Protein AF-A0A431NKS1-F1 (afdb_monomer)

Foldseek 3Di:
DDDDDDDDDPPPDDPDQAQELCLVVVLDVQLPPDPDPLSSQQSCLQPSQQLSPPVVQWDWDPAADPVGGPPADRVNPVVPDRYTYGHDDPVRVVLSVLLSVLSVLCVVVVPPQSCCADPVRHRPVRPPRRHSVSSSVVSVVSVVVVVVLVVLVVVVVVCCVQWAWQAADPQQKTKIWGHDLVSQVQLCVLQVEDCSPPVNVVCNVVLQKTKMFIADNSGGTAKMWIDGPLETDAMAGHPRWFRDQVCVVVVVVSSVSSVGYHDPVVVLVDGDDTPPPDDPEDEASEEAAPPDDDDDDDHGLHYEYAYEYAAEQACPAQEDRLHYAYAYEYHHELNQNHAHDHQHAHAAYEYAHYNNCNHEDNHQAHDYLAEYHCALVARYAADHLHYEHNAEYEQANYNYQAYHQNYHHNYWYDHPPDIDRGRVVVNVVSVVVVVVVVVVVVD

Solvent-accessible surface area (backbone atoms only — not comparable to full-atom values): 23672 Å² total; per-residue (Å²): 138,84,84,80,80,77,80,78,79,87,82,83,67,79,88,62,82,74,51,46,71,47,52,64,58,55,50,51,61,48,34,45,98,55,92,47,67,67,42,25,48,49,38,44,61,42,41,54,66,12,56,73,66,42,65,90,25,50,45,73,54,91,66,83,58,94,89,58,50,89,97,50,54,72,67,52,48,74,74,65,53,80,36,29,38,77,47,79,42,74,68,52,51,53,44,52,50,50,43,49,51,31,36,51,51,42,56,77,66,62,46,68,61,75,74,42,50,47,101,83,68,45,42,54,90,41,73,80,42,64,44,57,66,58,44,44,54,52,26,52,54,49,43,52,51,46,50,54,51,46,53,50,50,53,59,49,65,63,34,64,84,26,33,47,82,75,44,84,44,100,78,57,26,33,36,26,34,56,73,37,72,68,38,30,44,48,49,16,62,68,23,56,27,74,58,51,41,67,70,51,53,50,31,38,77,72,66,64,33,48,43,36,34,35,23,39,66,88,52,53,63,56,33,39,34,37,32,39,96,56,21,41,72,50,63,27,16,57,61,55,29,56,42,57,75,89,50,47,68,61,52,53,51,48,30,64,73,71,73,35,43,64,28,79,77,35,71,77,45,67,84,64,78,87,68,86,81,68,90,78,51,49,77,39,91,36,67,44,65,64,63,64,78,76,88,73,77,83,76,50,60,24,33,34,26,60,19,29,38,36,32,57,62,36,67,83,43,42,59,53,27,46,32,35,36,24,58,23,35,35,41,45,25,40,19,50,47,22,33,42,42,28,30,34,38,38,25,57,24,38,36,32,36,36,44,13,37,38,29,32,67,51,43,60,30,40,41,26,52,23,35,38,36,37,25,37,15,46,48,23,54,56,68,36,60,47,30,39,28,44,22,39,40,34,46,25,68,28,38,54,66,58,59,38,85,60,45,44,55,61,59,35,38,36,46,76,93,45,74,26,70,45,34,67,56,39,33,52,53,44,47,55,51,51,54,54,56,56,57,64,72,76,111

Secondary structure (DSSP, 8-state):
------------S-----EETTHHHHHHHHH-S---HHHHHHHIIIIIHHHHT-GGGEEEESS--TT-BTTB-HHHHHHH--EEEE---HHHHHHHHHHHHHHHHHHHTT-GGGG-B-TTS-BGGGTT--SHHHHHHHHHHHHHHHHHHHHHHHHHHHHTTTEEEEEE-TTS-EEEEE-SHHHHHHHHHHHTSGGGSHHHHHHHHTTS-EEEEEE-TT--EEEEEEEETTEEEEEE-GGGPPPPGGGHHHHHHHHHHHT-EE-HHHHSS-S-----S-TT-EEESS-EE-SSSSPPSPPPSEEEESS-EEEES-TT--B--SEEEESS-EEEES-TT--B--SEEEESS-EE-TT-TT-B---SEEEESS-EE-TT-TT-----SEEEESS-EE-TT-S-S---TT-EESS-EEETTEEESSHHHHHHHHHHHHHHHHHHT--

Nearest PDB structures (foldseek):
  4ius-assembly1_A  TM=4.841E-01  e=2.931E-01  Kribbella flavida DSM 17836
  7ypv-assembly1_B  TM=5.302E-01  e=6.759E-01  Streptomyces lavendulae subsp. lavendulae
  7dai-assembly1_A-2  TM=4.604E-01  e=4.916E+00  Oryza sativa Japonica Group
  7dai-assembly2_C  TM=3.741E-01  e=3.594E+00  Oryza sativa Japonica Group
  2jjh-assembly1_A-2  TM=1.910E-01  e=1.823E+00  Mycobacterium tuberculosis

Sequence (443 aa):
MAQLGGQSCPLRAEVGMRRLVNAAELRDALRGQNQNKDYAKIMLQSLFRALQNETHCMEELKEYPMDGIPRVSREEFHAKGPFFRYVPSEEALATISVVGAWAREAVARRERWIREVDDNGRITRLLGLKRVHDVLAVALDELKRYEHLDRNRATWAQERAQVAQVLALPDGRSWVQLLTLAAFHKEAADMRHCIADEPYYRNHVLGYAQYYSLRDGRGRARVTVEVRQGLLMQAKSAANGDPWPKWKPEIEALLAHMGWRLAPQADTVGFVRPRSMLHGFRIVPGDLDLSAGPQPAPLATRLQVCGSLIAQSKDWLTSLPDTLWVEGDCLVEKCRNLIGAPRLLLVHGRASFAGTVGLRGAFERILVWGDLDLSHCTALSELPDKIHVGGTLDITGSGLRHLPPTLSVGDRIVCGRLAARSAAEMNMLLAEETFKSDGQRRH

pLDDT: mean 78.19, std 18.15, range [27.02, 98.38]

Radius of gyration: 37.27 Å; Cα contacts (8 Å, |Δi|>4): 820; chains: 1; bounding box: 101×38×109 Å

Structure (mmCIF, N/CA/C/O backbone):
data_AF-A0A431NKS1-F1
#
_entry.id   AF-A0A431NKS1-F1
#
loop_
_atom_site.group_PDB
_atom_site.id
_atom_site.type_symbol
_atom_site.label_atom_id
_atom_site.label_alt_id
_atom_site.label_comp_id
_atom_site.label_asym_id
_atom_site.label_entity_id
_atom_site.label_seq_id
_atom_site.pdbx_PDB_ins_code
_atom_site.Cartn_x
_atom_site.Cartn_y
_atom_site.Cartn_z
_atom_site.occupancy
_atom_site.B_iso_or_equiv
_atom_site.auth_seq_id
_atom_site.auth_comp_id
_atom_site.auth_asym_id
_atom_site.auth_atom_id
_atom_site.pdbx_PDB_model_num
ATOM 1 N N . MET A 1 1 ? 12.798 18.340 71.421 1.00 38.94 1 MET A N 1
ATOM 2 C CA . MET A 1 1 ? 12.474 17.808 70.081 1.00 38.94 1 MET A CA 1
ATOM 3 C C . MET A 1 1 ? 11.539 16.621 70.246 1.00 38.94 1 MET A C 1
ATOM 5 O O . MET A 1 1 ? 12.000 15.514 70.479 1.00 38.94 1 MET A O 1
ATOM 9 N N . ALA A 1 2 ? 10.232 16.885 70.242 1.00 31.02 2 ALA A N 1
ATOM 10 C CA . ALA A 1 2 ? 9.194 15.875 70.417 1.00 31.02 2 ALA A CA 1
ATOM 11 C C . ALA A 1 2 ? 8.898 15.201 69.069 1.00 31.02 2 ALA A C 1
ATOM 13 O O . ALA A 1 2 ? 8.496 15.872 68.120 1.00 31.02 2 ALA A O 1
ATOM 14 N N . GLN A 1 3 ? 9.121 13.889 68.980 1.00 28.48 3 GLN A N 1
ATOM 15 C CA . GLN A 1 3 ? 8.668 13.068 67.861 1.00 28.48 3 GLN A CA 1
ATOM 16 C C . GLN A 1 3 ? 7.199 12.702 68.093 1.00 28.48 3 GLN A C 1
ATOM 18 O O . GLN A 1 3 ? 6.873 11.910 68.974 1.00 28.48 3 GLN A O 1
ATOM 23 N N . LEU A 1 4 ? 6.310 13.308 67.308 1.00 32.09 4 LEU A N 1
ATOM 24 C CA . LEU A 1 4 ? 4.916 12.895 67.197 1.00 32.09 4 LEU A CA 1
ATOM 25 C C . LEU A 1 4 ? 4.857 11.637 66.324 1.00 32.09 4 LEU A C 1
ATOM 27 O O . LEU A 1 4 ? 5.085 11.692 65.116 1.00 32.09 4 LEU A O 1
ATOM 31 N N . GLY A 1 5 ? 4.563 10.502 66.955 1.00 28.56 5 GLY A N 1
ATOM 32 C CA . GLY A 1 5 ? 4.199 9.266 66.276 1.00 28.56 5 GLY A CA 1
ATOM 33 C C . GLY A 1 5 ? 2.861 9.437 65.563 1.00 28.56 5 GLY A C 1
ATOM 34 O O . GLY A 1 5 ? 1.806 9.415 66.191 1.00 28.56 5 GLY A O 1
ATOM 35 N N . GLY A 1 6 ? 2.910 9.616 64.244 1.00 30.94 6 GLY A N 1
ATOM 36 C CA . GLY A 1 6 ? 1.741 9.526 63.381 1.00 30.94 6 GLY A CA 1
ATOM 37 C C . GLY A 1 6 ? 1.248 8.083 63.337 1.00 30.94 6 GLY A C 1
ATOM 38 O O . GLY A 1 6 ? 1.883 7.222 62.728 1.00 30.94 6 GLY A O 1
ATOM 39 N N . GLN A 1 7 ? 0.120 7.827 63.997 1.00 30.53 7 GLN A N 1
ATOM 40 C CA . GLN A 1 7 ? -0.670 6.615 63.824 1.00 30.53 7 GLN A CA 1
ATOM 41 C C . GLN A 1 7 ? -1.016 6.467 62.339 1.00 30.53 7 GLN A C 1
ATOM 43 O O . GLN A 1 7 ? -1.774 7.254 61.773 1.00 30.53 7 GLN A O 1
ATOM 48 N N . SER A 1 8 ? -0.433 5.458 61.696 1.00 29.78 8 SER A N 1
ATOM 49 C CA . SER A 1 8 ? -0.854 5.034 60.370 1.00 29.78 8 SER A CA 1
ATOM 50 C C . SER A 1 8 ? -2.237 4.392 60.491 1.00 29.78 8 SER A C 1
ATOM 52 O O . SER A 1 8 ? -2.442 3.415 61.207 1.00 29.78 8 SER A O 1
ATOM 54 N N . CYS A 1 9 ? -3.206 5.007 59.820 1.00 27.84 9 CYS A N 1
ATOM 55 C CA . CYS A 1 9 ? -4.583 4.544 59.717 1.00 27.84 9 CYS A CA 1
ATOM 56 C C . CYS A 1 9 ? -4.622 3.124 59.109 1.00 27.84 9 CYS A C 1
ATOM 58 O O . CYS A 1 9 ? -4.149 2.939 57.981 1.00 27.84 9 CYS A O 1
ATOM 60 N N . PRO A 1 10 ? -5.179 2.109 59.795 1.00 31.97 10 PRO A N 1
ATOM 61 C CA . PRO A 1 10 ? -5.263 0.759 59.261 1.00 31.97 10 PRO A CA 1
ATOM 62 C C . PRO A 1 10 ? -6.531 0.627 58.404 1.00 31.97 10 PRO A C 1
ATOM 64 O O . PRO A 1 10 ? -7.524 0.045 58.818 1.00 31.97 10 PRO A O 1
ATOM 67 N N . LEU A 1 11 ? -6.504 1.162 57.180 1.00 36.19 11 LEU A N 1
ATOM 68 C CA . LEU A 1 11 ? -7.515 0.890 56.141 1.00 36.19 11 LEU A CA 1
ATOM 69 C C . LEU A 1 11 ? -6.925 0.056 54.994 1.00 36.19 11 LEU A C 1
ATOM 71 O O . LEU A 1 11 ? -7.177 0.287 53.814 1.00 36.19 11 LEU A O 1
ATOM 75 N N . ARG A 1 12 ? -6.126 -0.952 55.348 1.00 33.69 12 ARG A N 1
ATOM 76 C CA . ARG A 1 12 ? -5.778 -2.071 54.461 1.00 33.69 12 ARG A CA 1
ATOM 77 C C . ARG A 1 12 ? -6.265 -3.378 55.082 1.00 33.69 12 ARG A C 1
ATOM 79 O O . ARG A 1 12 ? -5.480 -4.270 55.373 1.00 33.69 12 ARG A O 1
ATOM 86 N N . ALA A 1 13 ? -7.572 -3.458 55.303 1.00 29.39 13 ALA A N 1
ATOM 87 C CA . ALA A 1 13 ? -8.267 -4.722 55.496 1.00 29.39 13 ALA A CA 1
ATOM 88 C C . ALA A 1 13 ? -8.944 -5.102 54.171 1.00 29.39 13 ALA A C 1
ATOM 90 O O . ALA A 1 13 ? -9.440 -4.241 53.444 1.00 29.39 13 ALA A O 1
ATOM 91 N N . GLU A 1 14 ? -8.878 -6.387 53.844 1.00 32.19 14 GLU A N 1
ATOM 92 C CA . GLU A 1 14 ? -9.365 -7.025 52.624 1.00 32.19 14 GLU A CA 1
ATOM 93 C C . GLU A 1 14 ? -10.729 -6.486 52.169 1.00 32.19 14 GLU A C 1
ATOM 95 O O . GLU A 1 14 ? -11.679 -6.404 52.946 1.00 32.19 14 GLU A O 1
ATOM 100 N N . VAL A 1 15 ? -10.838 -6.128 50.883 1.00 37.91 15 VAL A N 1
ATOM 101 C CA . VAL A 1 15 ? -12.069 -5.614 50.262 1.00 37.91 15 VAL A CA 1
ATOM 102 C C . VAL A 1 15 ? -13.072 -6.762 50.077 1.00 37.91 15 VAL A C 1
ATOM 104 O O . VAL A 1 15 ? -13.356 -7.205 48.962 1.00 37.91 15 VAL A O 1
ATOM 107 N N . GLY A 1 16 ? -13.613 -7.263 51.187 1.00 42.88 16 GLY A N 1
ATOM 108 C CA . GLY A 1 16 ? -14.954 -7.831 51.211 1.00 42.88 16 GLY A CA 1
ATOM 109 C C . GLY A 1 16 ? -15.938 -6.741 50.788 1.00 42.88 16 GLY A C 1
ATOM 110 O O . GLY A 1 16 ? -15.710 -5.564 51.069 1.00 42.88 16 GLY A O 1
ATOM 111 N N . MET A 1 17 ? -16.990 -7.101 50.044 1.00 54.50 17 MET A N 1
ATOM 112 C CA . MET A 1 17 ? -18.022 -6.158 49.588 1.00 54.50 17 MET A CA 1
ATOM 113 C C . MET A 1 17 ? -18.383 -5.172 50.709 1.00 54.50 17 MET A C 1
ATOM 115 O O . MET A 1 17 ? -18.908 -5.588 51.743 1.00 54.50 17 MET A O 1
ATOM 119 N N . ARG A 1 18 ? -18.102 -3.874 50.512 1.00 63.94 18 ARG A N 1
ATOM 120 C CA . ARG A 1 18 ? -18.572 -2.821 51.424 1.00 63.94 18 ARG A CA 1
ATOM 121 C C . ARG A 1 18 ? -20.077 -2.999 51.612 1.00 63.94 18 ARG A C 1
ATOM 123 O O . ARG A 1 18 ? -20.792 -3.241 50.636 1.00 63.94 18 ARG A O 1
ATOM 130 N N . ARG A 1 19 ? -20.551 -2.915 52.858 1.00 79.75 19 ARG A N 1
ATOM 131 C CA . ARG A 1 19 ? -21.958 -3.149 53.221 1.00 79.75 19 ARG A CA 1
ATOM 132 C C . ARG A 1 19 ? -22.814 -1.964 52.786 1.00 79.75 19 ARG A C 1
ATOM 134 O O . ARG A 1 19 ? -23.150 -1.091 53.582 1.00 79.75 19 ARG A O 1
ATOM 141 N N . LEU A 1 20 ? -23.089 -1.918 51.487 1.00 82.12 20 LEU A N 1
ATOM 142 C CA . LEU A 1 20 ? -23.807 -0.830 50.851 1.00 82.12 20 LEU A CA 1
ATOM 143 C C . LEU A 1 20 ? -25.317 -1.017 51.027 1.00 82.12 20 LEU A C 1
ATOM 145 O O . LEU A 1 20 ? -25.882 -1.989 50.519 1.00 82.12 20 LEU A O 1
ATOM 149 N N . VAL A 1 21 ? -25.970 -0.083 51.718 1.00 86.00 21 VAL A N 1
ATOM 150 C CA . VAL A 1 21 ? -27.400 -0.201 52.052 1.00 86.00 21 VAL A CA 1
ATOM 151 C C . VAL A 1 21 ? -28.308 -0.011 50.837 1.00 86.00 21 VAL A C 1
ATOM 153 O O . VAL A 1 21 ? -29.339 -0.666 50.736 1.00 86.00 21 VAL A O 1
ATOM 156 N N . ASN A 1 22 ? -27.888 0.812 49.873 1.00 86.62 22 ASN A N 1
ATOM 157 C CA . ASN A 1 22 ? -28.618 1.105 48.638 1.00 86.62 22 ASN A CA 1
ATOM 158 C C . ASN A 1 22 ? -28.012 0.401 47.407 1.00 86.62 22 ASN A C 1
ATOM 160 O O . ASN A 1 22 ? -28.084 0.885 46.279 1.00 86.62 22 ASN A O 1
ATOM 164 N N . ALA A 1 23 ? -27.419 -0.784 47.597 1.00 85.94 23 ALA A N 1
ATOM 165 C CA . ALA A 1 23 ? -26.886 -1.583 46.489 1.00 85.94 23 ALA A CA 1
ATOM 166 C C . ALA A 1 23 ? -27.940 -1.966 45.446 1.00 85.94 23 ALA A C 1
ATOM 168 O O . ALA A 1 23 ? -27.601 -2.105 44.271 1.00 85.94 23 ALA A O 1
ATOM 169 N N . ALA A 1 24 ? -29.192 -2.164 45.866 1.00 85.81 24 ALA A N 1
ATOM 170 C CA . ALA A 1 24 ? -30.298 -2.438 44.956 1.00 85.81 24 ALA A CA 1
ATOM 171 C C . ALA A 1 24 ? -30.569 -1.234 44.043 1.00 85.81 24 ALA A C 1
ATOM 173 O O . ALA A 1 24 ? -30.534 -1.390 42.827 1.00 85.81 24 ALA A O 1
ATOM 174 N N . GLU A 1 25 ? -30.693 -0.035 44.620 1.00 87.94 25 GLU A N 1
ATOM 175 C CA . GLU A 1 25 ? -30.894 1.214 43.876 1.00 87.94 25 GLU A CA 1
ATOM 176 C C . GLU A 1 25 ? -29.771 1.458 42.865 1.00 87.94 25 GLU A C 1
ATOM 178 O O . GLU A 1 25 ? -30.042 1.760 41.706 1.00 87.94 25 GLU A O 1
ATOM 183 N N . LEU A 1 26 ? -28.509 1.243 43.257 1.00 88.75 26 LEU A N 1
ATOM 184 C CA . LEU A 1 26 ? -27.378 1.375 42.336 1.00 88.75 26 LEU A CA 1
ATOM 185 C C . LEU A 1 26 ? -27.454 0.366 41.176 1.00 88.75 26 LEU A C 1
ATOM 187 O O . LEU A 1 26 ? -27.170 0.717 40.031 1.00 88.75 26 LEU A O 1
ATOM 191 N N . ARG A 1 27 ? -27.840 -0.892 41.436 1.00 90.75 27 ARG A N 1
ATOM 192 C CA . ARG A 1 27 ? -28.025 -1.885 40.361 1.00 90.75 27 ARG A CA 1
ATOM 193 C C . ARG A 1 27 ? -29.153 -1.487 39.424 1.00 90.75 27 ARG A C 1
ATOM 195 O O . ARG A 1 27 ? -28.991 -1.627 38.215 1.00 90.75 27 ARG A O 1
ATOM 202 N N . ASP A 1 28 ? -30.269 -1.021 39.965 1.00 89.06 28 ASP A N 1
ATOM 203 C CA . ASP A 1 28 ? -31.432 -0.633 39.173 1.00 89.06 28 ASP A CA 1
ATOM 204 C C . ASP A 1 28 ? -31.137 0.623 38.342 1.00 89.06 28 ASP A C 1
ATOM 206 O O . ASP A 1 28 ? -31.446 0.654 37.150 1.00 89.06 28 ASP A O 1
ATOM 210 N N . ALA A 1 29 ? -30.400 1.586 38.901 1.00 86.94 29 ALA A N 1
ATOM 211 C CA . ALA A 1 29 ? -29.886 2.736 38.164 1.00 86.94 29 ALA A CA 1
ATOM 212 C C . ALA A 1 29 ? -28.978 2.319 36.991 1.00 86.94 29 ALA A C 1
ATOM 214 O O . ALA A 1 29 ? -29.141 2.817 35.877 1.00 86.94 29 ALA A O 1
ATOM 215 N N . LEU A 1 30 ? -28.058 1.365 37.201 1.00 90.62 30 LEU A N 1
ATOM 216 C CA . LEU A 1 30 ? -27.160 0.867 36.147 1.00 90.62 30 LEU A CA 1
ATOM 217 C C . LEU A 1 30 ? -27.877 0.037 35.076 1.00 90.62 30 LEU A C 1
ATOM 219 O O . LEU A 1 30 ? -27.516 0.111 33.901 1.00 90.62 30 LEU A O 1
ATOM 223 N N . ARG A 1 31 ? -28.895 -0.746 35.452 1.00 89.56 31 ARG A N 1
ATOM 224 C CA . ARG A 1 31 ? -29.768 -1.442 34.489 1.00 89.56 31 ARG A CA 1
ATOM 225 C C . ARG A 1 31 ? -30.493 -0.446 33.588 1.00 89.56 31 ARG A C 1
ATOM 227 O O . ARG A 1 31 ? -30.715 -0.740 32.414 1.00 89.56 31 ARG A O 1
ATOM 234 N N . GLY A 1 32 ? -30.796 0.735 34.127 1.00 75.88 32 GLY A N 1
ATOM 235 C CA . GLY A 1 32 ? -31.583 1.763 33.469 1.00 75.88 32 GLY A CA 1
ATOM 236 C C . GLY A 1 32 ? -33.027 1.310 33.250 1.00 75.88 32 GLY A C 1
ATOM 237 O O . GLY A 1 32 ? -33.397 0.165 33.495 1.00 75.88 32 GLY A O 1
ATOM 238 N N . GLN A 1 33 ? -33.861 2.202 32.718 1.00 69.25 33 GLN A N 1
ATOM 239 C CA . GLN A 1 33 ? -35.256 1.875 32.383 1.00 69.25 33 GLN A CA 1
ATOM 240 C C . GLN A 1 33 ? -35.391 0.950 31.157 1.00 69.25 33 GLN A C 1
ATOM 242 O O . GLN A 1 33 ? -36.495 0.621 30.729 1.00 69.25 33 GLN A O 1
ATOM 247 N N . ASN A 1 34 ? -34.271 0.550 30.552 1.00 60.66 34 ASN A N 1
ATOM 248 C CA . ASN A 1 34 ? -34.246 -0.120 29.264 1.00 60.66 34 ASN A CA 1
ATOM 249 C C . ASN A 1 34 ? -34.308 -1.644 29.457 1.00 60.66 34 ASN A C 1
ATOM 251 O O . ASN A 1 34 ? -33.442 -2.226 30.103 1.00 60.66 34 ASN A O 1
ATOM 255 N N . GLN A 1 35 ? -35.295 -2.319 28.858 1.00 65.81 35 GLN A N 1
ATOM 256 C CA . GLN A 1 35 ? -35.523 -3.770 29.019 1.00 65.81 35 GLN A CA 1
ATOM 257 C C . GLN A 1 35 ? -34.482 -4.658 28.300 1.00 65.81 35 GLN A C 1
ATOM 259 O O . GLN A 1 35 ? -34.685 -5.860 28.115 1.00 65.81 35 GLN A O 1
ATOM 264 N N . ASN A 1 36 ? -33.352 -4.092 27.870 1.00 87.75 36 ASN A N 1
ATOM 265 C CA . ASN A 1 36 ? -32.336 -4.819 27.123 1.00 87.75 36 ASN A CA 1
ATOM 266 C C . ASN A 1 36 ? -31.344 -5.524 28.067 1.00 87.75 36 ASN A C 1
ATOM 268 O O . ASN A 1 36 ? -30.541 -4.885 28.750 1.00 87.75 36 ASN A O 1
ATOM 272 N N . LYS A 1 37 ? -31.382 -6.864 28.067 1.00 91.31 37 LYS A N 1
ATOM 273 C CA . LYS A 1 37 ? -30.537 -7.712 28.925 1.00 91.31 37 LYS A CA 1
ATOM 274 C C . LYS A 1 37 ? -29.039 -7.522 28.671 1.00 91.31 37 LYS A C 1
ATOM 276 O O . LYS A 1 37 ? -28.271 -7.561 29.630 1.00 91.31 37 LYS A O 1
ATOM 281 N N . ASP A 1 38 ? -28.627 -7.280 27.428 1.00 93.12 38 ASP A N 1
ATOM 282 C CA . ASP A 1 38 ? -27.214 -7.101 27.075 1.00 93.12 38 ASP A CA 1
ATOM 283 C C . ASP A 1 38 ? -26.685 -5.753 27.574 1.00 93.12 38 ASP A C 1
ATOM 285 O O . ASP A 1 38 ? -25.606 -5.694 28.162 1.00 93.12 38 ASP A O 1
ATOM 289 N N . TYR A 1 39 ? -27.480 -4.685 27.437 1.00 94.00 39 TYR A N 1
ATOM 290 C CA . TYR A 1 39 ? -27.152 -3.372 28.003 1.00 94.00 39 TYR A CA 1
ATOM 291 C C . TYR A 1 39 ? -26.943 -3.462 29.519 1.00 94.00 39 TYR A C 1
ATOM 293 O O . TYR A 1 39 ? -25.893 -3.075 30.034 1.00 94.00 39 TYR A O 1
ATOM 301 N N . ALA A 1 40 ? -27.920 -4.041 30.223 1.00 93.06 40 ALA A N 1
ATOM 302 C CA . ALA A 1 40 ? -27.858 -4.219 31.668 1.00 93.06 40 ALA A CA 1
ATOM 303 C C . ALA A 1 40 ? -26.637 -5.049 32.088 1.00 93.06 40 ALA A C 1
ATOM 305 O O . ALA A 1 40 ? -25.984 -4.736 33.084 1.00 93.06 40 ALA A O 1
ATOM 306 N N . LYS A 1 41 ? -26.300 -6.089 31.318 1.00 93.69 41 LYS A N 1
ATOM 307 C CA . LYS A 1 41 ? -25.137 -6.940 31.571 1.00 93.69 41 LYS A CA 1
ATOM 308 C C . LYS A 1 41 ? -23.823 -6.171 31.443 1.00 93.69 41 LYS A C 1
ATOM 310 O O . LYS A 1 41 ? -22.984 -6.297 32.332 1.00 93.69 41 LYS A O 1
ATOM 315 N N . ILE A 1 42 ? -23.662 -5.363 30.392 1.00 94.81 42 ILE A N 1
ATOM 316 C CA . ILE A 1 42 ? -22.474 -4.517 30.202 1.00 94.81 42 ILE A CA 1
ATOM 317 C C . ILE A 1 42 ? -22.343 -3.551 31.381 1.00 94.81 42 ILE A C 1
ATOM 319 O O . ILE A 1 42 ? -21.318 -3.572 32.057 1.00 94.81 42 ILE A O 1
ATOM 323 N N . MET A 1 43 ? -23.399 -2.785 31.678 1.00 94.94 43 MET A N 1
ATOM 324 C CA . MET A 1 43 ? -23.393 -1.772 32.740 1.00 94.94 43 MET A CA 1
ATOM 325 C C . MET A 1 43 ? -23.085 -2.363 34.118 1.00 94.94 43 MET A C 1
ATOM 327 O O . MET A 1 43 ? -22.247 -1.844 34.853 1.00 94.94 43 MET A O 1
ATOM 331 N N . LEU A 1 44 ? -23.737 -3.472 34.479 1.00 93.75 44 LEU A N 1
ATOM 332 C CA . LEU A 1 44 ? -23.519 -4.111 35.775 1.00 93.75 44 LEU A CA 1
ATOM 333 C C . LEU A 1 44 ? -22.120 -4.716 35.883 1.00 93.75 44 LEU A C 1
ATOM 335 O O . LEU A 1 44 ? -21.481 -4.574 36.923 1.00 93.75 44 LEU A O 1
ATOM 339 N N . GLN A 1 45 ? -21.630 -5.382 34.836 1.00 94.06 45 GLN A N 1
ATOM 340 C CA . GLN A 1 45 ? -20.322 -6.026 34.891 1.00 94.06 45 GLN A CA 1
ATOM 341 C C . GLN A 1 45 ? -19.176 -5.008 34.874 1.00 94.06 45 GLN A C 1
ATOM 343 O O . GLN A 1 45 ? -18.181 -5.226 35.563 1.00 94.06 45 GLN A O 1
ATOM 348 N N . SER A 1 46 ? -19.302 -3.911 34.122 1.00 93.06 46 SER A N 1
ATOM 349 C CA . SER A 1 46 ? -18.243 -2.908 34.013 1.00 93.06 46 SER A CA 1
ATOM 350 C C . SER A 1 46 ? -18.221 -1.937 35.193 1.00 93.06 46 SER A C 1
ATOM 352 O O . SER A 1 46 ? -17.146 -1.622 35.695 1.00 93.06 46 SER A O 1
ATOM 354 N N . LEU A 1 47 ? -19.382 -1.465 35.663 1.00 91.88 47 LEU A N 1
ATOM 355 C CA . LEU A 1 47 ? -19.438 -0.355 36.617 1.00 91.88 47 LEU A CA 1
ATOM 356 C C . LEU A 1 47 ? -19.779 -0.757 38.043 1.00 91.88 47 LEU A C 1
ATOM 358 O O . LEU A 1 47 ? -19.268 -0.122 38.957 1.00 91.88 47 LEU A O 1
ATOM 362 N N . PHE A 1 48 ? -20.595 -1.788 38.283 1.00 91.75 48 PHE A N 1
ATOM 363 C CA . PHE A 1 48 ? -21.133 -2.019 39.632 1.00 91.75 48 PHE A CA 1
ATOM 364 C C . PHE A 1 48 ? -20.030 -2.189 40.685 1.00 91.75 48 PHE A C 1
ATOM 366 O O . PHE A 1 48 ? -20.050 -1.528 41.719 1.00 91.75 48 PHE A O 1
ATOM 373 N N . ARG A 1 49 ? -19.023 -3.022 40.398 1.00 87.62 49 ARG A N 1
ATOM 374 C CA . ARG A 1 49 ? -17.885 -3.213 41.309 1.00 87.62 49 ARG A CA 1
ATOM 375 C C . ARG A 1 49 ? -16.902 -2.042 41.275 1.00 87.62 49 ARG A C 1
ATOM 377 O O . ARG A 1 49 ? -16.315 -1.730 42.303 1.00 87.62 49 ARG A O 1
ATOM 384 N N . ALA A 1 50 ? -16.718 -1.412 40.116 1.00 88.81 50 ALA A N 1
ATOM 385 C CA . ALA A 1 50 ? -15.809 -0.280 39.967 1.00 88.81 50 ALA A CA 1
ATOM 386 C C . ALA A 1 50 ? -16.282 0.925 40.798 1.00 88.81 50 ALA A C 1
ATOM 388 O O . ALA A 1 50 ? -15.502 1.464 41.574 1.00 88.81 50 ALA A O 1
ATOM 389 N N . LEU A 1 51 ? -17.571 1.271 40.729 1.00 89.38 51 LEU A N 1
ATOM 390 C CA . LEU A 1 51 ? -18.178 2.360 41.503 1.00 89.38 51 LEU A CA 1
ATOM 391 C C . LEU A 1 51 ? -18.151 2.088 43.012 1.00 89.38 51 LEU A C 1
ATOM 393 O O . LEU A 1 51 ? -17.975 3.007 43.802 1.00 89.38 51 LEU A O 1
ATOM 397 N N . GLN A 1 52 ? -18.260 0.822 43.429 1.00 87.00 52 GLN A N 1
ATOM 398 C CA . GLN A 1 52 ? -18.127 0.438 44.840 1.00 87.00 52 GLN A CA 1
ATOM 399 C C . GLN A 1 52 ? -16.723 0.678 45.418 1.00 87.00 52 GLN A C 1
ATOM 401 O O . GLN A 1 52 ? -16.570 0.732 46.640 1.00 87.00 52 GLN A O 1
ATOM 406 N N . ASN A 1 53 ? -15.710 0.830 44.562 1.00 85.56 53 ASN A N 1
ATOM 407 C CA . ASN A 1 53 ? -14.348 1.148 44.980 1.00 85.56 53 ASN A CA 1
ATOM 408 C C . ASN A 1 53 ? -14.095 2.661 45.087 1.00 85.56 53 ASN A C 1
ATOM 410 O O . ASN A 1 53 ? -13.084 3.052 45.668 1.00 85.56 53 ASN A O 1
ATOM 414 N N . GLU A 1 54 ? -14.999 3.505 44.580 1.00 84.69 54 GLU A N 1
ATOM 415 C CA . GLU A 1 54 ? -14.864 4.962 44.632 1.00 84.69 54 GLU A CA 1
ATOM 416 C C . GLU A 1 54 ? -15.211 5.480 46.027 1.00 84.69 54 GLU A C 1
ATOM 418 O O . GLU A 1 54 ? -16.369 5.718 46.367 1.00 84.69 54 GLU A O 1
ATOM 423 N N . THR A 1 55 ? -14.190 5.643 46.868 1.00 85.81 55 THR A N 1
ATOM 424 C CA . THR A 1 55 ? -14.365 5.999 48.283 1.00 85.81 55 THR A CA 1
ATOM 425 C C . THR A 1 55 ? -15.043 7.347 48.486 1.00 85.81 55 THR A C 1
ATOM 427 O O . THR A 1 55 ? -15.770 7.508 49.457 1.00 85.81 55 THR A O 1
ATOM 430 N N . HIS A 1 56 ? -14.841 8.285 47.564 1.00 85.50 56 HIS A N 1
ATOM 431 C CA . HIS A 1 56 ? -15.449 9.614 47.590 1.00 85.50 56 HIS A CA 1
ATOM 432 C C . HIS A 1 56 ? -16.961 9.601 47.291 1.00 85.50 56 HIS A C 1
ATOM 434 O O . HIS A 1 56 ? -17.631 10.597 47.529 1.00 85.50 56 HIS A O 1
ATOM 440 N N . CYS A 1 57 ? -17.502 8.482 46.793 1.00 87.12 57 CYS A N 1
ATOM 441 C CA . CYS A 1 57 ? -18.938 8.272 46.595 1.00 87.12 57 CYS A CA 1
ATOM 442 C C . CYS A 1 57 ? -19.593 7.502 47.762 1.00 87.12 57 CYS A C 1
ATOM 444 O O . CYS A 1 57 ? -20.707 6.996 47.620 1.00 87.12 57 CYS A O 1
ATOM 446 N N . MET A 1 58 ? -18.887 7.320 48.884 1.00 89.81 58 MET A N 1
ATOM 447 C CA . MET A 1 58 ? -19.350 6.510 50.014 1.00 89.81 58 MET A CA 1
ATOM 448 C C . MET A 1 58 ? -19.589 7.392 51.230 1.00 89.81 58 MET A C 1
ATOM 450 O O . MET A 1 58 ? -18.647 7.904 51.830 1.00 89.81 58 MET A O 1
ATOM 454 N N . GLU A 1 59 ? -20.849 7.504 51.625 1.00 90.12 59 GLU A N 1
ATOM 455 C CA . GLU A 1 59 ? -21.249 8.152 52.866 1.00 90.12 59 GLU A CA 1
ATOM 456 C C . GLU A 1 59 ? -21.428 7.087 53.953 1.00 90.12 59 GLU A C 1
ATOM 458 O O . GLU A 1 59 ? -22.225 6.158 53.801 1.00 90.12 59 GLU A O 1
ATOM 463 N N . GLU A 1 60 ? -20.662 7.174 55.041 1.00 90.38 60 GLU A N 1
ATOM 464 C CA . GLU A 1 60 ? -20.813 6.267 56.182 1.00 90.38 60 GLU A CA 1
ATOM 465 C C . GLU A 1 60 ? -22.069 6.614 56.987 1.00 90.38 60 GLU A C 1
ATOM 467 O O . GLU A 1 60 ? -22.267 7.758 57.399 1.00 90.38 60 GLU A O 1
ATOM 472 N N . LEU A 1 61 ? -22.900 5.609 57.262 1.00 88.88 61 LEU A N 1
ATOM 473 C CA . LEU A 1 61 ? -24.059 5.765 58.131 1.00 88.88 61 LEU A CA 1
ATOM 474 C C . LEU A 1 61 ? -23.625 5.630 59.588 1.00 88.88 61 LEU A C 1
ATOM 476 O O . LEU A 1 61 ? -23.315 4.535 60.055 1.00 88.88 61 LEU A O 1
ATOM 480 N N . LYS A 1 62 ? -23.641 6.749 60.314 1.00 88.25 62 LYS A N 1
ATOM 481 C CA . LYS A 1 62 ? -23.345 6.776 61.756 1.00 88.25 62 LYS A CA 1
ATOM 482 C C . LYS A 1 62 ? -24.504 6.260 62.609 1.00 88.25 62 LYS A C 1
ATOM 484 O O . LYS A 1 62 ? -24.290 5.760 63.708 1.00 88.25 62 LYS A O 1
ATOM 489 N N . GLU A 1 63 ? -25.725 6.366 62.093 1.00 89.50 63 GLU A N 1
ATOM 490 C CA . GLU A 1 63 ? -26.955 5.999 62.789 1.00 89.50 63 GLU A CA 1
ATOM 491 C C . GLU A 1 63 ? -27.838 5.115 61.906 1.00 89.50 63 GLU A C 1
ATOM 493 O O . GLU A 1 63 ? -27.771 5.168 60.675 1.00 89.50 63 GLU A O 1
ATOM 498 N N . TYR A 1 64 ? -28.670 4.290 62.547 1.00 87.19 64 TYR A N 1
ATOM 499 C CA . TYR A 1 64 ? -29.620 3.433 61.846 1.00 87.19 64 TYR A CA 1
ATOM 500 C C . TYR A 1 64 ? -30.761 4.290 61.257 1.00 87.19 64 TYR A C 1
ATOM 502 O O . TYR A 1 64 ? -31.442 4.968 62.028 1.00 87.19 64 TYR A O 1
ATOM 510 N N . PRO A 1 65 ? -30.998 4.274 59.930 1.00 85.31 65 PRO A N 1
ATOM 511 C CA . PRO A 1 65 ? -32.018 5.107 59.290 1.00 85.31 65 PRO A CA 1
ATOM 512 C C . PRO A 1 65 ? -33.437 4.819 59.799 1.00 85.31 65 PRO A C 1
ATOM 514 O O . PRO A 1 65 ? -33.790 3.662 60.024 1.00 85.31 65 PRO A O 1
ATOM 517 N N . MET A 1 66 ? -34.273 5.859 59.897 1.00 83.31 66 MET A N 1
ATOM 518 C CA . MET A 1 66 ? -35.683 5.736 60.311 1.00 83.31 66 MET A CA 1
ATOM 519 C C . MET A 1 66 ? -36.496 4.817 59.391 1.00 83.31 66 MET A C 1
ATOM 521 O O . MET A 1 66 ? -37.290 4.017 59.877 1.00 83.31 66 MET A O 1
ATOM 525 N N . ASP A 1 67 ? -36.236 4.869 58.084 1.00 82.38 67 ASP A N 1
ATOM 526 C CA . ASP A 1 67 ? -36.914 4.033 57.081 1.00 82.38 67 ASP A CA 1
ATOM 527 C C . ASP A 1 67 ? -36.417 2.571 57.080 1.00 82.38 67 ASP A C 1
ATOM 529 O O . ASP A 1 67 ? -36.925 1.723 56.346 1.00 82.38 67 ASP A O 1
ATOM 533 N N . GLY A 1 68 ? -35.426 2.259 57.923 1.00 83.62 68 GLY A N 1
ATOM 534 C CA . GLY A 1 68 ? -34.806 0.946 58.036 1.00 83.62 68 GLY A CA 1
ATOM 535 C C . GLY A 1 68 ? -33.839 0.608 56.901 1.00 83.62 68 GLY A C 1
ATOM 536 O O . GLY A 1 68 ? -33.718 1.312 55.901 1.00 83.62 68 GLY A O 1
ATOM 537 N N . ILE A 1 69 ? -33.107 -0.497 57.070 1.00 83.50 69 ILE A N 1
ATOM 538 C CA . ILE A 1 69 ? -32.230 -1.055 56.037 1.00 83.50 69 ILE A CA 1
ATOM 539 C C . ILE A 1 69 ? -32.795 -2.420 55.625 1.00 83.50 69 ILE A C 1
ATOM 541 O O . ILE A 1 69 ? -33.011 -3.277 56.488 1.00 83.50 69 ILE A O 1
ATOM 545 N N . PRO A 1 70 ? -33.025 -2.676 54.323 1.00 80.06 70 PRO A N 1
ATOM 546 C CA . PRO A 1 70 ? -33.553 -3.956 53.872 1.00 80.06 70 PRO A CA 1
ATOM 547 C C . PRO A 1 70 ? -32.711 -5.137 54.371 1.00 80.06 70 PRO A C 1
ATOM 549 O O . PRO A 1 70 ? -31.528 -5.247 54.049 1.00 80.06 70 PRO A O 1
ATOM 552 N N . ARG A 1 71 ? -33.351 -6.056 55.109 1.00 80.69 71 ARG A N 1
ATOM 553 C CA . ARG A 1 71 ? -32.747 -7.296 55.640 1.00 80.69 71 ARG A CA 1
ATOM 554 C C . ARG A 1 71 ? -31.582 -7.088 56.622 1.00 80.69 71 ARG A C 1
ATOM 556 O O . ARG A 1 71 ? -30.765 -7.991 56.765 1.00 80.69 71 ARG A O 1
ATOM 563 N N . VAL A 1 72 ? -31.501 -5.935 57.284 1.00 84.44 72 VAL A N 1
ATOM 564 C CA . VAL A 1 72 ? -30.515 -5.670 58.345 1.00 84.44 72 VAL A CA 1
ATOM 565 C C . VAL A 1 72 ? -31.257 -5.128 59.559 1.00 84.44 72 VAL A C 1
ATOM 567 O O . VAL A 1 72 ? -31.925 -4.104 59.450 1.00 84.44 72 VAL A O 1
ATOM 570 N N . SER A 1 73 ? -31.163 -5.800 60.710 1.00 87.44 73 SER A N 1
ATOM 571 C CA . SER A 1 73 ? -31.767 -5.288 61.950 1.00 87.44 73 SER A CA 1
ATOM 572 C C . SER A 1 73 ? -30.927 -4.160 62.567 1.00 87.44 73 SER A C 1
ATOM 574 O O . SER A 1 73 ? -29.741 -4.005 62.267 1.00 87.44 73 SER A O 1
ATOM 576 N N . ARG A 1 74 ? -31.519 -3.382 63.482 1.00 87.06 74 ARG A N 1
ATOM 577 C CA . ARG A 1 74 ? -30.796 -2.332 64.221 1.00 87.06 74 ARG A CA 1
ATOM 578 C C . ARG A 1 74 ? -29.634 -2.899 65.045 1.00 87.06 74 ARG A C 1
ATOM 580 O O . ARG A 1 74 ? -28.563 -2.305 65.092 1.00 87.06 74 ARG A O 1
ATOM 587 N N . GLU A 1 75 ? -29.821 -4.067 65.651 1.00 86.81 75 GLU A N 1
ATOM 588 C CA . GLU A 1 75 ? -28.776 -4.769 66.408 1.00 86.81 75 GLU A CA 1
ATOM 589 C C . GLU A 1 75 ? -27.630 -5.209 65.490 1.00 86.81 75 GLU A C 1
ATOM 591 O O . GLU A 1 75 ? -26.459 -4.980 65.795 1.00 86.81 75 GLU A O 1
ATOM 596 N N . GLU A 1 76 ? -27.952 -5.779 64.324 1.00 85.38 76 GLU A N 1
ATOM 597 C CA . GLU A 1 76 ? -26.949 -6.181 63.337 1.00 85.38 76 GLU A CA 1
ATOM 598 C C . GLU A 1 76 ? -26.176 -4.997 62.759 1.00 85.38 76 GLU A C 1
ATOM 600 O O . GLU A 1 76 ? -24.985 -5.131 62.467 1.00 85.38 76 GLU A O 1
ATOM 605 N N . PHE A 1 77 ? -26.835 -3.848 62.597 1.00 86.19 77 PHE A N 1
ATOM 606 C CA . PHE A 1 77 ? -26.205 -2.620 62.130 1.00 86.19 77 PHE A CA 1
ATOM 607 C C . PHE A 1 77 ? -25.084 -2.169 63.071 1.00 86.19 77 PHE A C 1
ATOM 609 O O . PHE A 1 77 ? -23.959 -1.934 62.632 1.00 86.19 77 PHE A O 1
ATOM 616 N N . HIS A 1 78 ? -25.368 -2.122 64.374 1.00 85.50 78 HIS A N 1
ATOM 617 C CA . HIS A 1 78 ? -24.378 -1.735 65.377 1.00 85.50 78 HIS A CA 1
ATOM 618 C C . HIS A 1 78 ? -23.298 -2.806 65.579 1.00 85.50 78 HIS A C 1
ATOM 620 O O . HIS A 1 78 ? -22.133 -2.467 65.770 1.00 85.50 78 HIS A O 1
ATOM 626 N N . ALA A 1 79 ? -23.653 -4.091 65.493 1.00 85.81 79 ALA A N 1
ATOM 627 C CA . ALA A 1 79 ? -22.706 -5.186 65.700 1.00 85.81 79 ALA A CA 1
ATOM 628 C C . ALA A 1 79 ? -21.760 -5.424 64.511 1.00 85.81 79 ALA A C 1
ATOM 630 O O . ALA A 1 79 ? -20.660 -5.942 64.695 1.00 85.81 79 ALA A O 1
ATOM 631 N N . LYS A 1 80 ? -22.193 -5.112 63.281 1.00 83.88 80 LYS A N 1
ATOM 632 C CA . LYS A 1 80 ? -21.489 -5.512 62.053 1.00 83.88 80 LYS A CA 1
ATOM 633 C C . LYS A 1 80 ? -21.143 -4.348 61.109 1.00 83.88 80 LYS A C 1
ATOM 635 O O . LYS A 1 80 ? -20.853 -4.602 59.936 1.00 83.88 80 LYS A O 1
ATOM 640 N N . GLY A 1 81 ? -21.224 -3.103 61.582 1.00 78.38 81 GLY A N 1
ATOM 641 C CA . GLY A 1 81 ? -20.800 -1.917 60.834 1.00 78.38 81 GLY A CA 1
ATOM 642 C C . GLY A 1 81 ? -19.291 -1.898 60.527 1.00 78.38 81 GLY A C 1
ATOM 643 O O . GLY A 1 81 ? -18.558 -2.779 60.982 1.00 78.38 81 GLY A O 1
ATOM 644 N N . PRO A 1 82 ? -18.805 -0.914 59.751 1.00 85.75 82 PRO A N 1
ATOM 645 C CA . PRO A 1 82 ? -19.547 0.229 59.212 1.00 85.75 82 PRO A CA 1
ATOM 646 C C . PRO A 1 82 ? -20.413 -0.114 57.984 1.00 85.75 82 PRO A C 1
ATOM 648 O O . PRO A 1 82 ? -20.083 -0.992 57.180 1.00 85.75 82 PRO A O 1
ATOM 651 N N . PHE A 1 83 ? -21.531 0.602 57.843 1.00 87.94 83 PHE A N 1
ATOM 652 C CA . PHE A 1 83 ? -22.439 0.543 56.692 1.00 87.94 83 PHE A CA 1
ATOM 653 C C . PHE A 1 83 ? -22.348 1.840 55.890 1.00 87.94 83 PHE A C 1
ATOM 655 O O . PHE A 1 83 ? -22.162 2.914 56.458 1.00 87.94 83 PHE A O 1
ATOM 662 N N . PHE A 1 84 ? -22.511 1.744 54.571 1.00 89.31 84 PHE A N 1
ATOM 663 C CA . PHE A 1 84 ? -22.338 2.884 53.670 1.00 89.31 84 PHE A CA 1
ATOM 664 C C . PHE A 1 84 ? -23.549 3.073 52.763 1.00 89.31 84 PHE A C 1
ATOM 666 O O . PHE A 1 84 ? -24.178 2.103 52.331 1.00 89.31 84 PHE A O 1
ATOM 673 N N . ARG A 1 85 ? -23.832 4.326 52.421 1.00 89.00 85 ARG A N 1
ATOM 674 C CA . ARG A 1 85 ? -24.731 4.727 51.343 1.00 89.00 85 ARG A CA 1
ATOM 675 C C . ARG A 1 85 ? -23.896 5.211 50.162 1.00 89.00 85 ARG A C 1
ATOM 677 O O . ARG A 1 85 ? -22.955 5.980 50.332 1.00 89.00 85 ARG A O 1
ATOM 684 N N . TYR A 1 86 ? -24.237 4.748 48.965 1.00 90.12 86 TYR A N 1
ATOM 685 C CA . TYR A 1 86 ? -23.633 5.248 47.739 1.00 90.12 86 TYR A CA 1
ATOM 686 C C . TYR A 1 86 ? -24.291 6.569 47.363 1.00 90.12 86 TYR A C 1
ATOM 688 O O . TYR A 1 86 ? -25.503 6.599 47.135 1.00 90.12 86 TYR A O 1
ATOM 696 N N . VAL A 1 87 ? -23.487 7.622 47.278 1.00 89.00 87 VAL A N 1
ATOM 697 C CA . VAL A 1 87 ? -23.884 8.949 46.815 1.00 89.00 87 VAL A CA 1
ATOM 698 C C . VAL A 1 87 ? -22.974 9.289 45.635 1.00 89.00 87 VAL A C 1
ATOM 700 O O . VAL A 1 87 ? -21.780 9.508 45.841 1.00 89.00 87 VAL A O 1
ATOM 703 N N . PRO A 1 88 ? -23.474 9.251 44.389 1.00 85.12 88 PRO A N 1
ATOM 704 C CA . PRO A 1 88 ? -22.623 9.455 43.227 1.00 85.12 88 PRO A CA 1
ATOM 705 C C . PRO A 1 88 ? -22.113 10.898 43.171 1.00 85.12 88 PRO A C 1
ATOM 707 O O . PRO A 1 88 ? -22.890 11.843 43.292 1.00 85.12 88 PRO A O 1
ATOM 710 N N . SER A 1 89 ? -20.813 11.062 42.933 1.00 84.94 89 SER A N 1
ATOM 711 C CA . SER A 1 89 ? -20.224 12.352 42.565 1.00 84.94 89 SER A CA 1
ATOM 712 C C . SER A 1 89 ? -20.624 12.762 41.143 1.00 84.94 89 SER A C 1
ATOM 714 O O . SER A 1 89 ? -21.071 11.933 40.344 1.00 84.94 89 SER A O 1
ATOM 716 N N . GLU A 1 90 ? -20.411 14.031 40.787 1.00 78.06 90 GLU A N 1
ATOM 717 C CA . GLU A 1 90 ? -20.605 14.504 39.407 1.00 78.06 90 GLU A CA 1
ATOM 718 C C . GLU A 1 90 ? -19.760 13.704 38.403 1.00 78.06 90 GLU A C 1
ATOM 720 O O . GLU A 1 90 ? -20.249 13.319 37.340 1.00 78.06 90 GLU A O 1
ATOM 725 N N . GLU A 1 91 ? -18.520 13.367 38.766 1.00 76.19 91 GLU A N 1
ATOM 726 C CA . GLU A 1 91 ? -17.618 12.547 37.949 1.00 76.19 91 GLU A CA 1
ATOM 727 C C . GLU A 1 91 ? -18.150 11.119 37.753 1.00 76.19 91 GLU A C 1
ATOM 729 O O . GLU A 1 91 ? -18.094 10.565 36.646 1.00 76.19 91 GLU A O 1
ATOM 734 N N . ALA A 1 92 ? -18.714 10.520 38.807 1.00 80.81 92 ALA A N 1
ATOM 735 C CA . ALA A 1 92 ? -19.335 9.204 38.727 1.00 80.81 92 ALA A CA 1
ATOM 736 C C . ALA A 1 92 ? -20.584 9.228 37.833 1.00 80.81 92 ALA A C 1
ATOM 738 O O . ALA A 1 92 ? -20.740 8.349 36.982 1.00 80.81 92 ALA A O 1
ATOM 739 N N . LEU A 1 93 ? -21.438 10.252 37.959 1.00 81.31 93 LEU A N 1
ATOM 740 C CA . LEU A 1 93 ? -22.612 10.439 37.098 1.00 81.31 93 LEU A CA 1
ATOM 741 C C . LEU A 1 93 ? -22.216 10.625 35.628 1.00 81.31 93 LEU A C 1
ATOM 743 O O . LEU A 1 93 ? -22.784 9.972 34.748 1.00 81.31 93 LEU A O 1
ATOM 747 N N . ALA A 1 94 ? -21.209 11.460 35.357 1.00 72.62 94 ALA A N 1
ATOM 748 C CA . ALA A 1 94 ? -20.676 11.660 34.013 1.00 72.62 94 ALA A CA 1
ATOM 749 C C . ALA A 1 94 ? -20.137 10.347 33.427 1.00 72.62 94 ALA A C 1
ATOM 751 O O . ALA A 1 94 ? -20.453 9.993 32.288 1.00 72.62 94 ALA A O 1
ATOM 752 N N . THR A 1 95 ? -19.401 9.572 34.226 1.00 80.38 95 THR A N 1
ATOM 753 C CA . THR A 1 95 ? -18.875 8.273 33.796 1.00 80.38 95 THR A CA 1
ATOM 754 C C . THR A 1 95 ? -19.991 7.276 33.490 1.00 80.38 95 THR A C 1
ATOM 756 O O . THR A 1 95 ? -19.969 6.640 32.436 1.00 80.38 9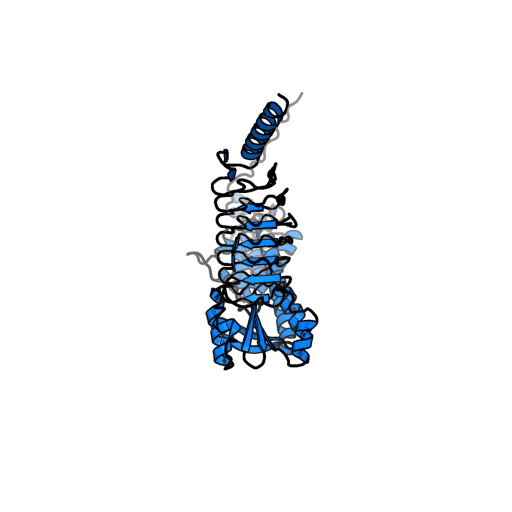5 THR A O 1
ATOM 759 N N . ILE A 1 96 ? -21.001 7.163 34.359 1.00 85.75 96 ILE A N 1
ATOM 760 C CA . ILE A 1 96 ? -22.174 6.307 34.127 1.00 85.75 96 ILE A CA 1
ATOM 761 C C . ILE A 1 96 ? -22.866 6.696 32.814 1.00 85.75 96 ILE A C 1
ATOM 763 O O . ILE A 1 96 ? -23.232 5.818 32.031 1.00 85.75 96 ILE A O 1
ATOM 767 N N . SER A 1 97 ? -23.001 7.996 32.540 1.00 81.06 97 SER A N 1
ATOM 768 C CA . SER A 1 97 ? -23.609 8.499 31.305 1.00 81.06 97 SER A CA 1
ATOM 769 C C . SER A 1 97 ? -22.825 8.080 30.054 1.00 81.06 97 SER A C 1
ATOM 771 O O . SER A 1 97 ? -23.407 7.503 29.129 1.00 81.06 97 SER A O 1
ATOM 773 N N . VAL A 1 98 ? -21.501 8.287 30.043 1.00 75.38 98 VAL A N 1
ATOM 774 C CA . VAL A 1 98 ? -20.621 7.934 28.911 1.00 75.38 98 VAL A CA 1
ATOM 775 C C . VAL A 1 98 ? -20.602 6.426 28.667 1.00 75.38 98 VAL A C 1
ATOM 777 O O . VAL A 1 98 ? -20.785 5.971 27.537 1.00 75.38 98 VAL A O 1
ATOM 780 N N . VAL A 1 99 ? -20.438 5.629 29.722 1.00 89.06 99 VAL A N 1
ATOM 781 C CA . VAL A 1 99 ? -20.441 4.162 29.622 1.00 89.06 99 VAL A CA 1
ATOM 782 C C . VAL A 1 99 ? -21.816 3.653 29.187 1.00 89.06 99 VAL A C 1
ATOM 784 O O . VAL A 1 99 ? -21.897 2.731 28.379 1.00 89.06 99 VAL A O 1
ATOM 787 N N . GLY A 1 100 ? -22.899 4.294 29.634 1.00 87.62 100 GLY A N 1
ATOM 788 C CA . GLY A 1 100 ? -24.251 4.015 29.159 1.00 87.62 100 GLY A CA 1
ATOM 789 C C . GLY A 1 100 ? -24.431 4.317 27.669 1.00 87.62 100 GLY A C 1
ATOM 790 O O . GLY A 1 100 ? -25.063 3.536 26.957 1.00 87.62 100 GLY A O 1
ATOM 791 N N . ALA A 1 101 ? -23.863 5.415 27.164 1.00 80.25 101 ALA A N 1
ATOM 792 C CA . ALA A 1 101 ? -23.875 5.717 25.733 1.00 80.25 101 ALA A CA 1
ATOM 793 C C . ALA A 1 101 ? -23.122 4.642 24.936 1.00 80.25 101 ALA A C 1
ATOM 795 O O . ALA A 1 101 ? -23.666 4.097 23.976 1.00 80.25 101 ALA A O 1
ATOM 796 N N . TRP A 1 102 ? -21.927 4.263 25.395 1.00 92.12 102 TRP A N 1
ATOM 797 C CA . TRP A 1 102 ? -21.146 3.179 24.800 1.00 92.12 102 TRP A CA 1
ATOM 798 C C . TRP A 1 102 ? -21.904 1.844 24.789 1.00 92.12 102 TRP A C 1
ATOM 800 O O . TRP A 1 102 ? -21.983 1.195 23.747 1.00 92.12 102 TRP A O 1
ATOM 810 N N . ALA A 1 103 ? -22.509 1.447 25.910 1.00 92.56 103 ALA A N 1
ATOM 811 C CA . ALA A 1 103 ? -23.245 0.191 26.018 1.00 92.56 103 ALA A CA 1
ATOM 812 C C . ALA A 1 103 ? -24.473 0.152 25.092 1.00 92.56 103 ALA A C 1
ATOM 814 O O . ALA A 1 103 ? -24.713 -0.867 24.443 1.00 92.56 103 ALA A O 1
ATOM 815 N N . ARG A 1 104 ? -25.236 1.253 24.985 1.00 90.19 104 ARG A N 1
ATOM 816 C CA . ARG A 1 104 ? -26.360 1.351 24.034 1.00 90.19 104 ARG A CA 1
ATOM 817 C C . ARG A 1 104 ? -25.883 1.171 22.597 1.00 90.19 104 ARG A C 1
ATOM 819 O O . ARG A 1 104 ? -26.483 0.400 21.851 1.00 90.19 104 ARG A O 1
ATOM 826 N N . GLU A 1 105 ? -24.790 1.835 22.244 1.00 83.00 105 GLU A N 1
ATOM 827 C CA . GLU A 1 105 ? -24.243 1.807 20.891 1.00 83.00 105 GLU A CA 1
ATOM 828 C C . GLU A 1 105 ? -23.678 0.426 20.525 1.00 83.00 105 GLU A C 1
ATOM 830 O O . GLU A 1 105 ? -23.972 -0.115 19.458 1.00 83.00 105 GLU A O 1
ATOM 835 N N . ALA A 1 106 ? -22.946 -0.209 21.443 1.00 90.12 106 ALA A N 1
ATOM 836 C CA . ALA A 1 106 ? -22.423 -1.562 21.261 1.00 90.12 106 ALA A CA 1
ATOM 837 C C . ALA A 1 106 ? -23.548 -2.590 21.031 1.00 90.12 106 ALA A C 1
ATOM 839 O O . ALA A 1 106 ? -23.444 -3.453 20.152 1.00 90.12 106 ALA A O 1
ATOM 840 N N . VAL A 1 107 ? -24.645 -2.474 21.788 1.00 92.62 107 VAL A N 1
ATOM 841 C CA . VAL A 1 107 ? -25.835 -3.325 21.646 1.00 92.62 107 VAL A CA 1
ATOM 842 C C . VAL A 1 107 ? -26.550 -3.066 20.321 1.00 92.62 107 VAL A C 1
ATOM 844 O O . VAL A 1 107 ? -26.859 -4.020 19.605 1.00 92.62 107 VAL A O 1
ATOM 847 N N . ALA A 1 108 ? -26.769 -1.800 19.949 1.00 85.81 108 ALA A N 1
ATOM 848 C CA . ALA A 1 108 ? -27.387 -1.434 18.673 1.00 85.81 108 ALA A CA 1
ATOM 849 C C . ALA A 1 108 ? -26.598 -1.992 17.475 1.00 85.81 108 ALA A C 1
ATOM 851 O O . ALA A 1 108 ? -27.182 -2.493 16.511 1.00 85.81 108 ALA A O 1
ATOM 852 N N . ARG A 1 109 ? -25.263 -1.990 17.574 1.00 86.75 109 ARG A N 1
ATOM 853 C CA . ARG A 1 109 ? -24.344 -2.542 16.566 1.00 86.75 109 ARG A CA 1
ATOM 854 C C . ARG A 1 109 ? -24.187 -4.056 16.598 1.00 86.75 109 ARG A C 1
ATOM 856 O O . ARG A 1 109 ? -23.553 -4.600 15.696 1.00 86.75 109 ARG A O 1
ATOM 863 N N . ARG A 1 110 ? -24.757 -4.743 17.593 1.00 91.94 110 ARG A N 1
ATOM 864 C CA . ARG A 1 110 ? -24.627 -6.198 17.789 1.00 91.94 110 ARG A CA 1
ATOM 865 C C . ARG A 1 110 ? -23.163 -6.646 17.859 1.00 91.94 110 ARG A C 1
ATOM 867 O O . ARG A 1 110 ? -22.778 -7.638 17.240 1.00 91.94 110 ARG A O 1
ATOM 874 N N . GLU A 1 111 ? -22.349 -5.890 18.589 1.00 90.12 111 GLU A N 1
ATOM 875 C CA . GLU A 1 111 ? -20.922 -6.162 18.745 1.00 90.12 111 GLU A CA 1
ATOM 876 C C . GLU A 1 111 ? -20.654 -7.591 19.245 1.00 90.12 111 GLU A C 1
ATOM 878 O O . GLU A 1 111 ? -21.251 -8.062 20.215 1.00 90.12 111 GLU A O 1
ATOM 883 N N . ARG A 1 112 ? -19.735 -8.294 18.571 1.00 92.31 112 ARG A N 1
ATOM 884 C CA . ARG A 1 112 ? -19.504 -9.735 18.780 1.00 92.31 112 ARG A CA 1
ATOM 885 C C . ARG A 1 112 ? -19.064 -10.054 20.209 1.00 92.31 112 ARG A C 1
ATOM 887 O O . ARG A 1 112 ? -19.539 -11.030 20.787 1.00 92.31 112 ARG A O 1
ATOM 894 N N . TRP A 1 113 ? -18.217 -9.199 20.780 1.00 93.12 113 TRP A N 1
ATOM 895 C CA . TRP A 1 113 ? -17.626 -9.391 22.105 1.00 93.12 113 TRP A CA 1
ATOM 896 C C . TRP A 1 113 ? -18.666 -9.451 23.233 1.00 93.12 113 TRP A C 1
ATOM 898 O O . TRP A 1 113 ? -18.382 -10.012 24.282 1.00 93.12 113 TRP A O 1
ATOM 908 N N . ILE A 1 114 ? -19.890 -8.949 23.026 1.00 94.00 114 ILE A N 1
ATOM 909 C CA . ILE A 1 114 ? -20.984 -9.042 24.011 1.00 94.00 114 ILE A CA 1
ATOM 910 C C . ILE A 1 114 ? -21.362 -10.511 24.287 1.00 94.00 114 ILE A C 1
ATOM 912 O O . ILE A 1 114 ? -21.787 -10.858 25.391 1.00 94.00 114 ILE A O 1
ATOM 916 N N . ARG A 1 115 ? -21.180 -11.390 23.291 1.00 92.19 115 ARG A N 1
ATOM 917 C CA . ARG A 1 115 ? -21.481 -12.829 23.376 1.00 92.19 115 ARG A CA 1
ATOM 918 C C . ARG A 1 115 ? -20.275 -13.678 23.768 1.00 92.19 115 ARG A C 1
ATOM 920 O O . ARG A 1 115 ? -20.434 -14.866 24.021 1.00 92.19 115 ARG A O 1
ATOM 927 N N . GLU A 1 116 ? -19.087 -13.087 23.813 1.00 95.38 116 GLU A N 1
ATOM 928 C CA . GLU A 1 116 ? -17.858 -13.765 24.218 1.00 95.38 116 GLU A CA 1
ATOM 929 C C . GLU A 1 116 ? -17.802 -13.774 25.746 1.00 95.38 116 GLU A C 1
ATOM 931 O O . GLU A 1 116 ? -17.435 -12.786 26.387 1.00 95.38 116 GLU A O 1
ATOM 936 N N . VAL A 1 117 ? -18.253 -14.882 26.333 1.00 95.44 117 VAL A N 1
ATOM 937 C CA . VAL A 1 117 ? -18.401 -15.044 27.780 1.00 95.44 117 VAL A CA 1
ATOM 938 C C . VAL A 1 117 ? -17.530 -16.174 28.319 1.00 95.44 117 VAL A C 1
ATOM 940 O O . VAL A 1 117 ? -17.224 -17.115 27.593 1.00 95.44 117 VAL A O 1
ATOM 943 N N . ASP A 1 118 ? -17.127 -16.060 29.583 1.00 94.12 118 ASP A N 1
ATOM 944 C CA . ASP A 1 118 ? -16.504 -17.151 30.334 1.00 94.12 118 ASP A CA 1
ATOM 945 C C . ASP A 1 118 ? -17.539 -18.211 30.762 1.00 94.12 118 ASP A C 1
ATOM 947 O O . ASP A 1 118 ? -18.746 -18.050 30.552 1.00 94.12 118 ASP A O 1
ATOM 951 N N . ASP A 1 119 ? -17.074 -19.271 31.425 1.00 93.88 119 ASP A N 1
ATOM 952 C CA . ASP A 1 119 ? -17.922 -20.364 31.929 1.00 93.88 119 ASP A CA 1
ATOM 953 C C . ASP A 1 119 ? -18.999 -19.895 32.926 1.00 93.88 119 ASP A C 1
ATOM 955 O O . ASP A 1 119 ? -20.000 -20.572 33.143 1.00 93.88 119 ASP A O 1
ATOM 959 N N . ASN A 1 120 ? -18.829 -18.708 33.519 1.00 91.00 120 ASN A N 1
ATOM 960 C CA . ASN A 1 120 ? -19.786 -18.097 34.441 1.00 91.00 120 ASN A CA 1
ATOM 961 C C . ASN A 1 120 ? -20.731 -17.107 33.739 1.00 91.00 120 ASN A C 1
ATOM 963 O O . ASN A 1 120 ? -21.452 -16.356 34.403 1.00 91.00 120 ASN A O 1
ATOM 967 N N . GLY A 1 121 ? -20.700 -17.046 32.407 1.00 90.94 121 GLY A N 1
ATOM 968 C CA . GLY A 1 121 ? -21.514 -16.143 31.608 1.00 90.94 121 GLY A CA 1
ATOM 969 C C . GLY A 1 121 ? -21.072 -14.679 31.667 1.00 90.94 121 GLY A C 1
ATOM 970 O O . GLY A 1 121 ? -21.846 -13.812 31.257 1.00 90.94 121 GLY A O 1
ATOM 971 N N . ARG A 1 122 ? -19.869 -14.362 32.156 1.00 92.06 122 ARG A N 1
ATOM 972 C CA . ARG A 1 122 ? -19.336 -12.992 32.235 1.00 92.06 122 ARG A CA 1
ATOM 973 C C . ARG A 1 122 ? -18.630 -12.634 30.939 1.00 92.06 122 ARG A C 1
ATOM 975 O O . ARG A 1 122 ? -17.862 -13.426 30.415 1.00 92.06 122 ARG A O 1
ATOM 982 N N . ILE A 1 123 ? -18.842 -11.420 30.444 1.00 95.56 123 ILE A N 1
ATOM 983 C CA . ILE A 1 123 ? -18.213 -10.931 29.212 1.00 95.56 123 ILE A CA 1
ATOM 984 C C . ILE A 1 123 ? -16.696 -10.868 29.408 1.00 95.56 123 ILE A C 1
ATOM 986 O O . ILE A 1 123 ? -16.218 -10.132 30.275 1.00 95.56 123 ILE A O 1
ATOM 990 N N . THR A 1 124 ? -15.940 -11.607 28.599 1.00 94.00 124 THR A N 1
ATOM 991 C CA . THR A 1 124 ? -14.486 -11.776 28.764 1.00 94.00 124 THR A CA 1
ATOM 992 C C . THR A 1 124 ? -13.742 -10.447 28.662 1.00 94.00 124 THR A C 1
ATOM 994 O O . THR A 1 124 ? -12.893 -10.145 29.501 1.00 94.00 124 THR A O 1
ATOM 997 N N . ARG A 1 125 ? -14.143 -9.592 27.709 1.00 92.06 125 ARG A N 1
ATOM 998 C CA . ARG A 1 125 ? -13.575 -8.250 27.484 1.00 92.06 125 ARG A CA 1
ATOM 999 C C . ARG A 1 125 ? -13.642 -7.339 28.716 1.00 92.06 125 ARG A C 1
ATOM 1001 O O . ARG A 1 125 ? -12.842 -6.416 28.831 1.00 92.06 125 ARG A O 1
ATOM 1008 N N . LEU A 1 126 ? -14.576 -7.585 29.636 1.00 92.94 126 LEU A N 1
ATOM 1009 C CA . LEU A 1 126 ? -14.797 -6.742 30.815 1.00 92.94 126 LEU A CA 1
ATOM 1010 C C . LEU A 1 126 ? -14.139 -7.292 32.093 1.00 92.94 126 LEU A C 1
ATOM 1012 O O . LEU A 1 126 ? -14.104 -6.587 33.096 1.00 92.94 126 LEU A O 1
ATOM 1016 N N . LEU A 1 127 ? -13.611 -8.524 32.095 1.00 88.31 127 LEU A N 1
ATOM 1017 C CA . LEU A 1 127 ? -13.107 -9.191 33.311 1.00 88.31 127 LEU A CA 1
ATOM 1018 C C . LEU A 1 127 ? -11.953 -8.442 34.007 1.00 88.31 127 LEU A C 1
ATOM 1020 O O . LEU A 1 127 ? -11.799 -8.541 35.225 1.00 88.31 127 LEU A O 1
ATOM 1024 N N . GLY A 1 128 ? -11.148 -7.697 33.246 1.00 83.81 128 GLY A N 1
ATOM 1025 C CA . GLY A 1 128 ? -9.997 -6.945 33.759 1.00 83.81 128 GLY A CA 1
ATOM 1026 C C . GLY A 1 128 ? -10.319 -5.546 34.291 1.00 83.81 128 GLY A C 1
ATOM 1027 O O . GLY A 1 128 ? -9.461 -4.927 34.918 1.00 83.81 128 GLY A O 1
ATOM 1028 N N . LEU A 1 129 ? -11.532 -5.037 34.066 1.00 87.94 129 LEU A N 1
ATOM 1029 C CA . LEU A 1 129 ? -11.881 -3.648 34.361 1.00 87.94 129 LEU A CA 1
ATOM 1030 C C . LEU A 1 129 ? -12.340 -3.511 35.817 1.00 87.94 129 LEU A C 1
ATOM 1032 O O . LEU A 1 129 ? -13.469 -3.847 36.166 1.00 87.94 129 LEU A O 1
ATOM 1036 N N . LYS A 1 130 ? -11.434 -3.052 36.688 1.00 84.56 130 LYS A N 1
ATOM 1037 C CA . LYS A 1 130 ? -11.676 -2.960 38.142 1.00 84.56 130 LYS A CA 1
ATOM 1038 C C . LYS A 1 130 ? -11.879 -1.534 38.660 1.00 84.56 130 LYS A C 1
ATOM 1040 O O . LYS A 1 130 ? -12.391 -1.378 39.769 1.00 84.56 130 LYS A O 1
ATOM 1045 N N . ARG A 1 131 ? -11.456 -0.518 37.901 1.00 86.81 131 ARG A N 1
ATOM 1046 C CA . ARG A 1 131 ? -11.514 0.904 38.280 1.00 86.81 131 ARG A CA 1
ATOM 1047 C C . ARG A 1 131 ? -12.379 1.680 37.300 1.00 86.81 131 ARG A C 1
ATOM 1049 O O . ARG A 1 131 ? -12.379 1.372 36.109 1.00 86.81 131 ARG A O 1
ATOM 1056 N N . VAL A 1 132 ? -13.060 2.713 37.792 1.00 85.12 132 VAL A N 1
ATOM 1057 C CA . VAL A 1 132 ? -13.967 3.548 36.988 1.00 85.12 132 VAL A CA 1
ATOM 1058 C C . VAL A 1 132 ? -13.227 4.203 35.821 1.00 85.12 132 VAL A C 1
ATOM 1060 O O . VAL A 1 132 ? -13.707 4.161 34.692 1.00 85.12 132 VAL A O 1
ATOM 1063 N N . HIS A 1 133 ? -12.008 4.690 36.064 1.00 82.94 133 HIS A N 1
ATOM 1064 C CA . HIS A 1 133 ? -11.141 5.262 35.032 1.00 82.94 133 HIS A CA 1
ATOM 1065 C C . HIS A 1 133 ? -10.844 4.290 33.874 1.00 82.94 133 HIS A C 1
ATOM 1067 O O . HIS A 1 133 ? -10.907 4.678 32.710 1.00 82.94 133 HIS A O 1
ATOM 1073 N N . ASP A 1 134 ? -10.560 3.015 34.169 1.00 85.19 134 ASP A N 1
ATOM 1074 C CA . ASP A 1 134 ? -10.243 2.022 33.130 1.00 85.19 134 ASP A CA 1
ATOM 1075 C C . ASP A 1 134 ? -11.473 1.725 32.259 1.00 85.19 134 ASP A C 1
ATOM 1077 O O . ASP A 1 134 ? -11.370 1.583 31.041 1.00 85.19 134 ASP A O 1
ATOM 1081 N N . VAL A 1 135 ? -12.657 1.672 32.879 1.00 87.75 135 VAL A N 1
ATOM 1082 C CA . VAL A 1 135 ? -13.932 1.484 32.174 1.00 87.75 135 VAL A CA 1
ATOM 1083 C C . VAL A 1 135 ? -14.240 2.687 31.283 1.00 87.75 135 VAL A C 1
ATOM 1085 O O . VAL A 1 135 ? -14.618 2.511 30.125 1.00 87.75 135 VAL A O 1
ATOM 1088 N N . LEU A 1 136 ? -14.057 3.902 31.808 1.00 82.00 136 LEU A N 1
ATOM 1089 C CA . LEU A 1 136 ? -14.287 5.144 31.075 1.00 82.00 136 LEU A CA 1
ATOM 1090 C C . LEU A 1 136 ? -13.366 5.258 29.854 1.00 82.00 136 LEU A C 1
ATOM 1092 O O . LEU A 1 136 ? -13.839 5.593 28.769 1.00 82.00 136 LEU A O 1
ATOM 1096 N N . ALA A 1 137 ? -12.079 4.933 30.005 1.00 74.81 137 ALA A N 1
ATOM 1097 C CA . ALA A 1 137 ? -11.115 4.957 28.907 1.00 74.81 137 ALA A CA 1
ATOM 1098 C C . ALA A 1 137 ? -11.532 4.021 27.760 1.00 74.81 137 ALA A C 1
ATOM 1100 O O . ALA A 1 137 ? -11.567 4.437 26.603 1.00 74.81 137 ALA A O 1
ATOM 1101 N N . VAL A 1 138 ? -11.936 2.786 28.082 1.00 85.69 138 VAL A N 1
ATOM 1102 C CA . VAL A 1 138 ? -12.437 1.824 27.085 1.00 85.69 138 VAL A CA 1
ATOM 1103 C C . VAL A 1 138 ? -13.706 2.335 26.400 1.00 85.69 138 VAL A C 1
ATOM 1105 O O . VAL A 1 138 ? -13.821 2.238 25.179 1.00 85.69 138 VAL A O 1
ATOM 1108 N N . ALA A 1 139 ? -14.648 2.891 27.165 1.00 82.56 139 ALA A N 1
ATOM 1109 C CA . ALA A 1 139 ? -15.895 3.416 26.619 1.00 82.56 139 ALA A CA 1
ATOM 1110 C C . ALA A 1 139 ? -15.654 4.578 25.642 1.00 82.56 139 ALA A C 1
ATOM 1112 O O . ALA A 1 139 ? -16.233 4.598 24.556 1.00 82.56 139 ALA A O 1
ATOM 1113 N N . LEU A 1 140 ? -14.774 5.519 25.996 1.00 71.38 140 LEU A N 1
ATOM 1114 C CA . LEU A 1 140 ? -14.418 6.655 25.144 1.00 71.38 140 LEU A CA 1
ATOM 1115 C C . LEU A 1 140 ? -13.716 6.214 23.855 1.00 71.38 140 LEU A C 1
ATOM 1117 O O . LEU A 1 140 ? -14.059 6.707 22.779 1.00 71.38 140 LEU A O 1
ATOM 1121 N N . ASP A 1 141 ? -12.768 5.280 23.936 1.00 73.00 141 ASP A N 1
ATOM 1122 C CA . ASP A 1 141 ? -12.071 4.763 22.752 1.00 73.00 141 ASP A CA 1
ATOM 1123 C C . ASP A 1 141 ? -13.017 4.012 21.808 1.00 73.00 141 ASP A C 1
ATOM 1125 O O . ASP A 1 141 ? -12.959 4.185 20.587 1.00 73.00 141 ASP A O 1
ATOM 1129 N N . GLU A 1 142 ? -13.946 3.225 22.349 1.00 88.38 142 GLU A N 1
ATOM 1130 C CA . GLU A 1 142 ? -14.947 2.532 21.539 1.00 88.38 142 GLU A CA 1
ATOM 1131 C C . GLU A 1 142 ? -15.963 3.496 20.921 1.00 88.38 142 GLU A C 1
ATOM 1133 O O . GLU A 1 142 ? -16.309 3.331 19.753 1.00 88.38 142 GLU A O 1
ATOM 1138 N N . LEU A 1 143 ? -16.402 4.530 21.644 1.00 74.31 143 LEU A N 1
ATOM 1139 C CA . LEU A 1 143 ? -17.277 5.566 21.089 1.00 74.31 143 LEU A CA 1
ATOM 1140 C C . LEU A 1 143 ? -16.594 6.329 19.948 1.00 74.31 143 LEU A C 1
ATOM 1142 O O . LEU A 1 143 ? -17.208 6.514 18.900 1.00 74.31 143 LEU A O 1
ATOM 1146 N N . LYS A 1 144 ? -15.309 6.680 20.083 1.00 68.38 144 LYS A N 1
ATOM 1147 C CA . LYS A 1 144 ? -14.520 7.256 18.977 1.00 68.38 144 LYS A CA 1
ATOM 1148 C C . LYS A 1 144 ? -14.429 6.297 17.791 1.00 68.38 144 LYS A C 1
ATOM 1150 O O . LYS A 1 144 ? -14.564 6.710 16.638 1.00 68.38 144 LYS A O 1
ATOM 1155 N N . ARG A 1 145 ? -14.226 4.999 18.050 1.00 82.06 145 ARG A N 1
ATOM 1156 C CA . ARG A 1 145 ? -14.230 3.964 17.006 1.00 82.06 145 ARG A CA 1
ATOM 1157 C C . ARG A 1 145 ? -15.584 3.899 16.295 1.00 82.06 145 ARG A C 1
ATOM 1159 O O . ARG A 1 145 ? -15.605 3.770 15.073 1.00 82.06 145 ARG A O 1
ATOM 1166 N N . TYR A 1 146 ? -16.694 3.983 17.025 1.00 77.00 146 TYR A N 1
ATOM 1167 C CA . TYR A 1 146 ? -18.048 3.999 16.465 1.00 77.00 146 TYR A CA 1
ATOM 1168 C C . TYR A 1 146 ? -18.319 5.247 15.644 1.00 77.00 146 TYR A C 1
ATOM 1170 O O . TYR A 1 146 ? -18.776 5.122 14.514 1.00 77.00 146 TYR A O 1
ATOM 1178 N N . GLU A 1 147 ? -17.948 6.420 16.148 1.00 67.69 147 GLU A N 1
ATOM 1179 C CA . GLU A 1 147 ? -18.069 7.674 15.413 1.00 67.69 147 GLU A CA 1
ATOM 1180 C C . GLU A 1 147 ? -17.276 7.623 14.102 1.00 67.69 147 GLU A C 1
ATOM 1182 O O . GLU A 1 147 ? -17.782 8.002 13.049 1.00 67.69 147 GLU A O 1
ATOM 1187 N N . HIS A 1 148 ? -16.055 7.080 14.123 1.00 60.28 148 HIS A N 1
ATOM 1188 C CA . HIS A 1 148 ? -15.273 6.875 12.907 1.00 60.28 148 HIS A CA 1
ATOM 1189 C C . HIS A 1 148 ? -15.965 5.904 11.935 1.00 60.28 148 HIS A C 1
ATOM 1191 O O . HIS A 1 148 ? -16.018 6.160 10.732 1.00 60.28 148 HIS A O 1
ATOM 1197 N N . LEU A 1 149 ? -16.528 4.801 12.439 1.00 63.88 149 LEU A N 1
ATOM 1198 C CA . LEU A 1 149 ? -17.279 3.843 11.623 1.00 63.88 149 LEU A CA 1
ATOM 1199 C C . LEU A 1 149 ? -18.554 4.453 11.027 1.00 63.88 149 LEU A C 1
ATOM 1201 O O . LEU A 1 149 ? -18.869 4.154 9.878 1.00 63.88 149 LEU A O 1
ATOM 1205 N N . ASP A 1 150 ? -19.258 5.305 11.764 1.00 60.84 150 ASP A N 1
ATOM 1206 C CA . ASP A 1 150 ? -20.474 5.975 11.302 1.00 60.84 150 ASP A CA 1
ATOM 1207 C C . ASP A 1 150 ? -20.193 7.100 10.345 1.00 60.84 150 ASP A C 1
ATOM 1209 O O . ASP A 1 150 ? -20.887 7.216 9.344 1.00 60.84 150 ASP A O 1
ATOM 1213 N N . ARG A 1 151 ? -19.159 7.896 10.606 1.00 51.66 151 ARG A N 1
ATOM 1214 C CA . ARG A 1 151 ? -18.691 8.906 9.665 1.00 51.66 151 ARG A CA 1
ATOM 1215 C C . ARG A 1 151 ? -18.357 8.235 8.347 1.00 51.66 151 ARG A C 1
ATOM 1217 O O . ARG A 1 151 ? -18.877 8.653 7.318 1.00 51.66 151 ARG A O 1
ATOM 1224 N N . ASN A 1 152 ? -17.620 7.122 8.389 1.00 51.59 152 ASN A N 1
ATOM 1225 C CA . ASN A 1 152 ? -17.404 6.295 7.211 1.00 51.59 152 ASN A CA 1
ATOM 1226 C C . ASN A 1 152 ? -18.759 5.864 6.627 1.00 51.59 152 ASN A C 1
ATOM 1228 O O . ASN A 1 152 ? -19.066 6.269 5.520 1.00 51.59 152 ASN A O 1
ATOM 1232 N N . ARG A 1 153 ? -19.652 5.198 7.365 1.00 48.91 153 ARG A N 1
ATOM 1233 C CA . ARG A 1 153 ? -20.961 4.731 6.857 1.00 48.91 153 ARG A CA 1
ATOM 1234 C C . ARG A 1 153 ? -21.894 5.830 6.303 1.00 48.91 153 ARG A C 1
ATOM 1236 O O . ARG A 1 153 ? -22.633 5.586 5.356 1.00 48.91 153 ARG A O 1
ATOM 1243 N N . ALA A 1 154 ? -21.875 7.042 6.839 1.00 41.03 154 ALA A N 1
ATOM 1244 C CA . ALA A 1 154 ? -22.632 8.185 6.329 1.00 41.03 154 ALA A CA 1
ATOM 1245 C C . ALA A 1 154 ? -22.047 8.670 4.994 1.00 41.03 154 ALA A C 1
ATOM 1247 O O . ALA A 1 154 ? -22.784 8.905 4.036 1.00 41.03 154 ALA A O 1
ATOM 1248 N N . THR A 1 155 ? -20.714 8.663 4.887 1.00 44.88 155 THR A N 1
ATOM 1249 C CA . THR A 1 155 ? -19.998 8.854 3.615 1.00 44.88 155 THR A CA 1
ATOM 1250 C C . THR A 1 155 ? -20.348 7.756 2.592 1.00 44.88 155 THR A C 1
ATOM 1252 O O . THR A 1 155 ? -20.172 7.960 1.397 1.00 44.88 155 THR A O 1
ATOM 1255 N N . TRP A 1 156 ? -20.827 6.589 3.044 1.00 38.75 156 TRP A N 1
ATOM 1256 C CA . TRP A 1 156 ? -21.238 5.447 2.210 1.00 38.75 156 TRP A CA 1
ATOM 1257 C C . TRP A 1 156 ? -22.689 5.552 1.722 1.00 38.75 156 TRP A C 1
ATOM 1259 O O . TRP A 1 156 ? -23.009 5.173 0.598 1.00 38.75 156 TRP A O 1
ATOM 1269 N N . ALA A 1 157 ? -23.585 6.095 2.549 1.00 44.72 157 ALA A N 1
ATOM 1270 C CA . ALA A 1 157 ? -24.973 6.341 2.162 1.00 44.72 157 ALA A CA 1
ATOM 1271 C C . ALA A 1 157 ? -25.081 7.441 1.087 1.00 44.72 157 ALA A C 1
ATOM 1273 O O . ALA A 1 157 ? -25.888 7.314 0.169 1.00 44.72 157 ALA A O 1
ATOM 1274 N N . GLN A 1 158 ? -24.225 8.468 1.144 1.00 46.53 158 GLN A N 1
ATOM 1275 C CA . GLN A 1 158 ? -24.094 9.479 0.082 1.00 46.53 158 GLN A CA 1
ATOM 1276 C C . GLN A 1 158 ? -23.396 8.941 -1.185 1.00 46.53 158 GLN A C 1
ATOM 1278 O O . GLN A 1 158 ? -23.667 9.417 -2.287 1.00 46.53 158 GLN A O 1
ATOM 1283 N N . GLU A 1 159 ? -22.546 7.916 -1.058 1.00 49.59 159 GLU A N 1
ATOM 1284 C CA . GLU A 1 159 ? -21.827 7.277 -2.173 1.00 49.59 159 GLU A CA 1
ATOM 1285 C C . GLU A 1 159 ? -22.730 6.488 -3.122 1.00 49.59 159 GLU A C 1
ATOM 1287 O O . GLU A 1 159 ? -22.386 6.345 -4.289 1.00 49.59 159 GLU A O 1
ATOM 1292 N N . ARG A 1 160 ? -23.901 6.007 -2.682 1.00 49.03 160 ARG A N 1
ATOM 1293 C CA . ARG A 1 160 ? -24.828 5.251 -3.550 1.00 49.03 160 ARG A CA 1
ATOM 1294 C C . ARG A 1 160 ? -25.332 6.040 -4.767 1.00 49.03 160 ARG A C 1
ATOM 1296 O O . ARG A 1 160 ? -25.803 5.430 -5.718 1.00 49.03 160 ARG A O 1
ATOM 1303 N N . ALA A 1 161 ? -25.226 7.370 -4.741 1.00 55.94 161 ALA A N 1
ATOM 1304 C CA . ALA A 1 161 ? -25.503 8.242 -5.885 1.00 55.94 161 ALA A CA 1
ATOM 1305 C C . ALA A 1 161 ? -24.261 8.520 -6.763 1.00 55.94 161 ALA A C 1
ATOM 1307 O O . ALA A 1 161 ? -24.376 9.117 -7.828 1.00 55.94 161 ALA A O 1
ATOM 1308 N N . GLN A 1 162 ? -23.071 8.127 -6.305 1.00 65.81 162 GLN A N 1
ATOM 1309 C CA . GLN A 1 162 ? -21.766 8.479 -6.876 1.00 65.81 162 GLN A CA 1
ATOM 1310 C C . GLN A 1 162 ? -20.984 7.265 -7.398 1.00 65.81 162 GLN A C 1
ATOM 1312 O O . GLN A 1 162 ? -20.060 7.424 -8.200 1.00 65.81 162 GLN A O 1
ATOM 1317 N N . VAL A 1 163 ? -21.358 6.063 -6.954 1.00 81.12 163 VAL A N 1
ATOM 1318 C CA . VAL A 1 163 ? -20.859 4.781 -7.449 1.00 81.12 163 VAL A CA 1
ATOM 1319 C C . VAL A 1 163 ? -22.027 3.835 -7.739 1.00 81.12 163 VAL A C 1
ATOM 1321 O O . VAL A 1 163 ? -23.015 3.830 -7.005 1.00 81.12 163 VAL A O 1
ATOM 1324 N N . ALA A 1 164 ? -21.921 3.013 -8.784 1.00 85.81 164 ALA A N 1
ATOM 1325 C CA . ALA A 1 164 ? -22.899 1.958 -9.071 1.00 85.81 164 ALA A CA 1
ATOM 1326 C C . ALA A 1 164 ? -22.347 0.602 -8.637 1.00 85.81 164 ALA A C 1
ATOM 1328 O O . ALA A 1 164 ? -21.242 0.244 -9.023 1.00 85.81 164 ALA A O 1
ATOM 1329 N N . GLN A 1 165 ? -23.096 -0.173 -7.854 1.00 90.69 165 GLN A N 1
ATOM 1330 C CA . GLN A 1 165 ? -22.688 -1.542 -7.538 1.00 90.69 165 GLN A CA 1
ATOM 1331 C C . GLN A 1 165 ? -22.825 -2.427 -8.781 1.00 90.69 165 GLN A C 1
ATOM 1333 O O . GLN A 1 165 ? -23.874 -2.433 -9.418 1.00 90.69 165 GLN A O 1
ATOM 1338 N N . VAL A 1 166 ? -21.772 -3.182 -9.089 1.00 91.81 166 VAL A N 1
ATOM 1339 C CA . VAL A 1 166 ? -21.667 -4.005 -10.303 1.00 91.81 166 VAL A CA 1
ATOM 1340 C C . VAL A 1 166 ? -21.696 -5.491 -9.963 1.00 91.81 166 VAL A C 1
ATOM 1342 O O . VAL A 1 166 ? -22.414 -6.246 -10.599 1.00 91.81 166 VAL A O 1
ATOM 1345 N N . LEU A 1 167 ? -20.981 -5.915 -8.914 1.00 92.75 167 LEU A N 1
ATOM 1346 C CA . LEU A 1 167 ? -20.937 -7.318 -8.488 1.00 92.75 167 LEU A CA 1
ATOM 1347 C C . LEU A 1 167 ? -20.932 -7.420 -6.959 1.00 92.75 167 LEU A C 1
ATOM 1349 O O . LEU A 1 167 ? -20.087 -6.820 -6.297 1.00 92.75 167 LEU A O 1
ATOM 1353 N N . ALA A 1 168 ? -21.867 -8.183 -6.389 1.00 92.44 168 ALA A N 1
ATOM 1354 C CA . ALA A 1 168 ? -21.867 -8.543 -4.968 1.00 92.44 168 ALA A CA 1
ATOM 1355 C C . ALA A 1 168 ? -21.047 -9.820 -4.737 1.00 92.44 168 ALA A C 1
ATOM 1357 O O . ALA A 1 168 ? -21.149 -10.760 -5.523 1.00 92.44 168 ALA A O 1
ATOM 1358 N N . LEU A 1 169 ? -20.280 -9.876 -3.646 1.00 88.25 169 LEU A N 1
ATOM 1359 C CA . LEU A 1 169 ? -19.513 -11.056 -3.240 1.00 88.25 169 LEU A CA 1
ATOM 1360 C C . LEU A 1 169 ? -20.058 -11.643 -1.917 1.00 88.25 169 LEU A C 1
ATOM 1362 O O . LEU A 1 169 ? -20.644 -10.907 -1.116 1.00 88.25 169 LEU A O 1
ATOM 1366 N N . PRO A 1 170 ? -19.873 -12.954 -1.651 1.00 76.06 170 PRO A N 1
ATOM 1367 C CA . PRO A 1 170 ? -20.576 -13.670 -0.574 1.00 76.06 170 PRO A CA 1
ATOM 1368 C C . PRO A 1 170 ? -20.314 -13.184 0.861 1.00 76.06 170 PRO A C 1
ATOM 1370 O O . PRO A 1 170 ? -21.099 -13.470 1.758 1.00 76.06 170 PRO A O 1
ATOM 1373 N N . ASP A 1 171 ? -19.227 -12.455 1.106 1.00 80.31 171 ASP A N 1
ATOM 1374 C CA . ASP A 1 171 ? -18.798 -12.002 2.436 1.00 80.31 171 ASP A CA 1
ATOM 1375 C C . ASP A 1 171 ? -19.031 -10.501 2.679 1.00 80.31 171 ASP A C 1
ATOM 1377 O O . ASP A 1 171 ? -18.398 -9.878 3.536 1.00 80.31 171 ASP A O 1
ATOM 1381 N N . GLY A 1 172 ? -19.947 -9.909 1.911 1.00 83.31 172 GLY A N 1
ATOM 1382 C CA . GLY A 1 172 ? -20.298 -8.493 2.000 1.00 83.31 172 GLY A CA 1
ATOM 1383 C C . GLY A 1 172 ? -19.342 -7.567 1.249 1.00 83.31 172 GLY A C 1
ATOM 1384 O O . GLY A 1 172 ? -19.551 -6.355 1.255 1.00 83.31 172 GLY A O 1
ATOM 1385 N N . ARG A 1 173 ? -18.314 -8.108 0.583 1.00 92.06 173 ARG A N 1
ATOM 1386 C CA . ARG A 1 173 ? -17.525 -7.357 -0.398 1.00 92.06 173 ARG A CA 1
ATOM 1387 C C . ARG A 1 173 ? -18.343 -7.078 -1.653 1.00 92.06 173 ARG A C 1
ATOM 1389 O O . ARG A 1 173 ? -19.307 -7.777 -1.965 1.00 92.06 173 ARG A O 1
ATOM 1396 N N . SER A 1 174 ? -17.947 -6.055 -2.396 1.00 93.75 174 SER A N 1
ATOM 1397 C CA . SER A 1 174 ? -18.578 -5.743 -3.678 1.00 93.75 174 SER A CA 1
ATOM 1398 C C . SER A 1 174 ? -17.641 -4.989 -4.607 1.00 93.75 174 SER A C 1
ATOM 1400 O O . SER A 1 174 ? -16.731 -4.296 -4.159 1.00 93.75 174 SER A O 1
ATOM 1402 N N . TRP A 1 175 ? -17.884 -5.115 -5.905 1.00 94.94 175 TRP A N 1
ATOM 1403 C CA . TRP A 1 175 ? -17.337 -4.220 -6.913 1.00 94.94 175 TRP A CA 1
ATOM 1404 C C . TRP A 1 175 ? -18.317 -3.093 -7.190 1.00 94.94 175 TRP A C 1
ATOM 1406 O O . TRP A 1 175 ? -19.513 -3.333 -7.387 1.00 94.94 175 TRP A O 1
ATOM 1416 N N . VAL A 1 176 ? -17.795 -1.873 -7.249 1.00 93.50 176 VAL A N 1
ATOM 1417 C CA . VAL A 1 176 ? -18.547 -0.674 -7.622 1.00 93.50 176 VAL A CA 1
ATOM 1418 C C . VAL A 1 176 ? -17.853 0.051 -8.771 1.00 93.50 176 VAL A C 1
ATOM 1420 O O . VAL A 1 176 ? -16.630 0.056 -8.842 1.00 93.50 176 VAL A O 1
ATOM 1423 N N . GLN A 1 177 ? -18.610 0.678 -9.662 1.00 93.31 177 GLN A N 1
ATOM 1424 C CA . GLN A 1 177 ? -18.103 1.594 -10.678 1.00 93.31 177 GLN A CA 1
ATOM 1425 C C . GLN A 1 177 ? -18.044 3.007 -10.108 1.00 93.31 177 GLN A C 1
ATOM 1427 O O . GLN A 1 177 ? -19.027 3.467 -9.530 1.00 93.31 177 GLN A O 1
ATOM 1432 N N . LEU A 1 178 ? -16.932 3.710 -10.302 1.00 87.81 178 LEU A N 1
ATOM 1433 C CA . LEU A 1 178 ? -16.815 5.122 -9.944 1.00 87.81 178 LEU A CA 1
ATOM 1434 C C . LEU A 1 178 ? -17.504 5.969 -11.022 1.00 87.81 178 LEU A C 1
ATOM 1436 O O . LEU A 1 178 ? -17.171 5.835 -12.197 1.00 87.81 178 LEU A O 1
ATOM 1440 N N . LEU A 1 179 ? -18.469 6.817 -10.649 1.00 80.00 179 LEU A N 1
ATOM 1441 C CA . LEU A 1 179 ? -19.261 7.583 -11.626 1.00 80.00 179 LEU A CA 1
ATOM 1442 C C . LEU A 1 179 ? -18.998 9.088 -11.589 1.00 80.00 179 LEU A C 1
ATOM 1444 O O . LEU A 1 179 ? -19.036 9.728 -12.637 1.00 80.00 179 LEU A O 1
ATOM 1448 N N . THR A 1 180 ? -18.740 9.658 -10.411 1.00 71.12 180 THR A N 1
ATOM 1449 C CA . THR A 1 180 ? -18.609 11.112 -10.223 1.00 71.12 180 THR A CA 1
ATOM 1450 C C . THR A 1 180 ? -17.220 11.500 -9.734 1.00 71.12 180 THR A C 1
ATOM 1452 O O . THR A 1 180 ? -16.522 10.700 -9.115 1.00 71.12 180 THR A O 1
ATOM 1455 N N . LEU A 1 181 ? -16.832 12.763 -9.933 1.00 60.62 181 LEU A N 1
ATOM 1456 C CA . LEU A 1 181 ? -15.552 13.292 -9.447 1.00 60.62 181 LEU A CA 1
ATOM 1457 C C . LEU A 1 181 ? -15.361 13.080 -7.931 1.00 60.62 181 LEU A C 1
ATOM 1459 O O . LEU A 1 181 ? -14.267 12.760 -7.473 1.00 60.62 181 LEU A O 1
ATOM 1463 N N . ALA A 1 182 ? -16.438 13.181 -7.149 1.00 66.88 182 ALA A N 1
ATOM 1464 C C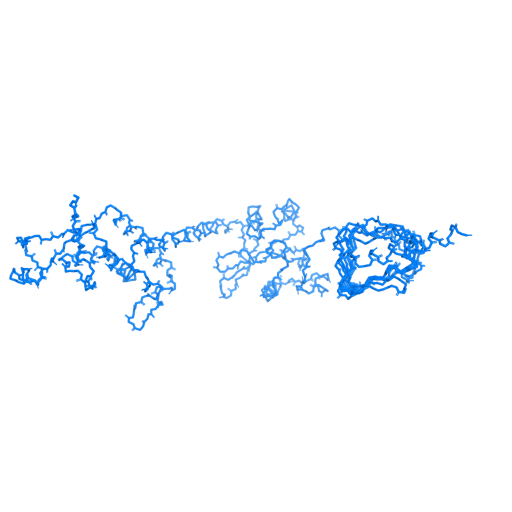A . ALA A 1 182 ? -16.408 12.938 -5.708 1.00 66.88 182 ALA A CA 1
ATOM 1465 C C . ALA A 1 182 ? -16.072 11.472 -5.355 1.00 66.88 182 ALA A C 1
ATOM 1467 O O . ALA A 1 182 ? -15.302 11.237 -4.422 1.00 66.88 182 ALA A O 1
ATOM 1468 N N . ALA A 1 183 ? -16.549 10.496 -6.139 1.00 78.06 183 ALA A N 1
ATOM 1469 C CA . ALA A 1 183 ? -16.164 9.093 -5.979 1.00 78.06 183 ALA A CA 1
ATOM 1470 C C . ALA A 1 183 ? -14.674 8.861 -6.281 1.00 78.06 183 ALA A C 1
ATOM 1472 O O . ALA A 1 183 ? -14.018 8.105 -5.567 1.00 78.06 183 ALA A O 1
ATOM 1473 N N . PHE A 1 184 ? -14.124 9.546 -7.289 1.00 75.50 184 PHE A N 1
ATOM 1474 C CA . PHE A 1 184 ? -12.696 9.485 -7.624 1.00 75.50 184 PHE A CA 1
ATOM 1475 C C . PHE A 1 184 ? -11.824 10.102 -6.518 1.00 75.50 184 PHE A C 1
ATOM 1477 O O . PHE A 1 184 ? -10.849 9.482 -6.101 1.00 75.50 184 PHE A O 1
ATOM 1484 N N . HIS A 1 185 ? -12.188 11.272 -5.977 1.00 67.44 185 HIS A N 1
ATOM 1485 C CA . HIS A 1 185 ? -11.473 11.882 -4.844 1.00 67.44 185 HIS A CA 1
ATOM 1486 C C . HIS A 1 185 ? -11.505 11.020 -3.584 1.00 67.44 185 HIS A C 1
ATOM 1488 O O . HIS A 1 185 ? -10.500 10.918 -2.880 1.00 67.44 185 HIS A O 1
ATOM 1494 N N . LYS A 1 186 ? -12.639 10.378 -3.299 1.00 76.38 186 LYS A N 1
ATOM 1495 C CA . LYS A 1 186 ? -12.743 9.479 -2.153 1.00 76.38 186 LYS A CA 1
ATOM 1496 C C . LYS A 1 186 ? -11.932 8.202 -2.347 1.00 76.38 186 LYS A C 1
ATOM 1498 O O . LYS A 1 186 ? -11.223 7.807 -1.427 1.00 76.38 186 LYS A O 1
ATOM 1503 N N . GLU A 1 187 ? -11.981 7.595 -3.532 1.00 83.19 187 GLU A N 1
ATOM 1504 C CA . GLU A 1 187 ? -11.110 6.468 -3.880 1.00 83.19 187 GLU A CA 1
ATOM 1505 C C . GLU A 1 187 ? -9.636 6.846 -3.693 1.00 83.19 187 GLU A C 1
ATOM 1507 O O . GLU A 1 187 ? -8.894 6.139 -3.014 1.00 83.19 187 GLU A O 1
ATOM 1512 N N . ALA A 1 188 ? -9.234 8.009 -4.212 1.00 67.56 188 ALA A N 1
ATOM 1513 C CA . ALA A 1 188 ? -7.891 8.548 -4.053 1.00 67.56 188 ALA A CA 1
ATOM 1514 C C . ALA A 1 188 ? -7.491 8.732 -2.586 1.00 67.56 188 ALA A C 1
ATOM 1516 O O . ALA A 1 188 ? -6.358 8.416 -2.229 1.00 67.56 188 ALA A O 1
ATOM 1517 N N . ALA A 1 189 ? -8.406 9.192 -1.730 1.00 73.19 189 ALA A N 1
ATOM 1518 C CA . ALA A 1 189 ? -8.165 9.357 -0.300 1.00 73.19 189 ALA A CA 1
ATOM 1519 C C . ALA A 1 189 ? -8.053 8.010 0.439 1.00 73.19 189 ALA A C 1
ATOM 1521 O O . ALA A 1 189 ? -7.082 7.793 1.166 1.00 73.19 189 ALA A O 1
ATOM 1522 N N . ASP A 1 190 ? -8.996 7.088 0.215 1.00 75.19 190 ASP A N 1
ATOM 1523 C CA . ASP A 1 190 ? -9.022 5.754 0.836 1.00 75.19 190 ASP A CA 1
ATOM 1524 C C . ASP A 1 190 ? -7.784 4.935 0.451 1.00 75.19 190 ASP A C 1
ATOM 1526 O O . ASP A 1 190 ? -7.165 4.257 1.279 1.00 75.19 190 ASP A O 1
ATOM 1530 N N . MET A 1 191 ? -7.410 5.017 -0.823 1.00 76.06 191 MET A N 1
ATOM 1531 C CA . MET A 1 191 ? -6.304 4.267 -1.393 1.00 76.06 191 MET A CA 1
ATOM 1532 C C . MET A 1 191 ? -4.998 5.050 -1.346 1.00 76.06 191 MET A C 1
ATOM 1534 O O . MET A 1 191 ? -3.963 4.456 -1.589 1.00 76.06 191 MET A O 1
ATOM 1538 N N . ARG A 1 192 ? -4.975 6.343 -1.008 1.00 66.62 192 ARG A N 1
ATOM 1539 C CA . ARG A 1 192 ? -3.779 7.213 -1.090 1.00 66.62 192 ARG A CA 1
ATOM 1540 C C . ARG A 1 192 ? -3.113 7.182 -2.473 1.00 66.62 192 ARG A C 1
ATOM 1542 O O . ARG A 1 192 ? -1.896 7.050 -2.567 1.00 66.62 192 ARG A O 1
ATOM 1549 N N . HIS A 1 193 ? -3.903 7.220 -3.543 1.00 58.84 193 HIS A N 1
ATOM 1550 C CA . HIS A 1 193 ? -3.422 6.996 -4.910 1.00 58.84 193 HIS A CA 1
ATOM 1551 C C . HIS A 1 193 ? -4.021 8.000 -5.908 1.00 58.84 193 HIS A C 1
ATOM 1553 O O . HIS A 1 193 ? -5.034 8.628 -5.624 1.00 58.84 193 HIS A O 1
ATOM 1559 N N . CYS A 1 194 ? -3.386 8.180 -7.065 1.00 67.38 194 CYS A N 1
ATOM 1560 C CA . CYS A 1 194 ? -3.550 9.364 -7.926 1.00 67.38 194 CYS A CA 1
ATOM 1561 C C . CYS A 1 194 ? -4.791 9.339 -8.834 1.00 67.38 194 CYS A C 1
ATOM 1563 O O . CYS A 1 194 ? -4.878 10.107 -9.786 1.00 67.38 194 CYS A O 1
ATOM 1565 N N . ILE A 1 195 ? -5.762 8.458 -8.579 1.00 64.88 195 ILE A N 1
ATOM 1566 C CA . ILE A 1 195 ? -6.916 8.308 -9.476 1.00 64.88 195 ILE A CA 1
ATOM 1567 C C . ILE A 1 195 ? -7.784 9.569 -9.554 1.00 64.88 195 ILE A C 1
ATOM 1569 O O . ILE A 1 195 ? -8.509 9.748 -10.519 1.00 64.88 195 ILE A O 1
ATOM 1573 N N . ALA A 1 196 ? -7.699 10.464 -8.570 1.00 55.25 196 ALA A N 1
ATOM 1574 C CA . ALA A 1 196 ? -8.411 11.737 -8.598 1.00 55.25 196 ALA A CA 1
ATOM 1575 C C . ALA A 1 196 ? -7.759 12.812 -9.481 1.00 55.25 196 ALA A C 1
ATOM 1577 O O . ALA A 1 196 ? -8.329 13.894 -9.616 1.00 55.25 196 ALA A O 1
ATOM 1578 N N . ASP A 1 197 ? -6.590 12.544 -10.068 1.00 52.00 197 ASP A N 1
ATOM 1579 C CA . ASP A 1 197 ? -5.933 13.494 -10.961 1.00 52.00 197 ASP A CA 1
ATOM 1580 C C . ASP A 1 197 ? -6.776 13.713 -12.232 1.00 52.00 197 ASP A C 1
ATOM 1582 O O . ASP A 1 197 ? -7.416 12.790 -12.750 1.00 52.00 197 ASP A O 1
ATOM 1586 N N . GLU A 1 198 ? -6.742 14.942 -12.766 1.00 49.75 198 GLU A N 1
ATOM 1587 C CA . GLU A 1 198 ? -7.554 15.388 -13.914 1.00 49.75 198 GLU A CA 1
ATOM 1588 C C . GLU A 1 198 ? -7.598 14.390 -15.093 1.00 49.75 198 GLU A C 1
ATOM 1590 O O . GLU A 1 198 ? -8.694 14.142 -15.607 1.00 49.75 198 GLU A O 1
ATOM 1595 N N . PRO A 1 199 ? -6.486 13.746 -15.515 1.00 48.78 199 PRO A N 1
ATOM 1596 C CA . PRO A 1 199 ? -6.503 12.850 -16.670 1.00 48.78 199 PRO A CA 1
ATOM 1597 C C . PRO A 1 199 ? -7.427 11.635 -16.507 1.00 48.78 199 PRO A C 1
ATOM 1599 O O . PRO A 1 199 ? -8.034 11.193 -17.483 1.00 48.78 199 PRO A O 1
ATOM 1602 N N . TYR A 1 200 ? -7.565 11.094 -15.293 1.00 53.75 200 TYR A N 1
ATOM 1603 C CA . TYR A 1 200 ? -8.360 9.887 -15.048 1.00 53.75 200 TYR A CA 1
ATOM 1604 C C . TYR A 1 200 ? -9.854 10.178 -15.135 1.00 53.75 200 TYR A C 1
ATOM 1606 O O . TYR A 1 200 ? -10.577 9.508 -15.879 1.00 53.75 200 TYR A O 1
ATOM 1614 N N . TYR A 1 201 ? -10.302 11.225 -14.438 1.00 56.25 201 TYR A N 1
ATOM 1615 C CA . TYR A 1 201 ? -11.697 11.648 -14.483 1.00 56.25 201 TYR A CA 1
ATOM 1616 C C . TYR A 1 201 ? -12.082 12.179 -15.868 1.00 56.25 201 TYR A C 1
ATOM 1618 O O . TYR A 1 201 ? -13.159 11.867 -16.374 1.00 56.25 201 TYR A O 1
ATOM 1626 N N . ARG A 1 202 ? -11.182 12.904 -16.543 1.00 48.94 202 ARG A N 1
ATOM 1627 C CA . ARG A 1 202 ? -11.395 13.342 -17.926 1.00 48.94 202 ARG A CA 1
ATOM 1628 C C . ARG A 1 202 ? -11.600 12.159 -18.873 1.00 48.94 202 ARG A C 1
ATOM 1630 O O . ARG A 1 202 ? -12.538 12.183 -19.664 1.00 48.94 202 ARG A O 1
ATOM 1637 N N . ASN A 1 203 ? -10.779 11.111 -18.776 1.00 49.88 203 ASN A N 1
ATOM 1638 C CA . ASN A 1 203 ? -10.946 9.904 -19.593 1.00 49.88 203 ASN A CA 1
ATOM 1639 C C . ASN A 1 203 ? -12.256 9.164 -19.295 1.00 49.88 203 ASN A C 1
ATOM 1641 O O . ASN A 1 203 ? -12.844 8.595 -20.213 1.00 49.88 203 ASN A O 1
ATOM 1645 N N . HIS A 1 204 ? -12.721 9.197 -18.043 1.00 66.12 204 HIS A N 1
ATOM 1646 C CA . HIS A 1 204 ? -14.027 8.661 -17.652 1.00 66.12 204 HIS A CA 1
ATOM 1647 C C . HIS A 1 204 ? -15.183 9.431 -18.292 1.00 66.12 204 HIS A C 1
ATOM 1649 O O . HIS A 1 204 ? -16.021 8.834 -18.962 1.00 66.12 204 HIS A O 1
ATOM 1655 N N . VAL A 1 205 ? -15.194 10.761 -18.164 1.00 50.34 205 VAL A N 1
ATOM 1656 C CA . VAL A 1 205 ? -16.245 11.620 -18.742 1.00 50.34 205 VAL A CA 1
ATOM 1657 C C . VAL A 1 205 ? -16.278 11.530 -20.271 1.00 50.34 205 VAL A C 1
ATOM 1659 O O . VAL A 1 205 ? -17.354 11.527 -20.862 1.00 50.34 205 VAL A O 1
ATOM 1662 N N . LEU A 1 206 ? -15.113 11.420 -20.916 1.00 51.03 206 LEU A N 1
ATOM 1663 C CA . LEU A 1 206 ? -14.999 11.267 -22.371 1.00 51.03 206 LEU A CA 1
ATOM 1664 C C . LEU A 1 206 ? -15.280 9.834 -22.864 1.00 51.03 206 LEU A C 1
ATOM 1666 O O . LEU A 1 206 ? -15.254 9.594 -24.069 1.00 51.03 206 LEU A O 1
ATOM 1670 N N . GLY A 1 207 ? -15.530 8.877 -21.964 1.00 60.06 207 GLY A N 1
ATOM 1671 C CA . GLY A 1 207 ? -15.820 7.483 -22.312 1.00 60.06 207 GLY A CA 1
ATOM 1672 C C . GLY A 1 207 ? -14.612 6.677 -22.805 1.00 60.06 207 GLY A C 1
ATOM 1673 O O . GLY A 1 207 ? -14.777 5.561 -23.293 1.00 60.06 207 GLY A O 1
ATOM 1674 N N . TYR A 1 208 ? -13.395 7.210 -22.672 1.00 58.34 208 TYR A N 1
ATOM 1675 C CA . TYR A 1 208 ? -12.161 6.526 -23.067 1.00 58.34 208 TYR A CA 1
ATOM 1676 C C . TYR A 1 208 ? -11.736 5.436 -22.083 1.00 58.34 208 TYR A C 1
ATOM 1678 O O . TYR A 1 208 ? -11.060 4.489 -22.487 1.00 58.34 208 TYR A O 1
ATOM 1686 N N . ALA A 1 209 ? -12.113 5.563 -20.810 1.00 72.19 209 ALA A N 1
ATOM 1687 C CA . ALA A 1 209 ? -11.813 4.590 -19.766 1.00 72.19 209 ALA A CA 1
ATOM 1688 C C . ALA A 1 209 ? -12.946 4.513 -18.739 1.00 72.19 209 ALA A C 1
ATOM 1690 O O . ALA A 1 209 ? -13.673 5.478 -18.535 1.00 72.19 209 ALA A O 1
ATOM 1691 N N . GLN A 1 210 ? -13.083 3.370 -18.077 1.00 85.50 210 GLN A N 1
ATOM 1692 C CA . GLN A 1 210 ? -14.026 3.150 -16.983 1.00 85.50 210 GLN A CA 1
ATOM 1693 C C . GLN A 1 210 ? -13.271 2.611 -15.771 1.00 85.50 210 GLN A C 1
ATOM 1695 O O . GLN A 1 210 ? -12.322 1.839 -15.926 1.00 85.50 210 GLN A O 1
ATOM 1700 N N . TYR A 1 211 ? -13.691 3.013 -14.571 1.00 88.19 211 TYR A N 1
ATOM 1701 C CA . TYR A 1 211 ? -12.972 2.704 -13.338 1.00 88.19 211 TYR A CA 1
ATOM 1702 C C . TYR A 1 211 ? -13.869 2.010 -12.324 1.00 88.19 211 TYR A C 1
ATOM 1704 O O . TYR A 1 211 ? -14.989 2.454 -12.057 1.00 88.19 211 TYR A O 1
ATOM 1712 N N . TYR A 1 212 ? -13.356 0.933 -11.735 1.00 94.06 212 TYR A N 1
ATOM 1713 C CA . TYR A 1 212 ? -14.087 0.117 -10.768 1.00 94.06 212 TYR A CA 1
ATOM 1714 C C . TYR A 1 212 ? -13.257 -0.101 -9.514 1.00 94.06 212 TYR A C 1
ATOM 1716 O O . TYR A 1 212 ? -12.039 -0.204 -9.591 1.00 94.06 212 TYR A O 1
ATOM 1724 N N . SER A 1 213 ? -13.910 -0.198 -8.361 1.00 93.62 213 SER A N 1
ATOM 1725 C CA . SER A 1 213 ? -13.271 -0.381 -7.063 1.00 93.62 213 SER A CA 1
ATOM 1726 C C . SER A 1 213 ? -13.855 -1.578 -6.314 1.00 93.62 213 SER A C 1
ATOM 1728 O O . SER A 1 213 ? -15.074 -1.713 -6.190 1.00 93.62 213 SER A O 1
ATOM 1730 N N . LEU A 1 214 ? -12.981 -2.442 -5.801 1.00 94.31 214 LEU A N 1
ATOM 1731 C CA . LEU A 1 214 ? -13.306 -3.523 -4.880 1.00 94.31 214 LEU A CA 1
ATOM 1732 C C . LEU A 1 214 ? -13.405 -2.955 -3.467 1.00 94.31 214 LEU A C 1
ATOM 1734 O O . LEU A 1 214 ? -12.430 -2.434 -2.920 1.00 94.31 214 LEU A O 1
ATOM 1738 N N . ARG A 1 215 ? -14.571 -3.113 -2.850 1.00 91.75 215 ARG A N 1
ATOM 1739 C CA . ARG A 1 215 ? -14.899 -2.623 -1.511 1.00 91.75 215 ARG A CA 1
ATOM 1740 C C . ARG A 1 215 ? -14.921 -3.770 -0.503 1.00 91.75 215 ARG A C 1
ATOM 1742 O O . ARG A 1 215 ? -15.429 -4.853 -0.801 1.00 91.75 215 ARG A O 1
ATOM 1749 N N . ASP A 1 216 ? -14.361 -3.550 0.690 1.00 87.38 216 ASP A N 1
ATOM 1750 C CA . ASP A 1 216 ? -14.462 -4.518 1.792 1.00 87.38 216 ASP A CA 1
ATOM 1751 C C . ASP A 1 216 ? -15.877 -4.563 2.412 1.00 87.38 216 ASP A C 1
ATOM 1753 O O . ASP A 1 216 ? -16.733 -3.764 2.053 1.00 87.38 216 ASP A O 1
ATOM 1757 N N . GLY A 1 217 ? -16.152 -5.463 3.366 1.00 78.88 217 GLY A N 1
ATOM 1758 C CA . GLY A 1 217 ? -17.467 -5.530 4.039 1.00 78.88 217 GLY A CA 1
ATOM 1759 C C . GLY A 1 217 ? -17.812 -4.318 4.926 1.00 78.88 217 GLY A C 1
ATOM 1760 O O . GLY A 1 217 ? -18.934 -4.196 5.410 1.00 78.88 217 GLY A O 1
ATOM 1761 N N . ARG A 1 218 ? -16.853 -3.411 5.155 1.00 80.25 218 ARG A N 1
ATOM 1762 C CA . ARG A 1 218 ? -17.069 -2.075 5.747 1.00 80.25 218 ARG A CA 1
ATOM 1763 C C . ARG A 1 218 ? -17.055 -0.983 4.683 1.00 80.25 218 ARG A C 1
ATOM 1765 O O . ARG A 1 218 ? -17.142 0.196 5.015 1.00 80.25 218 ARG A O 1
ATOM 1772 N N . GLY A 1 219 ? -16.868 -1.400 3.441 1.00 78.31 219 GLY A N 1
ATOM 1773 C CA . GLY A 1 219 ? -16.814 -0.585 2.272 1.00 78.31 219 GLY A CA 1
ATOM 1774 C C . GLY A 1 219 ? -15.445 -0.078 1.813 1.00 78.31 219 GLY A C 1
ATOM 1775 O O . GLY A 1 219 ? -15.279 0.371 0.686 1.00 78.31 219 GLY A O 1
ATOM 1776 N N . ARG A 1 220 ? -14.398 -0.142 2.621 1.00 84.56 220 ARG A N 1
ATOM 1777 C CA . ARG A 1 220 ? -13.135 0.523 2.250 1.00 84.56 220 ARG A CA 1
ATOM 1778 C C . ARG A 1 220 ? -12.582 -0.016 0.933 1.00 84.56 220 ARG A C 1
ATOM 1780 O O . ARG A 1 220 ? -12.597 -1.233 0.726 1.00 84.56 220 ARG A O 1
ATOM 1787 N N . ALA A 1 221 ? -12.082 0.881 0.086 1.00 89.94 221 ALA A N 1
ATOM 1788 C CA . ALA A 1 221 ? -11.433 0.510 -1.165 1.00 89.94 221 ALA A CA 1
ATOM 1789 C C . ALA A 1 221 ? -10.238 -0.421 -0.905 1.00 89.94 221 ALA A C 1
ATOM 1791 O O . ALA A 1 221 ? -9.484 -0.255 0.062 1.00 89.94 221 ALA A O 1
ATOM 1792 N N . ARG A 1 222 ? -10.104 -1.448 -1.745 1.00 89.88 222 ARG A N 1
ATOM 1793 C CA . ARG A 1 222 ? -9.046 -2.468 -1.675 1.00 89.88 222 ARG A CA 1
ATOM 1794 C C . ARG A 1 222 ? -8.268 -2.596 -2.965 1.00 89.88 222 ARG A C 1
ATOM 1796 O O . ARG A 1 222 ? -7.063 -2.831 -2.905 1.00 89.88 222 ARG A O 1
ATOM 1803 N N . VAL A 1 223 ? -8.958 -2.469 -4.092 1.00 90.12 223 VAL A N 1
ATOM 1804 C CA . VAL A 1 223 ? -8.384 -2.516 -5.434 1.00 90.12 223 VAL A CA 1
ATOM 1805 C C . VAL A 1 223 ? -9.175 -1.581 -6.326 1.00 90.12 223 VAL A C 1
ATOM 1807 O O . VAL A 1 223 ? -10.395 -1.620 -6.277 1.00 90.12 223 VAL A O 1
ATOM 1810 N N . THR A 1 224 ? -8.502 -0.830 -7.183 1.00 89.44 224 THR A N 1
ATOM 1811 C CA . THR A 1 224 ? -9.107 -0.037 -8.248 1.00 89.44 224 THR A CA 1
ATOM 1812 C C . THR A 1 224 ? -8.621 -0.553 -9.593 1.00 89.44 224 THR A C 1
ATOM 1814 O O . THR A 1 224 ? -7.433 -0.826 -9.745 1.00 89.44 224 THR A O 1
A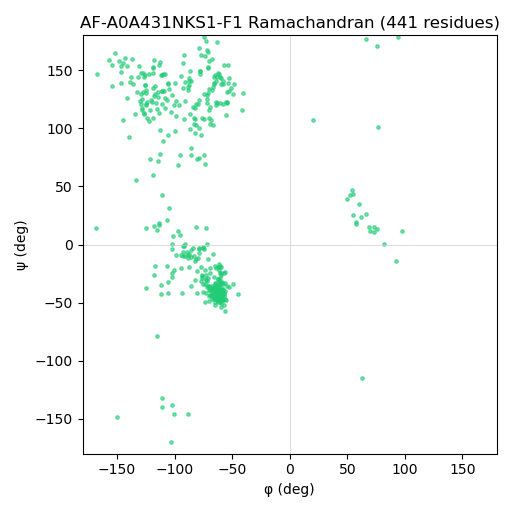TOM 1817 N N . VAL A 1 225 ? -9.506 -0.699 -10.570 1.00 88.44 225 VAL A N 1
ATOM 1818 C CA . VAL A 1 225 ? -9.173 -1.157 -11.920 1.00 88.44 225 VAL A CA 1
ATOM 1819 C C . VAL A 1 225 ? -9.577 -0.136 -12.967 1.00 88.44 225 VAL A C 1
ATOM 1821 O O . VAL A 1 225 ? -10.593 0.536 -12.811 1.00 88.44 225 VAL A O 1
ATOM 1824 N N . GLU A 1 226 ? -8.795 -0.054 -14.039 1.00 84.31 226 GLU A N 1
ATOM 1825 C CA . GLU A 1 226 ? -9.112 0.714 -15.242 1.00 84.31 226 GLU A CA 1
ATOM 1826 C C . GLU A 1 226 ? -9.386 -0.242 -16.400 1.00 84.31 226 GLU A C 1
ATOM 1828 O O . GLU A 1 226 ? -8.597 -1.153 -16.676 1.00 84.31 226 GLU A O 1
ATOM 1833 N N . VAL A 1 227 ? -10.485 0.003 -17.102 1.00 83.25 227 VAL A N 1
ATOM 1834 C CA . VAL A 1 227 ? -10.934 -0.788 -18.245 1.00 83.25 227 VAL A CA 1
ATOM 1835 C C . VAL A 1 227 ? -11.137 0.130 -19.441 1.00 83.25 227 VAL A C 1
ATOM 1837 O O . VAL A 1 227 ? -11.713 1.211 -19.316 1.00 83.25 227 VAL A O 1
ATOM 1840 N N . ARG A 1 228 ? -10.692 -0.307 -20.619 1.00 80.19 228 ARG A N 1
ATOM 1841 C CA . ARG A 1 228 ? -10.919 0.389 -21.891 1.00 80.19 228 ARG A CA 1
ATOM 1842 C C . ARG A 1 228 ? -11.466 -0.597 -22.903 1.00 80.19 228 ARG A C 1
ATOM 1844 O O . ARG A 1 228 ? -10.842 -1.621 -23.145 1.00 80.19 228 ARG A O 1
ATOM 1851 N N . GLN A 1 229 ? -12.635 -0.304 -23.474 1.00 78.12 229 GLN A N 1
ATOM 1852 C CA . GLN A 1 229 ? -13.263 -1.137 -24.513 1.00 78.12 229 GLN A CA 1
ATOM 1853 C C . GLN A 1 229 ? -13.345 -2.636 -24.144 1.00 78.12 229 GLN A C 1
ATOM 1855 O O . GLN A 1 229 ? -13.117 -3.510 -24.973 1.00 78.12 229 GLN A O 1
ATOM 1860 N N . GLY A 1 230 ? -13.643 -2.936 -22.875 1.00 76.06 230 GLY A N 1
ATOM 1861 C CA . GLY A 1 230 ? -13.740 -4.309 -22.370 1.00 76.06 230 GLY A CA 1
ATOM 1862 C C . GLY A 1 230 ? -12.405 -5.029 -22.148 1.00 76.06 230 GLY A C 1
ATOM 1863 O O . GLY A 1 230 ? -12.393 -6.245 -21.949 1.00 76.06 230 GLY A O 1
ATOM 1864 N N . LEU A 1 231 ? -11.293 -4.290 -22.160 1.00 73.25 231 LEU A N 1
ATOM 1865 C CA . LEU A 1 231 ? -9.967 -4.778 -21.802 1.00 73.25 231 LEU A CA 1
ATOM 1866 C C . LEU A 1 231 ? -9.527 -4.200 -20.456 1.00 73.25 231 LEU A C 1
ATOM 1868 O O . LEU A 1 231 ? -9.519 -2.979 -20.273 1.00 73.25 231 LEU A O 1
ATOM 1872 N N . LEU A 1 232 ? -9.138 -5.069 -19.520 1.00 77.12 232 LEU A N 1
ATOM 1873 C CA . LEU A 1 232 ? -8.505 -4.647 -18.271 1.00 77.12 232 LEU A CA 1
ATOM 1874 C C . LEU A 1 232 ? -7.105 -4.112 -18.574 1.00 77.12 232 LEU A C 1
ATOM 1876 O O . LEU A 1 232 ? -6.233 -4.865 -19.011 1.00 77.12 232 LEU A O 1
ATOM 1880 N N . MET A 1 233 ? -6.900 -2.824 -18.309 1.00 71.06 233 MET A N 1
ATOM 1881 C CA . MET A 1 233 ? -5.638 -2.137 -18.582 1.00 71.06 233 MET A CA 1
ATOM 1882 C C . MET A 1 233 ? -4.716 -2.136 -17.368 1.00 71.06 233 MET A C 1
ATOM 1884 O O . MET A 1 233 ? -3.512 -2.334 -17.504 1.00 71.06 233 MET A O 1
ATOM 1888 N N . GLN A 1 234 ? -5.270 -1.899 -16.176 1.00 70.75 234 GLN A N 1
ATOM 1889 C CA . GLN A 1 234 ? -4.505 -1.900 -14.931 1.00 70.75 234 GLN A CA 1
ATOM 1890 C C . GLN A 1 234 ? -5.376 -2.172 -13.705 1.00 70.75 234 GLN A C 1
ATOM 1892 O O . GLN A 1 234 ? -6.586 -1.948 -13.716 1.00 70.75 234 GLN A O 1
ATOM 1897 N N . ALA A 1 235 ? -4.721 -2.611 -12.631 1.00 76.25 235 ALA A N 1
ATOM 1898 C CA . ALA A 1 235 ? -5.292 -2.785 -11.305 1.00 76.25 235 ALA A CA 1
ATOM 1899 C C . ALA A 1 235 ? -4.314 -2.244 -10.251 1.00 76.25 235 ALA A C 1
ATOM 1901 O O . ALA A 1 235 ? -3.107 -2.473 -10.359 1.00 76.25 235 ALA A O 1
ATOM 1902 N N . LYS A 1 236 ? -4.812 -1.531 -9.237 1.00 71.94 236 LYS A N 1
ATOM 1903 C CA . LYS A 1 236 ? -4.006 -0.863 -8.205 1.00 71.94 236 LYS A CA 1
ATOM 1904 C C . LYS A 1 236 ? -4.597 -1.029 -6.810 1.00 71.94 236 LYS A C 1
ATOM 1906 O O . LYS A 1 236 ? -5.803 -1.060 -6.638 1.00 71.94 236 LYS A O 1
ATOM 1911 N N . SER A 1 237 ? -3.726 -1.160 -5.819 1.00 71.56 237 SER A N 1
ATOM 1912 C CA . SER A 1 237 ? -3.994 -1.194 -4.381 1.00 71.56 237 SER A CA 1
ATOM 1913 C C . SER A 1 237 ? -3.619 0.152 -3.745 1.00 71.56 237 SER A C 1
ATOM 1915 O O . SER A 1 237 ? -3.305 1.124 -4.436 1.00 71.56 237 SER A O 1
ATOM 1917 N N . ALA A 1 238 ? -3.615 0.2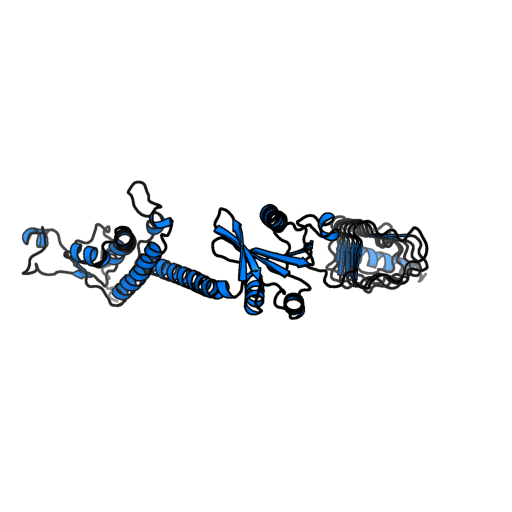10 -2.414 1.00 68.56 238 ALA A N 1
ATOM 1918 C CA . ALA A 1 238 ? -3.208 1.398 -1.679 1.00 68.56 238 ALA A CA 1
ATOM 1919 C C . ALA A 1 238 ? -1.814 1.921 -2.115 1.00 68.56 238 ALA A C 1
ATOM 1921 O O . ALA A 1 238 ? -0.900 1.143 -2.383 1.00 68.56 238 ALA A O 1
ATOM 1922 N N . ALA A 1 239 ? -1.652 3.244 -2.143 1.00 60.19 239 ALA A N 1
ATOM 1923 C CA . ALA A 1 239 ? -0.475 4.016 -2.529 1.00 60.19 239 ALA A CA 1
ATOM 1924 C C . ALA A 1 239 ? 0.007 3.796 -3.974 1.00 60.19 239 ALA A C 1
ATOM 1926 O O . ALA A 1 239 ? 1.207 3.803 -4.230 1.00 60.19 239 ALA A O 1
ATOM 1927 N N . ASN A 1 240 ? -0.916 3.576 -4.920 1.00 52.75 240 ASN A N 1
ATOM 1928 C CA . ASN A 1 240 ? -0.614 3.152 -6.299 1.00 52.75 240 ASN A CA 1
ATOM 1929 C C . ASN A 1 240 ? 0.177 1.825 -6.357 1.00 52.75 240 ASN A C 1
ATOM 1931 O O . ASN A 1 240 ? 0.797 1.512 -7.377 1.00 52.75 240 ASN A O 1
ATOM 1935 N N . GLY A 1 241 ? 0.176 1.049 -5.268 1.00 44.91 241 GLY A N 1
ATOM 1936 C CA . GLY A 1 241 ? 0.821 -0.256 -5.206 1.00 44.91 241 GLY A CA 1
ATOM 1937 C C . GLY A 1 241 ? 0.057 -1.290 -6.023 1.00 44.91 241 GLY A C 1
ATOM 1938 O O . GLY A 1 241 ? -1.083 -1.066 -6.422 1.00 44.91 241 GLY A O 1
ATOM 1939 N N . ASP A 1 242 ? 0.655 -2.446 -6.266 1.00 52.97 242 ASP A N 1
ATOM 1940 C CA . ASP A 1 242 ? -0.044 -3.511 -6.981 1.00 52.97 242 ASP A CA 1
ATOM 1941 C C . ASP A 1 242 ? -1.037 -4.240 -6.052 1.00 52.97 242 ASP A C 1
ATOM 1943 O O . ASP A 1 242 ? -0.821 -4.313 -4.831 1.00 52.97 242 ASP A O 1
ATOM 1947 N N . PRO A 1 243 ? -2.155 -4.766 -6.589 1.00 66.12 243 PRO A N 1
ATOM 1948 C CA . PRO A 1 243 ? -3.083 -5.595 -5.831 1.00 66.12 243 PRO A CA 1
ATOM 1949 C C . PRO A 1 243 ? -2.343 -6.746 -5.162 1.00 66.12 243 PRO A C 1
ATOM 1951 O O . PRO A 1 243 ? -1.553 -7.445 -5.790 1.00 66.12 243 PRO A O 1
ATOM 1954 N N . TRP A 1 244 ? -2.599 -6.957 -3.873 1.00 56.66 244 TRP A N 1
ATOM 1955 C CA . TRP A 1 244 ? -2.051 -8.119 -3.179 1.00 56.66 244 TRP A CA 1
ATOM 1956 C C . TRP A 1 244 ? -2.581 -9.411 -3.825 1.00 56.66 244 TRP A C 1
ATOM 1958 O O . TRP A 1 244 ? -3.752 -9.430 -4.208 1.00 56.66 244 TRP A O 1
ATOM 1968 N N . PRO A 1 245 ? -1.794 -10.507 -3.872 1.00 62.59 245 PRO A N 1
ATOM 1969 C CA . PRO A 1 245 ? -2.189 -11.765 -4.520 1.00 62.59 245 PRO A CA 1
ATOM 1970 C C . PRO A 1 245 ? -3.571 -12.283 -4.117 1.00 62.59 245 PRO A C 1
ATOM 1972 O O . PRO A 1 245 ? -4.298 -12.840 -4.932 1.00 62.59 245 PRO A O 1
ATOM 1975 N N . LYS A 1 246 ? -3.958 -12.050 -2.860 1.00 75.62 246 LYS A N 1
ATOM 1976 C CA . LYS A 1 246 ? -5.258 -12.445 -2.309 1.00 75.62 246 LYS A CA 1
ATOM 1977 C C . LYS A 1 246 ? -6.471 -11.812 -2.998 1.00 75.62 246 LYS A C 1
ATOM 1979 O O . LYS A 1 246 ? -7.564 -12.285 -2.749 1.00 75.62 246 LYS A O 1
ATOM 1984 N N . TRP A 1 247 ? -6.287 -10.741 -3.776 1.00 81.06 247 TRP A N 1
ATOM 1985 C CA . TRP A 1 247 ? -7.362 -10.059 -4.507 1.00 81.06 247 TRP A CA 1
ATOM 1986 C C . TRP A 1 247 ? -7.538 -10.566 -5.943 1.00 81.06 247 TRP A C 1
ATOM 1988 O O . TRP A 1 247 ? -8.385 -10.066 -6.683 1.00 81.06 247 TRP A O 1
ATOM 1998 N N . LYS A 1 248 ? -6.703 -11.522 -6.366 1.00 73.50 248 LYS A N 1
ATOM 1999 C CA . LYS A 1 248 ? -6.740 -12.083 -7.715 1.00 73.50 248 LYS A CA 1
ATOM 2000 C C . LYS A 1 248 ? -8.082 -12.742 -8.057 1.00 73.50 248 LYS A C 1
ATOM 2002 O O . LYS A 1 248 ? -8.645 -12.361 -9.084 1.00 73.50 248 LYS A O 1
ATOM 2007 N N . PRO A 1 249 ? -8.632 -13.636 -7.214 1.00 81.25 249 PRO A N 1
ATOM 2008 C CA . PRO A 1 249 ? -9.908 -14.284 -7.510 1.00 81.25 249 PRO A CA 1
ATOM 2009 C C . PRO A 1 249 ? -11.052 -13.282 -7.707 1.00 81.25 249 PRO A C 1
ATOM 2011 O O . PRO A 1 249 ? -11.935 -13.489 -8.531 1.00 81.25 249 PRO A O 1
ATOM 2014 N N . GLU A 1 250 ? -11.037 -12.166 -6.978 1.00 87.31 250 GLU A N 1
ATOM 2015 C CA . GLU A 1 250 ? -12.077 -11.141 -7.053 1.00 87.31 250 GLU A CA 1
ATOM 2016 C C . GLU A 1 250 ? -11.987 -10.311 -8.335 1.00 87.31 250 GLU A C 1
ATOM 2018 O O . GLU A 1 250 ? -13.021 -9.901 -8.862 1.00 87.31 250 GLU A O 1
ATOM 2023 N N . ILE A 1 251 ? -10.776 -10.063 -8.840 1.00 85.06 251 ILE A N 1
ATOM 2024 C CA . ILE A 1 251 ? -10.563 -9.400 -10.133 1.00 85.06 251 ILE A CA 1
ATOM 2025 C C . ILE A 1 251 ? -10.994 -10.337 -11.267 1.00 85.06 251 ILE A C 1
ATOM 2027 O O . ILE A 1 251 ? -11.718 -9.911 -12.161 1.00 85.06 251 ILE A O 1
ATOM 2031 N N . GLU A 1 252 ? -10.624 -11.618 -11.211 1.00 83.31 252 GLU A N 1
ATOM 2032 C CA . GLU A 1 252 ? -11.055 -12.625 -12.192 1.00 83.31 252 GLU A CA 1
ATOM 2033 C C . GLU A 1 252 ? -12.583 -12.781 -12.211 1.00 83.31 252 GLU A C 1
ATOM 2035 O O . GLU A 1 252 ? -13.186 -12.827 -13.284 1.00 83.31 252 GLU A O 1
ATOM 2040 N N . ALA A 1 253 ? -13.225 -12.766 -11.038 1.00 86.81 253 ALA A N 1
ATOM 2041 C CA . ALA A 1 253 ? -14.680 -12.786 -10.923 1.00 86.81 253 ALA A CA 1
ATOM 2042 C C . ALA A 1 253 ? -15.338 -11.565 -11.586 1.00 86.81 253 ALA A C 1
ATOM 2044 O O . ALA A 1 253 ? -16.365 -11.715 -12.247 1.00 86.81 253 ALA A O 1
ATOM 2045 N N . LEU A 1 254 ? -14.747 -10.370 -11.453 1.00 92.25 254 LEU A N 1
ATOM 2046 C CA . LEU A 1 254 ? -15.231 -9.173 -12.145 1.00 92.25 254 LEU A CA 1
ATOM 2047 C C . LEU A 1 254 ? -15.108 -9.315 -13.667 1.00 92.25 254 LEU A C 1
ATOM 2049 O O . LEU A 1 254 ? -16.069 -9.029 -14.376 1.00 92.25 254 LEU A O 1
ATOM 2053 N N . LEU A 1 255 ? -13.957 -9.765 -14.177 1.00 85.94 255 LEU A N 1
ATOM 2054 C CA . LEU A 1 255 ? -13.745 -9.933 -15.621 1.00 85.94 255 LEU A CA 1
ATOM 2055 C C . LEU A 1 255 ? -14.736 -10.930 -16.219 1.00 85.94 255 LEU A C 1
ATOM 2057 O O . LEU A 1 255 ? -15.368 -10.633 -17.232 1.00 85.94 255 LEU A O 1
ATOM 2061 N N . ALA A 1 256 ? -14.917 -12.073 -15.553 1.00 86.56 256 ALA A N 1
ATOM 2062 C CA . ALA A 1 256 ? -15.881 -13.086 -15.957 1.00 86.56 256 ALA A CA 1
ATOM 2063 C C . ALA A 1 256 ? -17.317 -12.540 -15.944 1.00 86.56 256 ALA A C 1
ATOM 2065 O O . ALA A 1 256 ? -18.063 -12.765 -16.894 1.00 86.56 256 ALA A O 1
ATOM 2066 N N . HIS A 1 257 ? -17.691 -11.785 -14.904 1.00 90.44 257 HIS A N 1
ATOM 2067 C CA . HIS A 1 257 ? -19.018 -11.179 -14.791 1.00 90.44 257 HIS A CA 1
ATOM 2068 C C . HIS A 1 257 ? -19.303 -10.163 -15.905 1.00 90.44 257 HIS A C 1
ATOM 2070 O O . HIS A 1 257 ? -20.413 -10.117 -16.428 1.00 90.44 257 HIS A O 1
ATOM 2076 N N . MET A 1 258 ? -18.300 -9.370 -16.285 1.00 90.31 258 MET A N 1
ATOM 2077 C CA . MET A 1 258 ? -18.447 -8.305 -17.278 1.00 90.31 258 MET A CA 1
ATOM 2078 C C . MET A 1 258 ? -18.201 -8.766 -18.723 1.00 90.31 258 MET A C 1
ATOM 2080 O O . MET A 1 258 ? -18.386 -7.985 -19.655 1.00 90.31 258 MET A O 1
ATOM 2084 N N . GLY A 1 259 ? -17.766 -10.015 -18.925 1.00 86.00 259 GLY A N 1
ATOM 2085 C CA . GLY A 1 259 ? -17.360 -10.521 -20.239 1.00 86.00 259 GLY A CA 1
ATOM 2086 C C . GLY A 1 259 ? -16.096 -9.844 -20.779 1.00 86.00 259 GLY A C 1
ATOM 2087 O O . GLY A 1 259 ? -15.912 -9.740 -21.991 1.00 86.00 259 GLY A O 1
ATOM 2088 N N . TRP A 1 260 ? -15.242 -9.341 -19.890 1.00 85.81 260 TRP A N 1
ATOM 2089 C CA . TRP A 1 260 ? -14.018 -8.636 -20.253 1.00 85.81 260 TRP A CA 1
ATOM 2090 C C . TRP A 1 260 ? -12.826 -9.566 -20.320 1.00 85.81 260 TRP A C 1
ATOM 2092 O O . TRP A 1 260 ? -12.777 -10.620 -19.686 1.00 85.81 260 TRP A O 1
ATOM 2102 N N . ARG A 1 261 ? -11.832 -9.139 -21.089 1.00 71.88 261 ARG A N 1
ATOM 2103 C CA . ARG A 1 261 ? -10.565 -9.847 -21.221 1.00 71.88 261 ARG A CA 1
ATOM 2104 C C . ARG A 1 261 ? -9.467 -9.004 -20.600 1.00 71.88 261 ARG A C 1
ATOM 2106 O O . ARG A 1 261 ? -9.582 -7.786 -20.464 1.00 71.88 261 ARG A O 1
ATOM 2113 N N . LEU A 1 262 ? -8.390 -9.655 -20.208 1.00 61.50 262 LEU A N 1
ATOM 2114 C CA . LEU A 1 262 ? -7.146 -8.946 -19.975 1.00 61.50 262 LEU A CA 1
ATOM 2115 C C . LEU A 1 262 ? -6.700 -8.356 -21.324 1.00 61.50 262 LEU A C 1
ATOM 2117 O O . LEU A 1 262 ? -6.892 -8.970 -22.376 1.00 61.50 262 LEU A O 1
ATOM 2121 N N . ALA A 1 263 ? -6.166 -7.134 -21.328 1.00 52.28 263 ALA A N 1
ATOM 2122 C CA . ALA A 1 263 ? -5.468 -6.654 -22.515 1.00 52.28 263 ALA A CA 1
ATOM 2123 C C . ALA A 1 263 ? -4.323 -7.637 -22.863 1.00 52.28 263 ALA A C 1
ATOM 2125 O O . ALA A 1 263 ? -3.769 -8.247 -21.953 1.00 52.28 263 ALA A O 1
ATOM 2126 N N . PRO A 1 264 ? -3.864 -7.753 -24.121 1.00 40.91 264 PRO A N 1
ATOM 2127 C CA . PRO A 1 264 ? -2.712 -8.603 -24.473 1.00 40.91 264 PRO A CA 1
ATOM 2128 C C . PRO A 1 264 ? -1.423 -8.258 -23.693 1.00 40.91 264 PRO A C 1
ATOM 2130 O O . PRO A 1 264 ? -0.544 -9.098 -23.502 1.00 40.91 264 PRO A O 1
ATOM 2133 N N . GLN A 1 265 ? -1.331 -7.017 -23.195 1.00 39.19 265 GLN A N 1
ATOM 2134 C CA . GLN A 1 265 ? -0.285 -6.535 -22.281 1.00 39.19 265 GLN A CA 1
ATOM 2135 C C . GLN A 1 265 ? -0.534 -6.895 -20.803 1.00 39.19 265 GLN A C 1
ATOM 2137 O O . GLN A 1 265 ? 0.355 -6.716 -19.989 1.00 39.19 265 GLN A O 1
ATOM 2142 N N . ALA A 1 266 ? -1.727 -7.364 -20.444 1.00 36.19 266 ALA A N 1
ATOM 2143 C CA . ALA A 1 266 ? -2.116 -7.900 -19.139 1.00 36.19 266 ALA A CA 1
ATOM 2144 C C . ALA A 1 266 ? -2.131 -9.448 -19.131 1.00 36.19 266 ALA A C 1
ATOM 2146 O O . ALA A 1 266 ? -1.930 -10.052 -18.084 1.00 36.19 266 ALA A O 1
ATOM 2147 N N . ASP A 1 267 ? -2.256 -10.095 -20.298 1.00 31.88 267 ASP A N 1
ATOM 2148 C CA . ASP A 1 267 ? -2.081 -11.549 -20.486 1.00 31.88 267 ASP A CA 1
ATOM 2149 C C . ASP A 1 267 ? -0.615 -12.005 -20.360 1.00 31.88 267 ASP A C 1
ATOM 2151 O O . ASP A 1 267 ? -0.330 -13.122 -19.934 1.00 31.88 267 ASP A O 1
ATOM 2155 N N . THR A 1 268 ? 0.332 -11.122 -20.686 1.00 32.50 268 THR A N 1
ATOM 2156 C CA . THR A 1 268 ? 1.780 -11.310 -20.454 1.00 32.50 268 THR A CA 1
ATOM 2157 C C . THR A 1 268 ? 2.251 -10.718 -19.121 1.00 32.50 268 THR A C 1
ATOM 2159 O O . THR A 1 268 ? 3.390 -10.930 -18.713 1.00 32.50 268 THR A O 1
ATOM 2162 N N . VAL A 1 269 ? 1.362 -10.011 -18.412 1.00 35.19 269 VAL A N 1
ATOM 2163 C CA . VAL A 1 269 ? 1.604 -9.363 -17.116 1.00 35.19 269 VAL A CA 1
ATOM 2164 C C . VAL A 1 269 ? 0.612 -9.940 -16.113 1.00 35.19 269 VAL A C 1
ATOM 2166 O O . VAL A 1 269 ? -0.372 -9.323 -15.710 1.00 35.19 269 VAL A O 1
ATOM 2169 N N . GLY A 1 270 ? 0.864 -11.183 -15.715 1.00 27.02 270 GLY A N 1
ATOM 2170 C CA . GLY A 1 270 ? 0.094 -11.816 -14.658 1.00 27.02 270 GLY A CA 1
ATOM 2171 C C . GLY A 1 270 ? 0.290 -11.063 -13.345 1.00 27.02 270 GLY A C 1
ATOM 2172 O O . GLY A 1 270 ? 1.411 -10.933 -12.871 1.00 27.02 270 GLY A O 1
ATOM 2173 N N . PHE A 1 271 ? -0.810 -10.580 -12.768 1.00 34.28 271 PHE A N 1
ATOM 2174 C CA . PHE A 1 271 ? -1.056 -10.512 -11.327 1.00 34.28 271 PHE A CA 1
ATOM 2175 C C . PHE A 1 271 ? 0.196 -10.572 -10.428 1.00 34.28 271 PHE A C 1
ATOM 2177 O O . PHE A 1 271 ? 0.717 -11.653 -10.168 1.00 34.28 271 PHE A O 1
ATOM 2184 N N . VAL A 1 272 ? 0.554 -9.426 -9.832 1.00 40.81 272 VAL A N 1
ATOM 2185 C CA . VAL A 1 272 ? 1.577 -9.267 -8.778 1.00 40.81 272 VAL A CA 1
ATOM 2186 C C . VAL A 1 272 ? 3.029 -9.318 -9.277 1.00 40.81 272 VAL A C 1
ATOM 2188 O O . VAL A 1 272 ? 3.616 -10.389 -9.374 1.00 40.81 272 VAL A O 1
ATOM 2191 N N . ARG A 1 273 ? 3.664 -8.142 -9.415 1.00 30.11 273 ARG A N 1
ATOM 2192 C CA . ARG A 1 273 ? 5.005 -7.842 -8.858 1.00 30.11 273 ARG A CA 1
ATOM 2193 C C . ARG A 1 273 ? 5.310 -6.329 -8.917 1.00 30.11 273 ARG A C 1
ATOM 2195 O O . ARG A 1 273 ? 4.831 -5.660 -9.826 1.00 30.11 273 ARG A O 1
ATOM 2202 N N . PRO A 1 274 ? 6.064 -5.804 -7.927 1.00 31.11 274 PRO A N 1
ATOM 2203 C CA . PRO A 1 274 ? 5.998 -4.425 -7.440 1.00 31.11 274 PRO A CA 1
ATOM 2204 C C . PRO A 1 274 ? 6.551 -3.415 -8.451 1.00 31.11 274 PRO A C 1
ATOM 2206 O O . PRO A 1 274 ? 7.762 -3.311 -8.629 1.00 31.11 274 PRO A O 1
ATOM 2209 N N . ARG A 1 275 ? 5.680 -2.608 -9.066 1.00 32.53 275 ARG A N 1
ATOM 2210 C CA . ARG A 1 275 ? 6.077 -1.454 -9.897 1.00 32.53 275 ARG A CA 1
ATOM 2211 C C . ARG A 1 275 ? 5.637 -0.132 -9.274 1.00 32.53 275 ARG A C 1
ATOM 2213 O O . ARG A 1 275 ? 4.774 0.570 -9.795 1.00 32.53 275 ARG A O 1
ATOM 2220 N N . SER A 1 276 ? 6.296 0.269 -8.190 1.00 29.58 276 SER A N 1
ATOM 2221 C CA . SER A 1 276 ? 6.311 1.670 -7.750 1.00 29.58 276 SER A CA 1
ATOM 2222 C C . SER A 1 276 ? 7.588 2.361 -8.243 1.00 29.58 276 SER A C 1
ATOM 2224 O O . SER A 1 276 ? 8.454 2.655 -7.425 1.00 29.58 276 SER A O 1
ATOM 2226 N N . MET A 1 277 ? 7.745 2.580 -9.563 1.00 31.09 277 MET A N 1
ATOM 2227 C CA . MET A 1 277 ? 8.716 3.576 -10.074 1.00 31.09 277 MET A CA 1
ATOM 2228 C C . MET A 1 277 ? 8.652 3.976 -11.570 1.00 31.09 277 MET A C 1
ATOM 2230 O O . MET A 1 277 ? 9.602 4.597 -12.026 1.00 31.09 277 MET A O 1
ATOM 2234 N N . LEU A 1 278 ? 7.604 3.694 -12.368 1.00 37.25 278 LEU A N 1
ATOM 2235 C CA . LEU A 1 278 ? 7.713 3.848 -13.842 1.00 37.25 278 LEU A CA 1
ATOM 2236 C C . LEU A 1 278 ? 6.572 4.567 -14.577 1.00 37.25 278 LEU A C 1
ATOM 2238 O O . LEU A 1 278 ? 6.042 4.059 -15.564 1.00 37.25 278 LEU A O 1
ATOM 2242 N N . HIS A 1 279 ? 6.237 5.797 -14.194 1.00 33.03 279 HIS A N 1
ATOM 2243 C CA . HIS A 1 279 ? 5.588 6.679 -15.172 1.00 33.03 279 HIS A CA 1
ATOM 2244 C C . HIS A 1 279 ? 6.623 7.118 -16.235 1.00 33.03 279 HIS A C 1
ATOM 2246 O O . HIS A 1 279 ? 7.690 7.641 -15.894 1.00 33.03 279 HIS A O 1
ATOM 2252 N N . GLY A 1 280 ? 6.312 6.894 -17.520 1.00 39.66 280 GLY A N 1
ATOM 2253 C CA . GLY A 1 280 ? 7.071 7.402 -18.676 1.00 39.66 280 GLY A CA 1
ATOM 2254 C C . GLY A 1 280 ? 8.082 6.447 -19.325 1.00 39.66 280 GLY A C 1
ATOM 2255 O O . GLY A 1 280 ? 8.877 6.904 -20.138 1.00 39.66 280 GLY A O 1
ATOM 2256 N N . PHE A 1 281 ? 8.077 5.155 -18.982 1.00 39.00 281 PHE A N 1
ATOM 2257 C CA . PHE A 1 281 ? 9.016 4.175 -19.541 1.00 39.00 281 PHE A CA 1
ATOM 2258 C C . PHE A 1 281 ? 8.487 3.545 -20.828 1.00 39.00 281 PHE A C 1
ATOM 2260 O O . PHE A 1 281 ? 7.342 3.098 -20.881 1.00 39.00 281 PHE A O 1
ATOM 2267 N N . ARG A 1 282 ? 9.344 3.427 -21.846 1.00 66.62 282 ARG A N 1
ATOM 2268 C CA . ARG A 1 282 ? 9.159 2.439 -22.914 1.00 66.62 282 ARG A CA 1
ATOM 2269 C C . ARG A 1 282 ? 9.450 1.061 -22.323 1.00 66.62 282 ARG A C 1
ATOM 2271 O O . ARG A 1 282 ? 10.497 0.879 -21.711 1.00 66.62 282 ARG A O 1
ATOM 2278 N N . ILE A 1 283 ? 8.542 0.107 -22.505 1.00 60.06 283 ILE A N 1
ATOM 2279 C CA . ILE A 1 283 ? 8.660 -1.241 -21.931 1.00 60.06 283 ILE A CA 1
ATOM 2280 C C . ILE A 1 283 ? 8.945 -2.252 -23.045 1.00 60.06 283 ILE A C 1
ATOM 2282 O O . ILE A 1 283 ? 8.254 -2.261 -24.064 1.00 60.06 283 ILE A O 1
ATOM 2286 N N . VAL A 1 284 ? 9.943 -3.109 -22.837 1.00 71.12 284 VAL A N 1
ATOM 2287 C CA . VAL A 1 284 ? 10.245 -4.285 -23.661 1.00 71.12 284 VAL A CA 1
ATOM 2288 C C . VAL A 1 284 ? 9.865 -5.535 -22.858 1.00 71.12 284 VAL A C 1
ATOM 2290 O O . VAL A 1 284 ? 10.428 -5.741 -21.784 1.00 71.12 284 VAL A O 1
ATOM 2293 N N . PRO A 1 285 ? 8.896 -6.350 -23.317 1.00 42.50 285 PRO A N 1
ATOM 2294 C CA . PRO A 1 285 ? 8.323 -7.453 -22.534 1.00 42.50 285 PRO A CA 1
ATOM 2295 C C . PRO A 1 285 ? 9.225 -8.695 -22.403 1.00 42.50 285 PRO A C 1
ATOM 2297 O O . PRO A 1 285 ? 8.863 -9.627 -21.696 1.00 42.50 285 PRO A O 1
ATOM 2300 N N . GLY A 1 286 ? 10.393 -8.712 -23.043 1.00 63.66 286 GLY A N 1
ATOM 2301 C CA . GLY A 1 286 ? 11.371 -9.798 -22.967 1.00 63.66 286 GLY A CA 1
ATOM 2302 C C . GLY A 1 286 ? 12.784 -9.259 -23.141 1.00 63.66 286 GLY A C 1
ATOM 2303 O O . GLY A 1 286 ? 13.052 -8.114 -22.765 1.00 63.66 286 GLY A O 1
ATOM 2304 N N . ASP A 1 287 ? 13.668 -10.064 -23.721 1.00 79.56 287 ASP A N 1
ATOM 2305 C CA . ASP A 1 287 ? 15.035 -9.641 -24.006 1.00 79.56 287 ASP A CA 1
ATOM 2306 C C . ASP A 1 287 ? 15.055 -8.524 -25.059 1.00 79.56 287 ASP A C 1
ATOM 2308 O O . ASP A 1 287 ? 14.333 -8.558 -26.060 1.00 79.56 287 ASP A O 1
ATOM 2312 N N . LEU A 1 288 ? 15.898 -7.522 -24.826 1.00 86.19 288 LEU A N 1
ATOM 2313 C CA . LEU A 1 288 ? 16.254 -6.513 -25.808 1.00 86.19 288 LEU A CA 1
ATOM 2314 C C . LEU A 1 288 ? 17.664 -6.809 -26.303 1.00 86.19 288 LEU A C 1
ATOM 2316 O O . LEU A 1 288 ? 18.650 -6.376 -25.707 1.00 86.19 288 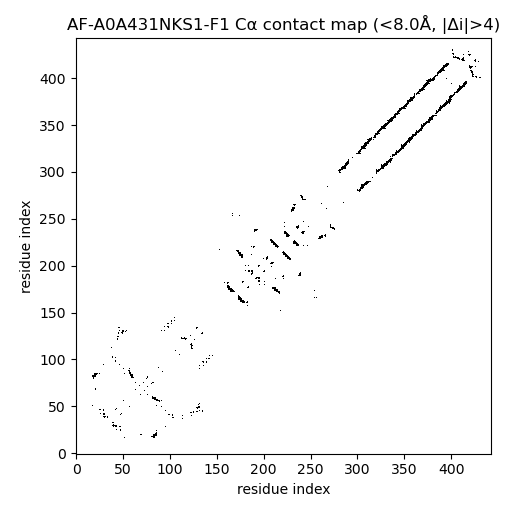LEU A O 1
ATOM 2320 N N . ASP A 1 289 ? 17.747 -7.531 -27.411 1.00 88.38 289 ASP A N 1
ATOM 2321 C CA . ASP A 1 289 ? 19.013 -7.781 -28.080 1.00 88.38 289 ASP A CA 1
ATOM 2322 C C . ASP A 1 289 ? 19.278 -6.709 -29.149 1.00 88.38 289 ASP A C 1
ATOM 2324 O O . ASP A 1 289 ? 18.628 -6.657 -30.191 1.00 88.38 289 ASP A O 1
ATOM 2328 N N . LEU A 1 290 ? 20.238 -5.829 -28.871 1.00 86.50 290 LEU A N 1
ATOM 2329 C CA . LEU A 1 290 ? 20.764 -4.821 -29.795 1.00 86.50 290 LEU A CA 1
ATOM 2330 C C . LEU A 1 290 ? 21.978 -5.350 -30.583 1.00 86.50 290 LEU A C 1
ATOM 2332 O O . LEU A 1 290 ? 22.560 -4.625 -31.398 1.00 86.50 290 LEU A O 1
ATOM 2336 N N . SER A 1 291 ? 22.400 -6.596 -30.330 1.00 77.06 291 SER A N 1
ATOM 2337 C CA . SER A 1 291 ? 23.503 -7.279 -31.012 1.00 77.06 291 SER A CA 1
ATOM 2338 C C . SER A 1 291 ? 23.149 -7.694 -32.443 1.00 77.06 291 SER A C 1
ATOM 2340 O O . SER A 1 291 ? 24.019 -7.628 -33.318 1.00 77.06 291 SER A O 1
ATOM 2342 N N . ALA A 1 292 ? 21.878 -7.990 -32.716 1.00 64.75 292 ALA A N 1
ATOM 2343 C CA . ALA A 1 292 ? 21.391 -8.425 -34.020 1.00 64.75 292 ALA A CA 1
ATOM 2344 C C . ALA A 1 292 ? 20.598 -7.325 -34.753 1.00 64.75 292 ALA A C 1
ATOM 2346 O O . ALA A 1 292 ? 19.767 -6.637 -34.168 1.00 64.75 292 ALA A O 1
ATOM 2347 N N . GLY A 1 293 ? 20.819 -7.195 -36.066 1.00 64.81 293 GLY A N 1
ATOM 2348 C CA . GLY A 1 293 ? 20.008 -6.345 -36.945 1.00 64.81 293 GLY A CA 1
ATOM 2349 C C . GLY A 1 293 ? 20.526 -4.913 -37.175 1.00 64.81 293 GLY A C 1
ATOM 2350 O O . GLY A 1 293 ? 21.591 -4.534 -36.677 1.00 64.81 293 GLY A O 1
ATOM 2351 N N . PRO A 1 294 ? 19.808 -4.131 -38.006 1.00 67.44 294 PRO A N 1
ATOM 2352 C CA . PRO A 1 294 ? 20.170 -2.753 -38.337 1.00 67.44 294 PRO A CA 1
ATOM 2353 C C . PRO A 1 294 ? 20.044 -1.828 -37.119 1.00 67.44 294 PRO A C 1
ATOM 2355 O O . PRO A 1 294 ? 19.332 -2.134 -36.163 1.00 67.44 294 PRO A O 1
ATOM 2358 N N . GLN A 1 295 ? 20.719 -0.675 -37.168 1.00 74.94 295 GLN A N 1
ATOM 2359 C CA . GLN A 1 295 ? 20.654 0.328 -36.104 1.00 74.94 295 GLN A CA 1
ATOM 2360 C C . GLN A 1 295 ? 19.188 0.714 -35.813 1.00 74.94 295 GLN A C 1
ATOM 2362 O O . GLN A 1 295 ? 18.486 1.166 -36.724 1.00 74.94 295 GLN A O 1
ATOM 2367 N N . PRO A 1 296 ? 18.713 0.558 -34.566 1.00 71.38 296 PRO A N 1
ATOM 2368 C CA . PRO A 1 296 ? 17.367 0.954 -34.196 1.00 71.38 296 PRO A CA 1
ATOM 2369 C C . PRO A 1 296 ? 17.256 2.479 -34.096 1.00 71.38 296 PRO A C 1
ATOM 2371 O O . PRO A 1 296 ? 18.247 3.196 -33.938 1.00 71.38 296 PRO A O 1
ATOM 2374 N N . ALA A 1 297 ? 16.019 2.978 -34.121 1.00 71.25 297 ALA A N 1
ATOM 2375 C CA . ALA A 1 297 ? 15.735 4.344 -33.693 1.00 71.25 297 ALA A CA 1
ATOM 2376 C C . ALA A 1 297 ? 16.285 4.592 -32.267 1.00 71.25 297 ALA A C 1
ATOM 2378 O O . ALA A 1 297 ? 16.398 3.632 -31.494 1.00 71.25 297 ALA A O 1
ATOM 2379 N N . PRO A 1 298 ? 16.593 5.851 -31.897 1.00 72.19 298 PRO A N 1
ATOM 2380 C CA . PRO A 1 298 ? 17.125 6.181 -30.579 1.00 72.19 298 PRO A CA 1
ATOM 2381 C C . PRO A 1 298 ? 16.327 5.535 -29.442 1.00 72.19 298 PRO A C 1
ATOM 2383 O O . PRO A 1 298 ? 15.091 5.493 -29.468 1.00 72.19 298 PRO A O 1
ATOM 2386 N N . LEU A 1 299 ? 17.042 5.022 -28.439 1.00 76.50 299 LEU A N 1
ATOM 2387 C CA . LEU A 1 299 ? 16.416 4.436 -27.259 1.00 76.50 299 LEU A CA 1
ATOM 2388 C C . LEU A 1 299 ? 15.617 5.512 -26.511 1.00 76.50 299 LEU A C 1
ATOM 2390 O O . LEU A 1 299 ? 16.006 6.678 -26.457 1.00 76.50 299 LEU A O 1
ATOM 2394 N N . ALA A 1 300 ? 14.481 5.118 -25.935 1.00 74.12 300 ALA A N 1
ATOM 2395 C CA . ALA A 1 300 ? 13.676 6.029 -25.128 1.00 74.12 300 ALA A CA 1
ATOM 2396 C C . ALA A 1 300 ? 14.468 6.501 -23.900 1.00 74.12 300 ALA A C 1
ATOM 2398 O O . ALA A 1 300 ? 15.231 5.728 -23.331 1.00 74.12 300 ALA A O 1
ATOM 2399 N N . THR A 1 301 ? 14.228 7.732 -23.442 1.00 77.38 301 THR A N 1
ATOM 2400 C CA . THR A 1 301 ? 14.901 8.319 -22.264 1.00 77.38 301 THR A CA 1
ATOM 2401 C C . THR A 1 301 ? 14.658 7.535 -20.974 1.00 77.38 301 THR A C 1
ATOM 2403 O O . THR A 1 301 ? 15.463 7.576 -20.050 1.00 77.38 301 THR A O 1
ATOM 2406 N N . ARG A 1 302 ? 13.557 6.788 -20.906 1.00 72.56 302 ARG A N 1
ATOM 2407 C CA . ARG A 1 302 ? 13.237 5.864 -19.820 1.00 72.56 302 ARG A CA 1
ATOM 2408 C C . ARG A 1 302 ? 12.889 4.513 -20.432 1.00 72.56 302 ARG A C 1
ATOM 2410 O O . ARG A 1 302 ? 11.927 4.424 -21.198 1.00 72.56 302 ARG A O 1
ATOM 2417 N N . LEU A 1 303 ? 13.664 3.479 -20.123 1.00 80.00 303 LEU A N 1
ATOM 2418 C CA . LEU A 1 303 ? 13.537 2.151 -20.726 1.00 80.00 303 LEU A CA 1
ATOM 2419 C C . LEU A 1 303 ? 13.477 1.068 -19.653 1.00 80.00 303 LEU A C 1
ATOM 2421 O O . LEU A 1 303 ? 14.325 1.021 -18.762 1.00 80.00 303 LEU A O 1
ATOM 2425 N N . GLN A 1 304 ? 12.471 0.203 -19.757 1.00 78.06 304 GLN A N 1
ATOM 2426 C CA . GLN A 1 304 ? 12.385 -1.024 -18.981 1.00 78.06 304 GLN A CA 1
ATOM 2427 C C . GLN A 1 304 ? 12.484 -2.232 -19.909 1.00 78.06 304 GLN A C 1
ATOM 2429 O O . GLN A 1 304 ? 11.749 -2.317 -20.891 1.00 78.06 304 GLN A O 1
ATOM 2434 N N . VAL A 1 305 ? 13.346 -3.180 -19.564 1.00 77.50 305 VAL A N 1
ATOM 2435 C CA . VAL A 1 305 ? 13.495 -4.474 -20.229 1.00 77.50 305 VAL A CA 1
ATOM 2436 C C . VAL A 1 305 ? 13.099 -5.555 -19.227 1.00 77.50 305 VAL A C 1
ATOM 2438 O O . VAL A 1 305 ? 13.710 -5.666 -18.167 1.00 77.50 305 VAL A O 1
ATOM 2441 N N . CYS A 1 306 ? 12.038 -6.307 -19.523 1.00 62.22 306 CYS A N 1
ATOM 2442 C CA . CYS A 1 306 ? 11.531 -7.364 -18.638 1.00 62.22 306 CYS A CA 1
ATOM 2443 C C . CYS A 1 306 ? 12.357 -8.662 -18.748 1.00 62.22 306 CYS A C 1
ATOM 2445 O O . CYS A 1 306 ? 12.202 -9.557 -17.925 1.00 62.22 306 CYS A O 1
ATOM 2447 N N . GLY A 1 307 ? 13.230 -8.762 -19.755 1.00 70.50 307 GLY A N 1
ATOM 2448 C CA . GLY A 1 307 ? 14.301 -9.754 -19.846 1.00 70.50 307 GLY A CA 1
ATOM 2449 C C . GLY A 1 307 ? 15.679 -9.107 -19.699 1.00 70.50 307 GLY A C 1
ATOM 2450 O O . GLY A 1 307 ? 15.869 -8.188 -18.900 1.00 70.50 307 GLY A O 1
ATOM 2451 N N . SER A 1 308 ? 16.634 -9.573 -20.495 1.00 88.00 308 SER A N 1
ATOM 2452 C CA . SER A 1 308 ? 18.012 -9.085 -20.541 1.00 88.00 308 SER A CA 1
ATOM 2453 C C . SER A 1 308 ? 18.209 -8.028 -21.628 1.00 88.00 308 SER A C 1
ATOM 2455 O O . SER A 1 308 ? 17.619 -8.104 -22.703 1.00 88.00 308 SER A O 1
ATOM 2457 N N . LEU A 1 309 ? 19.061 -7.038 -21.368 1.00 94.50 309 LEU A N 1
ATOM 2458 C CA . LEU A 1 309 ? 19.543 -6.088 -22.369 1.00 94.50 309 LEU A CA 1
ATOM 2459 C C . LEU A 1 309 ? 20.921 -6.537 -22.845 1.00 94.50 309 LEU A C 1
ATOM 2461 O O . LEU A 1 309 ? 21.839 -6.643 -22.035 1.00 94.50 309 LEU A O 1
ATOM 2465 N N . ILE A 1 310 ? 21.082 -6.746 -24.148 1.00 93.31 310 ILE A N 1
ATOM 2466 C CA . ILE A 1 310 ? 22.345 -7.191 -24.739 1.00 93.31 310 ILE A CA 1
ATOM 2467 C C . ILE A 1 310 ? 22.765 -6.196 -25.818 1.00 93.31 310 ILE A C 1
ATOM 2469 O O . ILE A 1 310 ? 22.037 -5.939 -26.771 1.00 93.31 310 ILE A O 1
ATOM 2473 N N . ALA A 1 311 ? 23.955 -5.626 -25.679 1.00 92.19 311 ALA A N 1
ATOM 2474 C CA . ALA A 1 311 ? 24.585 -4.757 -26.658 1.00 92.19 311 ALA A CA 1
ATOM 2475 C C . ALA A 1 311 ? 26.096 -4.995 -26.633 1.00 92.19 311 ALA A C 1
ATOM 2477 O O . ALA A 1 311 ? 26.789 -4.581 -25.711 1.00 92.19 311 ALA A O 1
ATOM 2478 N N . GLN A 1 312 ? 26.622 -5.656 -27.661 1.00 90.94 312 GLN A N 1
ATOM 2479 C CA . GLN A 1 312 ? 28.055 -5.922 -27.773 1.00 90.94 312 GLN A CA 1
ATOM 2480 C C . GLN A 1 312 ? 28.633 -5.237 -29.004 1.00 90.94 312 GLN A C 1
ATOM 2482 O O . GLN A 1 312 ? 28.104 -5.384 -30.108 1.00 90.94 312 GLN A O 1
ATOM 2487 N N . SER A 1 313 ? 29.727 -4.496 -28.813 1.00 90.56 313 SER A N 1
ATOM 2488 C CA . SER A 1 313 ? 30.494 -3.870 -29.899 1.00 90.56 313 SER A CA 1
ATOM 2489 C C . SER A 1 313 ? 29.642 -2.992 -30.824 1.00 90.56 313 SER A C 1
ATOM 2491 O O . SER A 1 313 ? 29.715 -3.091 -32.049 1.00 90.56 313 SER A O 1
ATOM 2493 N N . LYS A 1 314 ? 28.803 -2.131 -30.233 1.00 89.56 314 LYS A N 1
ATOM 2494 C CA . LYS A 1 314 ? 27.935 -1.207 -30.973 1.00 89.56 314 LYS A CA 1
ATOM 2495 C C . LYS A 1 314 ? 28.526 0.190 -31.020 1.00 89.56 314 LYS A C 1
ATOM 2497 O O . LYS A 1 314 ? 28.331 0.992 -30.115 1.00 89.56 314 LYS A O 1
ATOM 2502 N N . ASP A 1 315 ? 29.197 0.492 -32.126 1.00 86.12 315 ASP A N 1
ATOM 2503 C CA . ASP A 1 315 ? 29.794 1.812 -32.365 1.00 86.12 315 ASP A CA 1
ATOM 2504 C C . ASP A 1 315 ? 28.745 2.915 -32.580 1.00 86.12 315 ASP A C 1
ATOM 2506 O O . ASP A 1 315 ? 29.042 4.092 -32.403 1.00 86.12 315 ASP A O 1
ATOM 2510 N N . TRP A 1 316 ? 27.508 2.561 -32.934 1.00 86.88 316 TRP A N 1
ATOM 2511 C CA . TRP A 1 316 ? 26.414 3.527 -33.066 1.00 86.88 316 TRP A CA 1
ATOM 2512 C C . TRP A 1 316 ? 25.738 3.873 -31.731 1.00 86.88 316 TRP A C 1
ATOM 2514 O O . TRP A 1 316 ? 24.983 4.844 -31.669 1.00 86.88 316 TRP A O 1
ATOM 2524 N N . LEU A 1 317 ? 25.968 3.095 -30.666 1.00 89.38 317 LEU A N 1
ATOM 2525 C CA . LEU A 1 317 ? 25.359 3.335 -29.361 1.00 89.38 317 LEU A CA 1
ATOM 2526 C C . LEU A 1 317 ? 26.160 4.410 -28.623 1.00 89.38 317 LEU A C 1
ATOM 2528 O O . LEU A 1 317 ? 27.234 4.136 -28.098 1.00 89.38 317 LEU A O 1
ATOM 2532 N N . THR A 1 318 ? 25.637 5.633 -28.593 1.00 89.19 318 THR A N 1
ATOM 2533 C CA . THR A 1 318 ? 26.332 6.797 -28.018 1.00 89.19 318 THR A CA 1
ATOM 2534 C C . THR A 1 318 ? 25.841 7.186 -26.625 1.00 89.19 318 THR A C 1
ATOM 2536 O O . THR A 1 318 ? 26.599 7.760 -25.836 1.00 89.19 318 THR A O 1
ATOM 2539 N N . SER A 1 319 ? 24.598 6.841 -26.287 1.00 88.75 319 SER A N 1
ATOM 2540 C CA . SER A 1 319 ? 24.011 7.055 -24.966 1.00 88.75 319 SER A CA 1
ATOM 2541 C C . SER A 1 319 ? 23.029 5.947 -24.601 1.00 88.75 319 SER A C 1
ATOM 2543 O O . SER A 1 319 ? 22.334 5.393 -25.456 1.00 88.75 319 SER A O 1
ATOM 2545 N N . LEU A 1 320 ? 22.947 5.661 -23.307 1.00 90.75 320 LEU A N 1
ATOM 2546 C CA . LEU A 1 320 ? 21.885 4.856 -22.721 1.00 90.75 320 LEU A CA 1
ATOM 2547 C C . LEU A 1 320 ? 20.727 5.749 -22.244 1.00 90.75 320 LEU A C 1
ATOM 2549 O O . LEU A 1 320 ? 20.897 6.960 -22.103 1.00 90.75 320 LEU A O 1
ATOM 2553 N N . PRO A 1 321 ? 19.541 5.166 -22.006 1.00 87.38 321 PRO A N 1
ATOM 2554 C CA . PRO A 1 321 ? 18.415 5.857 -21.378 1.00 87.38 321 PRO A CA 1
ATOM 2555 C C . PRO A 1 321 ? 18.798 6.502 -20.039 1.00 87.38 321 PRO A C 1
ATOM 2557 O O . PRO A 1 321 ? 19.447 5.852 -19.227 1.00 87.38 321 PRO A O 1
ATOM 2560 N N . ASP A 1 322 ? 18.321 7.719 -19.750 1.00 81.69 322 ASP A N 1
ATOM 2561 C CA . ASP A 1 322 ? 18.504 8.382 -18.445 1.00 81.69 322 ASP A CA 1
ATOM 2562 C C . ASP A 1 322 ? 18.061 7.496 -17.278 1.00 81.69 322 ASP A C 1
ATOM 2564 O O . ASP A 1 322 ? 18.652 7.526 -16.197 1.00 81.69 322 ASP A O 1
ATOM 2568 N N . THR A 1 323 ? 16.996 6.717 -17.474 1.00 80.50 323 THR A N 1
ATOM 2569 C CA . THR A 1 323 ? 16.633 5.651 -16.543 1.00 80.50 323 THR A CA 1
ATOM 2570 C C . THR A 1 323 ? 16.510 4.323 -17.256 1.00 80.50 323 THR A C 1
ATOM 2572 O O . THR A 1 323 ? 15.670 4.156 -18.143 1.00 80.50 323 THR A O 1
ATOM 2575 N N . LEU A 1 324 ? 17.326 3.371 -16.816 1.00 88.12 324 LEU A N 1
ATOM 2576 C CA . LEU A 1 324 ? 17.413 2.036 -17.374 1.00 88.12 324 LEU A CA 1
ATOM 2577 C C . LEU A 1 324 ? 17.104 1.005 -16.287 1.00 88.12 324 LEU A C 1
ATOM 2579 O O . LEU A 1 324 ? 17.843 0.885 -15.309 1.00 88.12 324 LEU A O 1
ATOM 2583 N N . TRP A 1 325 ? 16.012 0.264 -16.475 1.00 82.31 325 TRP A N 1
ATOM 2584 C CA . TRP A 1 325 ? 15.653 -0.874 -15.632 1.00 82.31 325 TRP A CA 1
ATOM 2585 C C . TRP A 1 325 ? 15.677 -2.164 -16.449 1.00 82.31 325 TRP A C 1
ATOM 2587 O O . TRP A 1 325 ? 14.952 -2.293 -17.430 1.00 82.31 325 TRP A O 1
ATOM 2597 N N . VAL A 1 326 ? 16.493 -3.124 -16.025 1.00 83.94 326 VAL A N 1
ATOM 2598 C CA . VAL A 1 326 ? 16.588 -4.463 -16.604 1.00 83.94 326 VAL A CA 1
ATOM 2599 C C . VAL A 1 326 ? 16.239 -5.506 -15.536 1.00 83.94 326 VAL A C 1
ATOM 2601 O O . VAL A 1 326 ? 16.830 -5.524 -14.454 1.00 83.94 326 VAL A O 1
ATOM 2604 N N . GLU A 1 327 ? 15.234 -6.339 -15.802 1.00 66.62 327 GLU A N 1
ATOM 2605 C CA . GLU A 1 327 ? 14.803 -7.409 -14.887 1.00 66.62 327 GLU A CA 1
ATOM 2606 C C . GLU A 1 327 ? 15.697 -8.663 -14.986 1.00 66.62 327 GLU A C 1
ATOM 2608 O O . GLU A 1 327 ? 15.767 -9.432 -14.029 1.00 66.62 327 GLU A O 1
ATOM 2613 N N . GLY A 1 328 ? 16.398 -8.854 -16.108 1.00 78.62 328 GLY A N 1
ATOM 2614 C CA . GLY A 1 328 ? 17.452 -9.856 -16.297 1.00 78.62 328 GLY A CA 1
ATOM 2615 C C . GLY A 1 328 ? 18.863 -9.261 -16.227 1.00 78.62 328 GLY A C 1
ATOM 2616 O O . GLY A 1 328 ? 19.146 -8.396 -15.393 1.00 78.62 328 GLY A O 1
ATOM 2617 N N . ASP A 1 329 ? 19.738 -9.714 -17.127 1.00 93.12 329 ASP A N 1
ATOM 2618 C CA . ASP A 1 329 ? 21.125 -9.249 -17.236 1.00 93.12 329 ASP A CA 1
ATOM 2619 C C . ASP A 1 329 ? 21.242 -8.019 -18.147 1.00 93.12 329 ASP A C 1
ATOM 2621 O O . ASP A 1 329 ? 20.580 -7.924 -19.179 1.00 93.12 329 ASP A O 1
ATOM 2625 N N . CYS A 1 330 ? 22.127 -7.082 -17.808 1.00 96.94 330 CYS A N 1
ATOM 2626 C CA . CYS A 1 330 ? 22.446 -5.918 -18.634 1.00 96.94 330 CYS A CA 1
ATOM 2627 C C . CYS A 1 330 ? 23.888 -6.020 -19.140 1.00 96.94 330 CYS A C 1
ATOM 2629 O O . CYS A 1 330 ? 24.822 -5.676 -18.423 1.00 96.94 330 CYS A O 1
ATOM 2631 N N . LEU A 1 331 ? 24.076 -6.479 -20.375 1.00 97.06 331 LEU A N 1
ATOM 2632 C CA . LEU A 1 331 ? 25.380 -6.723 -20.992 1.00 97.06 331 LEU A CA 1
ATOM 2633 C C . LEU A 1 331 ? 25.631 -5.692 -22.096 1.00 97.06 331 LEU A C 1
ATOM 2635 O O . LEU A 1 331 ? 25.266 -5.913 -23.249 1.00 97.06 331 LEU A O 1
ATOM 2639 N N . VAL A 1 332 ? 26.224 -4.551 -21.743 1.00 95.12 332 VAL A N 1
ATOM 2640 C CA . VAL A 1 332 ? 26.548 -3.449 -22.664 1.00 95.12 332 VAL A CA 1
ATOM 2641 C C . VAL A 1 332 ? 28.065 -3.322 -22.785 1.00 95.12 332 VAL A C 1
ATOM 2643 O O . VAL A 1 332 ? 28.699 -2.463 -22.181 1.00 95.12 332 VAL A O 1
ATOM 2646 N N . GLU A 1 333 ? 28.670 -4.210 -23.562 1.00 95.25 333 GLU A N 1
ATOM 2647 C CA . GLU A 1 333 ? 30.117 -4.417 -23.573 1.00 95.25 333 GLU A CA 1
ATOM 2648 C C . GLU A 1 333 ? 30.763 -3.885 -24.851 1.00 95.25 333 GLU A C 1
ATOM 2650 O O . GLU A 1 333 ? 30.206 -3.961 -25.953 1.00 95.25 333 GLU A O 1
ATOM 2655 N N . LYS A 1 334 ? 31.998 -3.390 -24.723 1.00 94.19 334 LYS A N 1
ATOM 2656 C CA . LYS A 1 334 ? 32.850 -2.970 -25.848 1.00 94.19 334 LYS A CA 1
ATOM 2657 C C . LYS A 1 334 ? 32.192 -1.929 -26.770 1.00 94.19 334 LYS A C 1
ATOM 2659 O O . LYS A 1 334 ? 32.54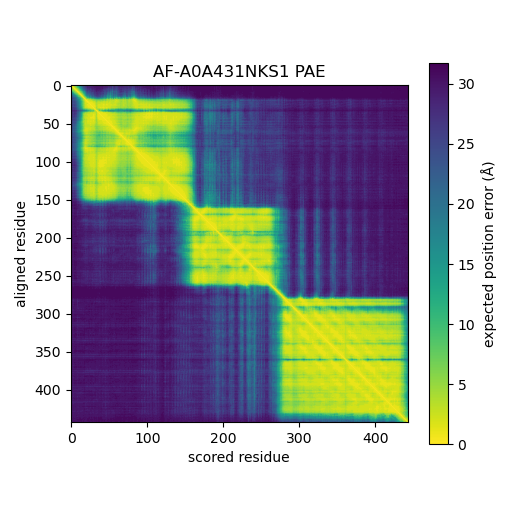9 -1.839 -27.944 1.00 94.19 334 LYS A O 1
ATOM 2664 N N . CYS A 1 335 ? 31.245 -1.138 -26.265 1.00 92.88 335 CYS A N 1
ATOM 2665 C CA . CYS A 1 335 ? 30.577 -0.074 -27.017 1.00 92.88 335 CYS A CA 1
ATOM 2666 C C . CYS A 1 335 ? 31.419 1.208 -26.938 1.00 92.88 335 CYS A C 1
ATOM 2668 O O . CYS A 1 335 ? 31.212 2.058 -26.080 1.00 92.88 335 CYS A O 1
ATOM 2670 N N . ARG A 1 336 ? 32.437 1.339 -27.794 1.00 90.31 336 ARG A N 1
ATOM 2671 C CA . ARG A 1 336 ? 33.498 2.356 -27.626 1.00 90.31 336 ARG A CA 1
ATOM 2672 C C . ARG A 1 336 ? 33.009 3.805 -27.682 1.00 90.31 336 ARG A C 1
ATOM 2674 O O . ARG A 1 336 ? 33.601 4.658 -27.026 1.00 90.31 336 ARG A O 1
ATOM 2681 N N . ASN A 1 337 ? 31.938 4.060 -28.431 1.00 91.19 337 ASN A N 1
ATOM 2682 C CA . ASN A 1 337 ? 31.351 5.391 -28.599 1.00 91.19 337 ASN A CA 1
ATOM 2683 C C . ASN A 1 337 ? 30.259 5.711 -27.569 1.00 91.19 337 ASN A C 1
ATOM 2685 O O . ASN A 1 337 ? 29.699 6.807 -27.609 1.00 91.19 337 ASN A O 1
ATOM 2689 N N . LEU A 1 338 ? 29.956 4.788 -26.647 1.00 92.56 338 LEU A N 1
ATOM 2690 C CA . LEU A 1 338 ? 28.994 5.023 -25.579 1.00 92.56 338 LEU A CA 1
ATOM 2691 C C . LEU A 1 338 ? 29.618 5.945 -24.532 1.00 92.56 338 LEU A C 1
ATOM 2693 O O . LEU A 1 338 ? 30.497 5.539 -23.775 1.00 92.56 338 LEU A O 1
ATOM 2697 N N . ILE A 1 339 ? 29.143 7.188 -24.502 1.00 88.94 339 ILE A N 1
ATOM 2698 C CA . ILE A 1 339 ? 29.602 8.228 -23.576 1.00 88.94 339 ILE A CA 1
ATOM 2699 C C . ILE A 1 339 ? 28.553 8.467 -22.488 1.00 88.94 339 ILE A C 1
ATOM 2701 O O . ILE A 1 339 ? 28.902 8.612 -21.317 1.00 88.94 339 ILE A O 1
ATOM 2705 N N . GLY A 1 340 ? 27.272 8.500 -22.872 1.00 82.38 340 GLY A N 1
ATOM 2706 C CA . GLY A 1 340 ? 26.163 8.793 -21.965 1.00 82.38 340 GLY A CA 1
ATOM 2707 C C . GLY A 1 340 ? 25.767 7.590 -21.112 1.00 82.38 340 GLY A C 1
ATOM 2708 O O . GLY A 1 340 ? 25.039 6.716 -21.586 1.00 82.38 340 GLY A O 1
ATOM 2709 N N . ALA A 1 341 ? 26.215 7.563 -19.858 1.00 85.38 341 ALA A N 1
ATOM 2710 C CA . ALA A 1 341 ? 25.713 6.643 -18.842 1.00 85.38 341 ALA A CA 1
ATOM 2711 C C . ALA A 1 341 ? 24.279 7.004 -18.395 1.00 85.38 341 ALA A C 1
ATOM 2713 O O . ALA A 1 341 ? 23.907 8.180 -18.428 1.00 85.38 341 ALA A O 1
ATOM 2714 N N . PRO A 1 342 ? 23.479 6.030 -17.923 1.00 88.00 342 PRO A N 1
ATOM 2715 C CA . PRO A 1 342 ? 22.183 6.311 -17.309 1.00 88.00 342 PRO A CA 1
ATOM 2716 C C . PRO A 1 342 ? 22.358 7.082 -15.988 1.00 88.00 342 PRO A C 1
ATOM 2718 O O . PRO A 1 342 ? 23.256 6.779 -15.202 1.00 88.00 342 PRO A O 1
ATOM 2721 N N . ARG A 1 343 ? 21.449 8.016 -15.675 1.00 85.62 343 ARG A N 1
ATOM 2722 C CA . ARG A 1 343 ? 21.378 8.627 -14.330 1.00 85.62 343 ARG A CA 1
ATOM 2723 C C . ARG A 1 343 ? 20.946 7.603 -13.288 1.00 85.62 343 ARG A C 1
ATOM 2725 O O . ARG A 1 343 ? 21.442 7.599 -12.165 1.00 85.62 343 ARG A O 1
ATOM 2732 N N . LEU A 1 344 ? 20.020 6.727 -13.659 1.00 80.62 344 LEU A N 1
ATOM 2733 C CA . LEU A 1 344 ? 19.468 5.700 -12.785 1.00 80.62 344 LEU A CA 1
ATOM 2734 C C . LEU A 1 344 ? 19.600 4.332 -13.459 1.00 80.62 344 LEU A C 1
ATOM 2736 O O . LEU A 1 344 ? 18.928 4.068 -14.458 1.00 80.62 344 LEU A O 1
ATOM 2740 N N . LEU A 1 345 ? 20.442 3.468 -12.891 1.00 90.62 345 LEU A N 1
ATOM 2741 C CA . LEU A 1 345 ? 20.647 2.093 -13.349 1.00 90.62 345 LEU A CA 1
ATOM 2742 C C . LEU A 1 345 ? 20.088 1.102 -12.324 1.00 90.62 345 LEU A C 1
ATOM 2744 O O . LEU A 1 345 ? 20.526 1.087 -11.173 1.00 90.62 345 LEU A O 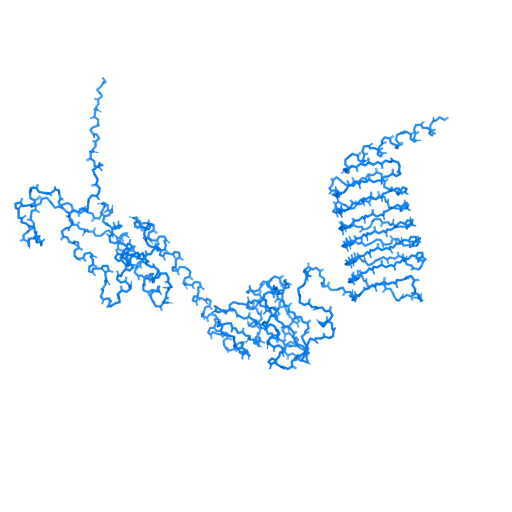1
ATOM 2748 N N . LEU A 1 346 ? 19.137 0.272 -12.754 1.00 85.12 346 LEU A N 1
ATOM 2749 C CA . LEU A 1 346 ? 18.502 -0.773 -11.948 1.00 85.12 346 LEU A CA 1
ATOM 2750 C C . LEU A 1 346 ? 18.602 -2.112 -12.690 1.00 85.12 346 LEU A C 1
ATOM 2752 O O . LEU A 1 346 ? 17.977 -2.271 -13.737 1.00 85.12 346 LEU A O 1
ATOM 2756 N N . VAL A 1 347 ? 19.366 -3.074 -12.170 1.00 85.62 347 VAL A N 1
ATOM 2757 C CA . VAL A 1 347 ? 19.586 -4.376 -12.830 1.00 85.62 347 VAL A CA 1
ATOM 2758 C C . VAL A 1 347 ? 19.447 -5.512 -11.828 1.00 85.62 347 VAL A C 1
ATOM 2760 O O . VAL A 1 347 ? 20.265 -5.644 -10.925 1.00 85.62 347 VAL A O 1
ATOM 2763 N N . HIS A 1 348 ? 18.414 -6.339 -11.975 1.00 71.31 348 HIS A N 1
ATOM 2764 C CA . HIS A 1 348 ? 18.171 -7.464 -11.062 1.00 71.31 348 HIS A CA 1
ATOM 2765 C C . HIS A 1 348 ? 19.163 -8.627 -11.254 1.00 71.31 348 HIS A 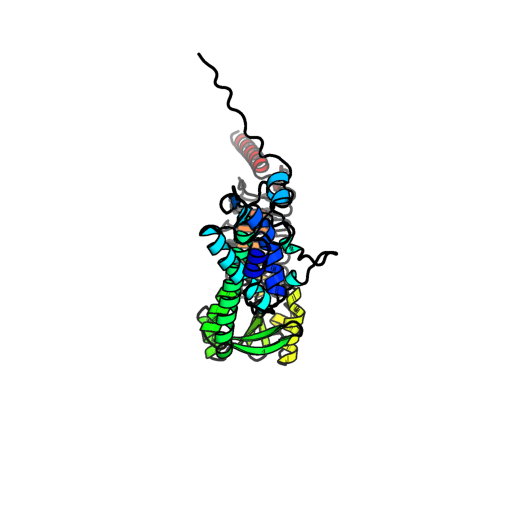C 1
ATOM 2767 O O . HIS A 1 348 ? 19.440 -9.348 -10.299 1.00 71.31 348 HIS A O 1
ATOM 2773 N N . GLY A 1 349 ? 19.675 -8.825 -12.471 1.00 80.62 349 GLY A N 1
ATOM 2774 C CA . GLY A 1 349 ? 20.745 -9.777 -12.768 1.00 80.62 349 GLY A CA 1
ATOM 2775 C C . GLY A 1 349 ? 22.137 -9.163 -12.611 1.00 80.62 349 GLY A C 1
ATOM 2776 O O . GLY A 1 349 ? 22.364 -8.298 -11.758 1.00 80.62 349 GLY A O 1
ATOM 2777 N N . ARG A 1 350 ? 23.075 -9.597 -13.459 1.00 93.12 350 ARG A N 1
ATOM 2778 C CA . ARG A 1 350 ? 24.411 -8.983 -13.559 1.00 93.12 350 ARG A CA 1
ATOM 2779 C C . ARG A 1 350 ? 24.406 -7.810 -14.535 1.00 93.12 350 ARG A C 1
ATOM 2781 O O . ARG A 1 350 ? 23.679 -7.814 -15.529 1.00 93.12 350 ARG A O 1
ATOM 2788 N N . ALA A 1 351 ? 25.253 -6.825 -14.279 1.00 97.50 351 ALA A N 1
ATOM 2789 C CA . ALA A 1 351 ? 25.493 -5.705 -15.174 1.00 97.50 351 ALA A CA 1
ATOM 2790 C C . ALA A 1 351 ? 26.956 -5.713 -15.625 1.00 97.50 351 ALA A C 1
ATOM 2792 O O . ALA A 1 351 ? 27.858 -5.752 -14.797 1.00 97.50 351 ALA A O 1
ATOM 2793 N N . SER A 1 352 ? 27.195 -5.649 -16.930 1.00 97.81 352 SER A N 1
ATOM 2794 C CA . SER A 1 352 ? 28.534 -5.547 -17.502 1.00 97.81 352 SER A CA 1
ATOM 2795 C C . SER A 1 352 ? 28.596 -4.381 -18.472 1.00 97.81 352 SER A C 1
ATOM 2797 O O . SER A 1 352 ? 27.809 -4.303 -19.418 1.00 97.81 352 SER A O 1
ATOM 2799 N N . PHE A 1 353 ? 29.552 -3.488 -18.232 1.00 96.25 353 PHE A N 1
ATOM 2800 C CA . PHE A 1 353 ? 29.958 -2.429 -19.150 1.00 96.25 353 PHE A CA 1
ATOM 2801 C C . PHE A 1 353 ? 31.387 -2.639 -19.663 1.00 96.25 353 PHE A C 1
ATOM 2803 O O . PHE A 1 353 ? 31.997 -1.710 -20.200 1.00 96.25 353 PHE A O 1
ATOM 2810 N N . ALA A 1 354 ? 31.923 -3.855 -19.517 1.00 96.50 354 ALA A N 1
ATOM 2811 C CA . ALA A 1 354 ? 33.320 -4.182 -19.763 1.00 96.50 354 ALA A CA 1
ATOM 2812 C C . ALA A 1 354 ? 33.828 -3.671 -21.124 1.00 96.50 354 ALA A C 1
ATOM 2814 O O . ALA A 1 354 ? 33.220 -3.885 -22.180 1.00 96.50 354 ALA A O 1
ATOM 2815 N N . GLY A 1 355 ? 34.967 -2.976 -21.115 1.00 94.62 355 GLY A N 1
ATOM 2816 C CA . GLY A 1 355 ? 35.605 -2.443 -22.324 1.00 94.62 355 GLY A CA 1
ATOM 2817 C C . GLY A 1 355 ? 34.865 -1.283 -23.003 1.00 94.62 355 GLY A C 1
ATOM 2818 O O . GLY A 1 355 ? 35.218 -0.911 -24.126 1.00 94.62 355 GLY A O 1
ATOM 2819 N N . THR A 1 356 ? 33.858 -0.691 -22.359 1.00 94.50 356 THR A N 1
ATOM 2820 C CA . THR A 1 356 ? 33.181 0.531 -22.819 1.00 94.50 356 THR A CA 1
ATOM 2821 C C . THR A 1 356 ? 34.023 1.753 -22.439 1.00 94.50 356 THR A C 1
ATOM 2823 O O . THR A 1 356 ? 33.735 2.496 -21.504 1.00 94.50 356 THR A O 1
ATOM 2826 N N . VAL A 1 357 ? 35.125 1.940 -23.168 1.00 93.00 357 VAL A N 1
ATOM 2827 C CA . VAL A 1 357 ? 36.200 2.896 -22.834 1.00 93.00 357 VAL A CA 1
ATOM 2828 C C . VAL A 1 357 ? 35.757 4.359 -22.749 1.00 93.00 357 VAL A C 1
ATOM 2830 O O . VAL A 1 357 ? 36.398 5.137 -22.045 1.00 93.00 357 VAL A O 1
ATOM 2833 N N . GLY A 1 358 ? 34.688 4.730 -23.461 1.00 89.06 358 GLY A N 1
ATOM 2834 C CA . GLY A 1 358 ? 34.150 6.090 -23.526 1.00 89.06 358 GLY A CA 1
ATOM 2835 C C . GLY A 1 358 ? 33.144 6.442 -22.428 1.00 89.06 358 GLY A C 1
ATOM 2836 O O . GLY A 1 358 ? 32.782 7.614 -22.327 1.00 89.06 358 GLY A O 1
ATOM 2837 N N . LEU A 1 359 ? 32.713 5.471 -21.612 1.00 91.00 359 LEU A N 1
ATOM 2838 C CA . LEU A 1 359 ? 31.645 5.647 -20.626 1.00 91.00 359 LEU A CA 1
ATOM 2839 C C . LEU A 1 359 ? 32.056 6.659 -19.551 1.00 91.00 359 LEU A C 1
ATOM 2841 O O . LEU A 1 359 ? 33.057 6.464 -18.860 1.00 91.00 359 LEU A O 1
ATOM 2845 N N . ARG A 1 360 ? 31.270 7.728 -19.391 1.00 85.88 360 ARG A N 1
ATOM 2846 C CA . ARG A 1 360 ? 31.497 8.768 -18.377 1.00 85.88 360 ARG A CA 1
ATOM 2847 C C . ARG A 1 360 ? 30.405 8.744 -17.314 1.00 85.88 360 ARG A C 1
ATOM 2849 O O . ARG A 1 360 ? 29.249 8.452 -17.611 1.00 85.88 360 ARG A O 1
ATOM 2856 N N . GLY A 1 361 ? 30.780 9.057 -16.074 1.00 65.06 361 GLY A N 1
ATOM 2857 C CA . GLY A 1 361 ? 29.884 9.032 -14.920 1.00 65.06 361 GLY A CA 1
ATOM 2858 C C . GLY A 1 361 ? 28.833 10.139 -14.989 1.00 65.06 361 GLY A C 1
ATOM 2859 O O . GLY A 1 361 ? 29.132 11.296 -14.731 1.00 65.06 361 GLY A O 1
ATOM 2860 N N . ALA A 1 362 ? 27.600 9.779 -15.336 1.00 70.50 362 ALA A N 1
ATOM 2861 C CA . ALA A 1 362 ? 26.408 10.611 -15.127 1.00 70.50 362 ALA A CA 1
ATOM 2862 C C . ALA A 1 362 ? 25.434 9.953 -14.132 1.00 70.50 362 ALA A C 1
ATOM 2864 O O . ALA A 1 362 ? 24.276 10.353 -14.022 1.00 70.50 362 ALA A O 1
ATOM 2865 N N . PHE A 1 363 ? 25.890 8.911 -13.432 1.00 83.81 363 PHE A N 1
ATOM 2866 C CA . PHE A 1 363 ? 25.074 8.136 -12.514 1.00 83.81 363 PHE A CA 1
ATOM 2867 C C . PHE A 1 363 ? 24.735 8.955 -11.264 1.00 83.81 363 PHE A C 1
ATOM 2869 O O . PHE A 1 363 ? 25.606 9.537 -10.630 1.00 83.81 363 PHE A O 1
ATOM 2876 N N . GLU A 1 364 ? 23.473 8.920 -10.859 1.00 83.75 364 GLU A N 1
ATOM 2877 C CA . GLU A 1 364 ? 23.002 9.368 -9.544 1.00 83.75 364 GLU A CA 1
ATOM 2878 C C . GLU A 1 364 ? 22.731 8.184 -8.619 1.00 83.75 364 GLU A C 1
ATOM 2880 O O . GLU A 1 364 ? 22.790 8.310 -7.392 1.00 83.75 364 GLU A O 1
ATOM 2885 N N . ARG A 1 365 ? 22.392 7.028 -9.205 1.00 82.44 365 ARG A N 1
ATOM 2886 C CA . ARG A 1 365 ? 22.153 5.788 -8.472 1.00 82.44 365 ARG A CA 1
ATOM 2887 C C . ARG A 1 365 ? 22.400 4.556 -9.336 1.00 82.44 365 ARG A C 1
ATOM 2889 O O . ARG A 1 365 ? 21.910 4.472 -10.462 1.00 82.44 365 ARG A O 1
ATOM 2896 N N . ILE A 1 366 ? 23.073 3.575 -8.744 1.00 91.06 366 ILE A N 1
ATOM 2897 C CA . ILE A 1 366 ? 23.293 2.244 -9.314 1.00 91.06 366 ILE A CA 1
ATOM 2898 C C . ILE A 1 366 ? 22.792 1.205 -8.310 1.00 91.06 366 ILE A C 1
ATOM 2900 O O . ILE A 1 366 ? 23.273 1.161 -7.181 1.00 91.06 366 ILE A O 1
ATOM 2904 N N . LEU A 1 367 ? 21.830 0.373 -8.708 1.00 81.44 367 LEU A N 1
ATOM 2905 C CA . LEU A 1 367 ? 21.403 -0.802 -7.946 1.00 81.44 367 LEU A CA 1
ATOM 2906 C C . LEU A 1 367 ? 21.523 -2.033 -8.846 1.00 81.44 367 LEU A C 1
ATOM 2908 O O . LEU A 1 367 ? 20.745 -2.193 -9.787 1.00 81.44 367 LEU A O 1
ATOM 2912 N N . VAL A 1 368 ? 22.498 -2.886 -8.550 1.00 86.12 368 VAL A N 1
ATOM 2913 C CA . VAL A 1 368 ? 22.725 -4.158 -9.239 1.00 86.12 368 VAL A CA 1
ATOM 2914 C C . VAL A 1 368 ? 22.626 -5.266 -8.203 1.00 86.12 368 VAL A C 1
ATOM 2916 O O . VAL A 1 368 ? 23.306 -5.215 -7.185 1.00 86.12 368 VAL A O 1
ATOM 2919 N N . TRP A 1 369 ? 21.755 -6.248 -8.417 1.00 76.06 369 TRP A N 1
ATOM 2920 C CA . TRP A 1 369 ? 21.568 -7.343 -7.456 1.00 76.06 369 TRP A CA 1
ATOM 2921 C C . TRP A 1 369 ? 22.539 -8.511 -7.684 1.00 76.06 369 TRP A C 1
ATOM 2923 O O . TRP A 1 369 ? 22.769 -9.283 -6.758 1.00 76.06 369 TRP A O 1
ATOM 2933 N N . GLY A 1 370 ? 23.131 -8.622 -8.876 1.00 85.19 370 GLY A N 1
ATOM 2934 C CA . GLY A 1 370 ? 24.244 -9.523 -9.176 1.00 85.19 370 GLY A CA 1
ATOM 2935 C C . GLY A 1 370 ? 25.605 -8.819 -9.184 1.00 85.19 370 GLY A C 1
ATOM 2936 O O . GLY A 1 370 ? 25.840 -7.872 -8.428 1.00 85.19 370 GLY A O 1
ATOM 2937 N N . ASP A 1 371 ? 26.493 -9.290 -10.059 1.00 96.69 371 ASP A N 1
ATOM 2938 C CA . ASP A 1 371 ? 27.822 -8.710 -10.272 1.00 96.69 371 ASP A CA 1
ATOM 2939 C C . ASP A 1 371 ? 27.752 -7.440 -11.130 1.00 96.69 371 ASP A C 1
ATOM 2941 O O . ASP A 1 371 ? 26.919 -7.335 -12.035 1.00 96.69 371 ASP A O 1
ATOM 2945 N N . LEU A 1 372 ? 28.650 -6.491 -10.863 1.00 98.00 372 LEU A N 1
ATOM 2946 C CA . LEU A 1 372 ? 28.848 -5.289 -11.668 1.00 98.00 372 LEU A CA 1
ATOM 2947 C C . LEU A 1 372 ? 30.277 -5.267 -12.222 1.00 98.00 372 LEU A C 1
ATOM 2949 O O . LEU A 1 372 ? 31.232 -5.036 -11.483 1.00 98.00 372 LEU A O 1
ATOM 2953 N N . ASP A 1 373 ? 30.408 -5.476 -13.529 1.00 98.31 373 ASP A N 1
ATOM 2954 C CA . ASP A 1 373 ? 31.679 -5.416 -14.252 1.00 98.31 373 ASP A CA 1
ATOM 2955 C C . ASP A 1 373 ? 31.833 -4.057 -14.953 1.00 98.31 373 ASP A C 1
ATOM 2957 O O . ASP A 1 373 ? 31.120 -3.725 -15.903 1.00 98.31 373 ASP A O 1
ATOM 2961 N N . LEU A 1 374 ? 32.772 -3.254 -14.456 1.00 96.69 374 LEU A N 1
ATOM 2962 C CA . LEU A 1 374 ? 33.199 -1.968 -15.011 1.00 96.69 374 LEU A CA 1
ATOM 2963 C C . LEU A 1 374 ? 34.648 -2.030 -15.512 1.00 96.69 374 LEU A C 1
ATOM 2965 O O . LEU A 1 374 ? 35.302 -0.993 -15.689 1.00 96.69 374 LEU A O 1
ATOM 2969 N N . SER A 1 375 ? 35.170 -3.236 -15.737 1.00 96.94 375 SER A N 1
ATOM 2970 C CA . SER A 1 375 ? 36.538 -3.438 -16.186 1.00 96.94 375 SER A CA 1
ATOM 2971 C C . SER A 1 375 ? 36.798 -2.707 -17.506 1.00 96.94 375 SER A C 1
ATOM 2973 O O . SER A 1 375 ? 35.956 -2.608 -18.405 1.00 96.94 375 SER A O 1
ATOM 2975 N N . HIS A 1 376 ? 37.986 -2.121 -17.616 1.00 96.50 376 HIS A N 1
ATOM 2976 C CA . HIS A 1 376 ? 38.442 -1.370 -18.784 1.00 96.50 376 HIS A CA 1
ATOM 2977 C C . HIS A 1 376 ? 37.550 -0.173 -19.188 1.00 96.50 376 HIS A C 1
ATOM 2979 O O . HIS A 1 376 ? 37.670 0.335 -20.305 1.00 96.50 376 HIS A O 1
ATOM 2985 N N . CYS A 1 377 ? 36.699 0.338 -18.289 1.00 94.88 377 CYS A N 1
ATOM 2986 C CA . CYS A 1 377 ? 36.003 1.620 -18.456 1.00 94.88 377 CYS A CA 1
ATOM 2987 C C . CYS A 1 377 ? 36.953 2.784 -18.125 1.00 94.88 377 CYS A C 1
ATOM 2989 O O . CYS A 1 377 ? 36.889 3.395 -17.057 1.00 94.88 377 CYS A O 1
ATOM 2991 N N . THR A 1 378 ? 37.900 3.070 -19.020 1.00 94.69 378 THR A N 1
ATOM 2992 C CA . THR A 1 378 ? 39.013 4.003 -18.760 1.00 94.69 378 THR A CA 1
ATOM 2993 C C . THR A 1 378 ? 38.589 5.459 -18.553 1.00 94.69 378 THR A C 1
ATOM 2995 O O . THR A 1 378 ? 39.285 6.190 -17.855 1.00 94.69 378 THR A O 1
ATOM 2998 N N . ALA A 1 379 ? 37.471 5.892 -19.146 1.00 93.81 379 ALA A N 1
ATOM 2999 C CA . ALA A 1 379 ? 36.939 7.248 -18.978 1.00 93.81 379 ALA A CA 1
ATOM 3000 C C . ALA A 1 379 ? 36.034 7.417 -17.741 1.00 93.81 379 ALA A C 1
ATOM 3002 O O . ALA A 1 379 ? 35.621 8.540 -17.445 1.00 93.81 379 ALA A O 1
ATOM 3003 N N . LEU A 1 380 ? 35.734 6.335 -17.015 1.00 92.94 380 LEU A N 1
ATOM 3004 C CA . LEU A 1 380 ? 34.915 6.378 -15.809 1.00 92.94 380 LEU A CA 1
ATOM 3005 C C . LEU A 1 380 ? 35.788 6.767 -14.610 1.00 92.94 380 LEU A C 1
ATOM 3007 O O . LEU A 1 380 ? 36.563 5.952 -14.115 1.00 92.94 380 LEU A O 1
ATOM 3011 N N . SER A 1 381 ? 35.685 8.020 -14.169 1.00 91.00 381 SER A N 1
ATOM 3012 C CA . SER A 1 381 ? 36.505 8.581 -13.085 1.00 91.00 381 SER A CA 1
ATOM 3013 C C . SER A 1 381 ? 35.856 8.514 -11.703 1.00 91.00 381 SER A C 1
ATOM 3015 O O . SER A 1 381 ? 36.565 8.593 -10.702 1.00 91.00 381 SER A O 1
ATOM 3017 N N . GLU A 1 382 ? 34.533 8.359 -11.635 1.00 91.12 382 GLU A N 1
ATOM 3018 C CA . GLU A 1 382 ? 33.773 8.362 -10.384 1.00 91.12 382 GLU A CA 1
ATOM 3019 C C . GLU A 1 382 ? 32.532 7.459 -10.439 1.00 91.12 382 GLU A C 1
ATOM 3021 O O . GLU A 1 382 ? 32.005 7.150 -11.512 1.00 91.12 382 GLU A O 1
ATOM 3026 N N . LEU A 1 383 ? 32.073 7.047 -9.256 1.00 93.44 383 LEU A N 1
ATOM 3027 C CA . LEU A 1 383 ? 30.826 6.318 -9.021 1.00 93.44 383 LEU A CA 1
ATOM 3028 C C . LEU A 1 383 ? 29.912 7.153 -8.113 1.00 93.44 383 LEU A C 1
ATOM 3030 O O . LEU A 1 383 ? 30.418 7.931 -7.305 1.00 93.44 383 LEU A O 1
ATOM 3034 N N . PRO A 1 384 ? 28.580 6.985 -8.196 1.00 91.88 384 PRO A N 1
ATOM 3035 C CA . PRO A 1 384 ? 27.650 7.747 -7.371 1.00 91.88 384 PRO A CA 1
ATOM 3036 C C . PRO A 1 384 ? 27.708 7.313 -5.908 1.00 91.88 384 PRO A C 1
ATOM 3038 O O . PRO A 1 384 ? 27.878 6.130 -5.620 1.00 91.88 384 PRO A O 1
ATOM 3041 N N . ASP A 1 385 ? 27.390 8.225 -4.985 1.00 86.81 385 ASP A N 1
ATOM 3042 C CA . ASP A 1 385 ? 27.232 7.890 -3.561 1.00 86.81 385 ASP A CA 1
ATOM 3043 C C . ASP A 1 385 ? 26.193 6.778 -3.339 1.00 86.81 385 ASP A C 1
ATOM 3045 O O . ASP A 1 385 ? 26.299 5.961 -2.429 1.00 86.81 385 ASP A O 1
ATOM 3049 N N . LYS A 1 386 ? 25.148 6.714 -4.166 1.00 83.88 386 LYS A N 1
ATOM 3050 C CA . LYS A 1 386 ? 24.078 5.720 -4.019 1.00 83.88 386 LYS A CA 1
ATOM 3051 C C . LYS A 1 386 ? 24.344 4.517 -4.915 1.00 83.88 386 LYS A C 1
ATOM 3053 O O . LYS A 1 386 ? 23.708 4.374 -5.959 1.00 83.88 386 LYS A O 1
ATOM 3058 N N . ILE A 1 387 ? 25.256 3.651 -4.488 1.00 92.62 387 ILE A N 1
ATOM 3059 C CA . ILE A 1 387 ? 25.613 2.426 -5.207 1.00 92.62 387 ILE A CA 1
ATOM 3060 C C . ILE A 1 387 ? 25.467 1.177 -4.330 1.00 92.62 387 ILE A C 1
ATOM 3062 O O . ILE A 1 387 ? 25.966 1.113 -3.206 1.00 92.62 387 ILE A O 1
ATOM 3066 N N . HIS A 1 388 ? 24.779 0.174 -4.872 1.00 88.12 388 HIS A N 1
ATOM 3067 C CA . HIS A 1 388 ? 24.647 -1.155 -4.287 1.00 88.12 388 HIS A CA 1
ATOM 3068 C C . HIS A 1 388 ? 24.921 -2.221 -5.349 1.00 88.12 388 HIS A C 1
ATOM 3070 O O . HIS A 1 388 ? 24.353 -2.157 -6.443 1.00 88.12 388 HIS A O 1
ATOM 3076 N N . VAL A 1 389 ? 25.770 -3.186 -5.002 1.00 91.94 389 VAL A N 1
ATOM 3077 C CA . VAL A 1 389 ? 26.128 -4.348 -5.820 1.00 91.94 389 VAL A CA 1
ATOM 3078 C C . VAL A 1 389 ? 25.932 -5.602 -4.968 1.00 91.94 389 VAL A C 1
ATOM 3080 O O . VAL A 1 389 ? 26.598 -5.771 -3.951 1.00 91.94 389 VAL A O 1
ATOM 3083 N N . GLY A 1 390 ? 25.005 -6.478 -5.341 1.00 74.31 390 GLY A N 1
ATOM 3084 C CA . GLY A 1 390 ? 24.706 -7.687 -4.568 1.00 74.31 390 GLY A CA 1
ATOM 3085 C C . GLY A 1 390 ? 25.779 -8.776 -4.681 1.00 74.31 390 GLY A C 1
ATOM 3086 O O . GLY A 1 390 ? 25.888 -9.607 -3.784 1.00 74.31 390 GLY A O 1
ATOM 3087 N N . GLY A 1 391 ? 26.587 -8.753 -5.745 1.00 90.19 391 GLY A N 1
ATOM 3088 C CA . GLY A 1 391 ? 27.704 -9.669 -5.983 1.00 90.19 391 GLY A CA 1
ATOM 3089 C C . GLY A 1 391 ? 29.075 -8.995 -5.887 1.00 90.19 391 GLY A C 1
ATOM 3090 O O . GLY A 1 391 ? 29.362 -8.275 -4.929 1.00 90.19 391 GLY A O 1
ATOM 3091 N N . THR A 1 392 ? 29.927 -9.255 -6.877 1.00 97.75 392 THR A N 1
ATOM 3092 C CA . THR A 1 392 ? 31.272 -8.689 -7.034 1.00 97.75 392 THR A CA 1
ATOM 3093 C C . THR A 1 392 ? 31.245 -7.403 -7.860 1.00 97.75 392 THR A C 1
ATOM 3095 O O . THR A 1 392 ? 30.550 -7.321 -8.871 1.00 97.75 392 THR A O 1
ATOM 3098 N N . LEU A 1 393 ? 32.038 -6.408 -7.456 1.00 98.12 393 LEU A N 1
ATOM 3099 C CA . LEU A 1 393 ? 32.332 -5.216 -8.256 1.00 98.12 393 LEU A CA 1
ATOM 3100 C C . LEU A 1 393 ? 33.735 -5.337 -8.869 1.00 98.12 393 LEU A C 1
ATOM 3102 O O . LEU A 1 393 ? 34.722 -5.301 -8.133 1.00 98.12 393 LEU A O 1
ATOM 3106 N N . ASP A 1 394 ? 33.838 -5.435 -10.194 1.00 98.38 394 ASP A N 1
ATOM 3107 C CA . ASP A 1 394 ? 35.122 -5.409 -10.908 1.00 98.38 394 ASP A CA 1
ATOM 3108 C C . ASP A 1 394 ? 35.370 -4.022 -11.518 1.00 98.38 394 ASP A C 1
ATOM 3110 O O . ASP A 1 394 ? 34.590 -3.533 -12.333 1.00 98.38 394 ASP A O 1
ATOM 3114 N N . ILE A 1 395 ? 36.460 -3.373 -11.110 1.00 97.19 395 ILE A N 1
ATOM 3115 C CA . ILE A 1 395 ? 36.897 -2.056 -11.604 1.00 97.19 395 ILE A CA 1
ATOM 3116 C C . ILE A 1 395 ? 38.273 -2.125 -12.285 1.00 97.19 395 ILE A C 1
ATOM 3118 O O . ILE A 1 395 ? 38.932 -1.098 -12.482 1.00 97.19 395 ILE A O 1
ATOM 3122 N N . THR A 1 396 ? 38.734 -3.325 -12.637 1.00 96.88 396 THR A N 1
ATOM 3123 C CA . THR A 1 396 ? 40.060 -3.583 -13.206 1.00 96.88 396 THR A CA 1
ATOM 3124 C C . THR A 1 396 ? 40.309 -2.754 -14.460 1.00 96.88 396 THR A C 1
ATOM 3126 O O . THR A 1 396 ? 39.569 -2.830 -15.434 1.00 96.88 396 THR A O 1
ATOM 3129 N N . GLY A 1 397 ? 41.376 -1.951 -14.468 1.00 94.06 397 GLY A N 1
ATOM 3130 C CA . GLY A 1 397 ? 41.730 -1.130 -15.632 1.00 94.06 397 GLY A CA 1
ATOM 3131 C C . GLY A 1 397 ? 40.753 0.017 -15.927 1.00 94.06 397 GLY A C 1
ATOM 3132 O O . GLY A 1 397 ? 40.795 0.574 -17.024 1.00 94.06 397 GLY A O 1
ATOM 3133 N N . SER A 1 398 ? 39.875 0.370 -14.983 1.00 94.62 398 SER A N 1
ATOM 3134 C CA . SER A 1 398 ? 39.019 1.557 -15.073 1.00 94.62 398 SER A CA 1
ATOM 3135 C C . SER A 1 398 ? 39.771 2.853 -14.714 1.00 94.62 398 SER A C 1
ATOM 3137 O O . SER A 1 398 ? 40.898 2.848 -14.202 1.00 94.62 398 SER A O 1
ATOM 3139 N N . GLY A 1 399 ? 39.143 3.999 -14.990 1.00 91.62 399 GLY A N 1
ATOM 3140 C CA . GLY A 1 399 ? 39.637 5.318 -14.578 1.00 91.62 399 GLY A CA 1
ATOM 3141 C C . GLY A 1 399 ? 39.454 5.625 -13.085 1.00 91.62 399 GLY A C 1
ATOM 3142 O O . GLY A 1 399 ? 39.930 6.663 -12.623 1.00 91.62 399 GLY A O 1
ATOM 3143 N N . LEU A 1 400 ? 38.807 4.739 -12.323 1.00 92.94 400 LEU A N 1
ATOM 3144 C CA . LEU A 1 400 ? 38.490 4.960 -10.916 1.00 92.94 400 LEU A CA 1
ATOM 3145 C C . LEU A 1 400 ? 39.770 5.002 -10.074 1.00 92.94 400 LEU A C 1
ATOM 3147 O O . LEU A 1 400 ? 40.697 4.206 -10.250 1.00 92.94 400 LEU A O 1
ATOM 3151 N N . ARG A 1 401 ? 39.834 5.976 -9.166 1.00 91.44 401 ARG A N 1
ATOM 3152 C CA . ARG A 1 401 ? 40.931 6.135 -8.193 1.00 91.44 401 ARG A CA 1
ATOM 3153 C C . ARG A 1 401 ? 40.451 6.010 -6.756 1.00 91.44 401 ARG A C 1
ATOM 3155 O O . ARG A 1 401 ? 41.216 5.592 -5.896 1.00 91.44 401 ARG A O 1
ATOM 3162 N N . HIS A 1 402 ? 39.176 6.310 -6.527 1.00 93.56 402 HIS A N 1
ATOM 3163 C CA . HIS A 1 402 ? 38.503 6.150 -5.250 1.00 93.56 402 HIS A CA 1
ATOM 3164 C C . HIS A 1 402 ? 37.069 5.660 -5.469 1.00 93.56 402 HIS A C 1
ATOM 3166 O O . HIS A 1 402 ? 36.459 5.907 -6.509 1.00 93.56 402 HIS A O 1
ATOM 3172 N N . LEU A 1 403 ? 36.545 4.968 -4.466 1.00 96.00 403 LEU A N 1
ATOM 3173 C CA . LEU A 1 403 ? 35.188 4.455 -4.372 1.00 96.00 403 LEU A CA 1
ATOM 3174 C C . LEU A 1 403 ? 34.416 5.222 -3.292 1.00 96.00 403 LEU A C 1
ATOM 3176 O O . LEU A 1 403 ? 35.009 5.600 -2.274 1.00 96.00 403 LEU A O 1
ATOM 3180 N N . PRO A 1 404 ? 33.103 5.435 -3.474 1.00 94.56 404 PRO A N 1
ATOM 3181 C CA . PRO A 1 404 ? 32.297 6.168 -2.511 1.00 94.56 404 PRO A CA 1
ATOM 3182 C C . PRO A 1 404 ? 32.207 5.392 -1.184 1.00 94.56 404 PRO A C 1
ATOM 3184 O O . PRO A 1 404 ? 32.027 4.171 -1.202 1.00 94.56 404 PRO A O 1
ATOM 3187 N N . PRO A 1 405 ? 32.288 6.062 -0.017 1.00 91.00 405 PRO A N 1
ATOM 3188 C CA . PRO A 1 405 ? 32.240 5.398 1.293 1.00 91.00 405 PRO A CA 1
ATOM 3189 C C . PRO A 1 405 ? 30.948 4.610 1.545 1.00 91.00 405 PRO A C 1
ATOM 3191 O O . PRO A 1 405 ? 30.916 3.688 2.353 1.00 91.00 405 PRO A O 1
ATOM 3194 N N . THR A 1 406 ? 29.878 5.000 0.859 1.00 89.44 406 THR A N 1
ATOM 3195 C CA . THR A 1 406 ? 28.529 4.431 0.921 1.00 89.44 406 THR A CA 1
ATOM 3196 C C . THR A 1 406 ? 28.338 3.201 0.031 1.00 89.44 406 THR A C 1
ATOM 3198 O O . THR A 1 406 ? 27.256 2.613 0.050 1.00 89.44 406 THR A O 1
ATOM 3201 N N . LEU A 1 407 ? 29.355 2.799 -0.741 1.00 92.75 407 LEU A N 1
ATOM 3202 C CA . LEU A 1 407 ? 29.302 1.605 -1.578 1.00 92.75 407 LEU A CA 1
ATOM 3203 C C . LEU A 1 407 ? 29.076 0.347 -0.734 1.00 92.75 407 LEU A C 1
ATOM 3205 O O . LEU A 1 407 ? 29.880 -0.008 0.128 1.00 92.75 407 LEU A O 1
ATOM 3209 N N . SER A 1 408 ? 27.990 -0.355 -1.048 1.00 88.88 408 SER A N 1
ATOM 3210 C CA . SER A 1 408 ? 27.648 -1.658 -0.484 1.00 88.88 408 SER A CA 1
ATOM 3211 C C . SER A 1 408 ? 27.881 -2.746 -1.531 1.00 88.88 408 SER A C 1
ATOM 3213 O O . SER A 1 408 ? 27.323 -2.668 -2.626 1.00 88.88 408 SER A O 1
ATOM 3215 N N . VAL A 1 409 ? 28.698 -3.743 -1.184 1.00 89.50 409 VAL A N 1
ATOM 3216 C CA . VAL A 1 409 ? 29.028 -4.897 -2.033 1.00 89.50 409 VAL A CA 1
ATOM 3217 C C . VAL A 1 409 ? 28.737 -6.183 -1.266 1.00 89.50 409 VAL A C 1
ATOM 3219 O O . VAL A 1 409 ? 29.034 -6.251 -0.073 1.00 89.50 409 VAL A O 1
ATOM 3222 N N . GLY A 1 410 ? 28.130 -7.176 -1.916 1.00 81.12 410 GLY A N 1
ATOM 3223 C CA . GLY A 1 410 ? 27.748 -8.432 -1.266 1.00 81.12 410 GLY A CA 1
ATOM 3224 C C . GLY A 1 410 ? 28.873 -9.464 -1.144 1.00 81.12 410 GLY A C 1
ATOM 3225 O O . GLY A 1 410 ? 28.880 -10.206 -0.164 1.00 81.12 410 GLY A O 1
ATOM 3226 N N . ASP A 1 411 ? 29.834 -9.494 -2.079 1.00 92.56 411 ASP A N 1
ATOM 3227 C CA . ASP A 1 411 ? 31.014 -10.378 -2.000 1.00 92.56 411 ASP A CA 1
ATOM 3228 C C . ASP A 1 411 ? 32.335 -9.602 -1.872 1.00 92.56 411 ASP A C 1
ATOM 3230 O O . ASP A 1 411 ? 32.904 -9.497 -0.780 1.00 92.56 411 ASP A O 1
ATOM 3234 N N . ARG A 1 412 ? 32.853 -9.062 -2.984 1.00 97.12 412 ARG A N 1
ATOM 3235 C CA . ARG A 1 412 ? 34.171 -8.411 -3.028 1.00 97.12 412 ARG A CA 1
ATOM 3236 C C . ARG A 1 412 ? 34.267 -7.329 -4.099 1.00 97.12 412 ARG A C 1
ATOM 3238 O O . ARG A 1 412 ? 33.478 -7.280 -5.036 1.00 97.12 412 ARG A O 1
ATOM 3245 N N . ILE A 1 413 ? 35.295 -6.501 -3.987 1.00 98.19 413 ILE A N 1
ATOM 3246 C CA . ILE A 1 413 ? 35.716 -5.526 -4.990 1.00 98.19 413 ILE A CA 1
ATOM 3247 C C . ILE A 1 413 ? 37.049 -5.998 -5.564 1.00 98.19 413 ILE A C 1
ATOM 3249 O O . ILE A 1 413 ? 37.951 -6.326 -4.791 1.00 98.19 413 ILE A O 1
ATOM 3253 N N . VAL A 1 414 ? 37.185 -6.016 -6.890 1.00 97.81 414 VAL A N 1
ATOM 3254 C CA . VAL A 1 414 ? 38.401 -6.437 -7.599 1.00 97.81 414 VAL A CA 1
ATOM 3255 C C . VAL A 1 414 ? 38.959 -5.283 -8.426 1.00 97.81 414 VAL A C 1
ATOM 3257 O O . VAL A 1 414 ? 38.226 -4.594 -9.131 1.00 97.81 414 VAL A O 1
ATOM 3260 N N . CYS A 1 415 ? 40.274 -5.075 -8.344 1.00 96.06 415 CYS A N 1
ATOM 3261 C CA . CYS A 1 415 ? 41.007 -4.145 -9.197 1.00 96.06 415 CYS A CA 1
ATOM 3262 C C . CYS A 1 415 ? 42.352 -4.760 -9.604 1.00 96.06 415 CYS A C 1
ATOM 3264 O O . CYS A 1 415 ? 43.358 -4.645 -8.899 1.00 96.06 415 CYS A O 1
ATOM 3266 N N . GLY A 1 416 ? 42.381 -5.443 -10.747 1.00 92.69 416 GLY A N 1
ATOM 3267 C CA . GLY A 1 416 ? 43.541 -6.193 -11.217 1.00 92.69 416 GLY A CA 1
ATOM 3268 C C . GLY A 1 416 ? 43.882 -7.322 -10.250 1.00 92.69 416 GLY A C 1
ATOM 3269 O O . GLY A 1 416 ? 43.105 -8.250 -10.062 1.00 92.69 416 GLY A O 1
ATOM 3270 N N . ARG A 1 417 ? 45.052 -7.232 -9.613 1.00 92.56 417 ARG A N 1
ATOM 3271 C CA . ARG A 1 417 ? 45.485 -8.188 -8.579 1.00 92.56 417 ARG A CA 1
ATOM 3272 C C . ARG A 1 417 ? 44.935 -7.885 -7.181 1.00 92.56 417 ARG A C 1
ATOM 3274 O O . ARG A 1 417 ? 45.151 -8.675 -6.267 1.00 92.56 417 ARG A O 1
ATOM 3281 N N . LEU A 1 418 ? 44.314 -6.722 -6.994 1.00 94.81 418 LEU A N 1
ATOM 3282 C CA . LEU A 1 418 ? 43.807 -6.274 -5.702 1.00 94.81 418 LEU A CA 1
ATOM 3283 C C . LEU A 1 418 ? 42.407 -6.833 -5.476 1.00 94.81 418 LEU A C 1
ATOM 3285 O O . LEU A 1 418 ? 41.581 -6.838 -6.390 1.00 94.81 418 LEU A O 1
ATOM 3289 N N . ALA A 1 419 ? 42.131 -7.228 -4.239 1.00 96.00 419 ALA A N 1
ATOM 3290 C CA . ALA A 1 419 ? 40.804 -7.609 -3.792 1.00 96.00 419 ALA A CA 1
ATOM 3291 C C . ALA A 1 419 ? 40.546 -7.033 -2.399 1.00 96.00 419 ALA A C 1
ATOM 3293 O O . ALA A 1 419 ? 41.434 -7.044 -1.550 1.00 96.00 419 ALA A O 1
ATOM 3294 N N . ALA A 1 420 ? 39.330 -6.552 -2.173 1.00 96.38 420 ALA A N 1
ATOM 3295 C CA . ALA A 1 420 ? 38.881 -6.021 -0.890 1.00 96.38 420 ALA A CA 1
ATOM 3296 C C . ALA A 1 420 ? 37.420 -6.394 -0.653 1.00 96.38 420 ALA A C 1
ATOM 3298 O O . ALA A 1 420 ? 36.688 -6.683 -1.598 1.00 96.38 420 ALA A O 1
ATOM 3299 N N . ARG A 1 421 ? 36.965 -6.343 0.599 1.00 93.56 421 ARG A N 1
ATOM 3300 C CA . ARG A 1 421 ? 35.546 -6.557 0.943 1.00 93.56 421 ARG A CA 1
ATOM 3301 C C . ARG A 1 421 ? 34.794 -5.262 1.235 1.00 93.56 421 ARG A C 1
ATOM 3303 O O . ARG A 1 421 ? 33.592 -5.292 1.472 1.00 93.56 421 ARG A O 1
ATOM 3310 N N . SER A 1 422 ? 35.483 -4.121 1.231 1.00 94.12 422 SER A N 1
ATOM 3311 C CA . SER A 1 422 ? 34.874 -2.814 1.484 1.00 94.12 422 SER A CA 1
ATOM 3312 C C . SER A 1 422 ? 35.504 -1.702 0.649 1.00 94.12 422 SER A C 1
ATOM 3314 O O . SER A 1 422 ? 36.664 -1.785 0.241 1.00 94.12 422 SER A O 1
ATOM 3316 N N . ALA A 1 423 ? 34.741 -0.627 0.433 1.00 94.94 423 ALA A N 1
ATOM 3317 C CA . ALA A 1 423 ? 35.215 0.559 -0.275 1.00 94.94 423 ALA A CA 1
ATOM 3318 C C . ALA A 1 423 ? 36.404 1.224 0.433 1.00 94.94 423 ALA A C 1
ATOM 3320 O O . ALA A 1 423 ? 37.352 1.643 -0.222 1.00 94.94 423 ALA A O 1
ATOM 3321 N N . ALA A 1 424 ? 36.379 1.282 1.768 1.00 96.19 424 ALA A N 1
ATOM 3322 C CA . ALA A 1 424 ? 37.462 1.854 2.563 1.00 96.19 424 ALA A CA 1
ATOM 3323 C C . ALA A 1 424 ? 38.777 1.082 2.376 1.00 96.19 424 ALA A C 1
ATOM 3325 O O . ALA A 1 424 ? 39.816 1.686 2.124 1.00 96.19 424 ALA A O 1
ATOM 3326 N N . GLU A 1 425 ? 38.719 -0.249 2.439 1.00 96.38 425 GLU A N 1
ATOM 3327 C CA . GLU A 1 425 ? 39.876 -1.119 2.215 1.00 96.38 425 GLU A CA 1
ATOM 3328 C C . GLU A 1 425 ? 40.417 -0.980 0.789 1.00 96.38 425 GLU A C 1
ATOM 3330 O O . GLU A 1 425 ? 41.611 -0.747 0.606 1.00 96.38 425 GLU A O 1
ATOM 3335 N N . MET A 1 426 ? 39.543 -1.029 -0.221 1.00 96.81 426 MET A N 1
ATOM 3336 C CA . MET A 1 426 ? 39.969 -0.845 -1.609 1.00 96.81 426 MET A CA 1
ATOM 3337 C C . MET A 1 426 ? 40.593 0.539 -1.833 1.00 96.81 426 MET A C 1
ATOM 3339 O O . MET A 1 426 ? 41.618 0.643 -2.496 1.00 96.81 426 MET A O 1
ATOM 3343 N N . ASN A 1 427 ? 40.037 1.601 -1.244 1.00 96.31 427 ASN A N 1
ATOM 3344 C CA . ASN A 1 427 ? 40.596 2.950 -1.355 1.00 96.31 427 ASN A CA 1
ATOM 3345 C C . ASN A 1 427 ? 42.010 3.060 -0.772 1.00 96.31 427 ASN A C 1
ATOM 3347 O O . ASN A 1 427 ? 42.830 3.783 -1.335 1.00 96.31 427 ASN A O 1
ATOM 3351 N N . MET A 1 428 ? 42.312 2.339 0.314 1.00 95.38 428 MET A N 1
ATOM 3352 C CA . MET A 1 428 ? 43.677 2.265 0.849 1.00 95.38 428 MET A CA 1
ATOM 3353 C C . MET A 1 428 ? 44.618 1.551 -0.129 1.00 95.38 428 MET A C 1
ATOM 3355 O O . MET A 1 428 ? 45.685 2.075 -0.441 1.00 95.38 428 MET A O 1
ATOM 3359 N N . LEU A 1 429 ? 44.198 0.405 -0.676 1.00 94.75 429 LEU A N 1
ATOM 3360 C CA . LEU A 1 429 ? 44.996 -0.359 -1.642 1.00 94.75 429 LEU A CA 1
ATOM 3361 C C . LEU A 1 429 ? 45.271 0.434 -2.931 1.00 94.75 429 LEU A C 1
ATOM 3363 O O . LEU A 1 429 ? 46.392 0.428 -3.441 1.00 94.75 429 LEU A O 1
ATOM 3367 N N . LEU A 1 430 ? 44.263 1.148 -3.442 1.00 92.06 430 LEU A N 1
ATOM 3368 C CA . LEU A 1 430 ? 44.392 2.008 -4.620 1.00 92.06 430 LEU A CA 1
ATOM 3369 C C . LEU A 1 430 ? 45.366 3.164 -4.373 1.00 92.06 430 LEU A C 1
ATOM 3371 O O . LEU A 1 430 ? 46.201 3.453 -5.232 1.00 92.06 430 LEU A O 1
ATOM 3375 N N . ALA A 1 431 ? 45.307 3.790 -3.194 1.00 90.88 431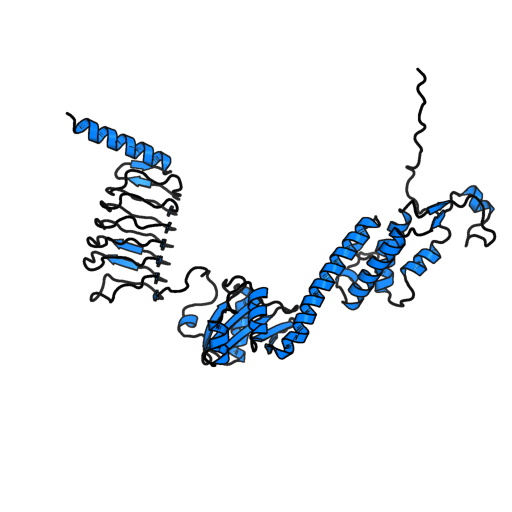 ALA A N 1
ATOM 3376 C CA . ALA A 1 431 ? 46.249 4.837 -2.821 1.00 90.88 431 ALA A CA 1
ATOM 3377 C C . ALA A 1 431 ? 47.692 4.299 -2.812 1.00 90.88 431 ALA A C 1
ATOM 3379 O O . ALA A 1 431 ? 48.568 4.875 -3.456 1.00 90.88 431 ALA A O 1
ATOM 3380 N N . GLU A 1 432 ? 47.944 3.153 -2.176 1.00 87.81 432 GLU A N 1
ATOM 3381 C CA . GLU A 1 432 ? 49.281 2.544 -2.126 1.00 87.81 432 GLU A CA 1
ATOM 3382 C C . GLU A 1 432 ? 49.860 2.208 -3.510 1.00 87.81 432 GLU A C 1
ATOM 3384 O O . GLU A 1 432 ? 51.056 2.396 -3.745 1.00 87.81 432 GLU A O 1
ATOM 3389 N N . GLU A 1 433 ? 49.035 1.720 -4.437 1.00 79.94 433 GLU A N 1
ATOM 3390 C CA . GLU A 1 433 ? 49.449 1.433 -5.818 1.00 79.94 433 GLU A CA 1
ATOM 3391 C C . GLU A 1 433 ? 49.783 2.715 -6.591 1.00 79.94 433 GLU A C 1
ATOM 3393 O O . GLU A 1 433 ? 50.812 2.766 -7.272 1.00 79.94 433 GLU A O 1
ATOM 3398 N N . THR A 1 434 ? 48.995 3.785 -6.428 1.00 75.31 434 THR A N 1
ATOM 3399 C CA . THR A 1 434 ? 49.317 5.082 -7.049 1.00 75.31 434 THR A CA 1
ATOM 3400 C C . THR A 1 434 ? 50.652 5.641 -6.549 1.00 75.31 434 THR A C 1
ATOM 3402 O O . THR A 1 434 ? 51.502 5.993 -7.371 1.00 75.31 434 THR A O 1
ATOM 3405 N N . PHE A 1 435 ? 50.914 5.597 -5.236 1.00 69.38 435 PHE A N 1
ATOM 3406 C CA . PHE A 1 435 ? 52.197 6.009 -4.652 1.00 69.38 435 PHE A CA 1
ATOM 3407 C C . PHE A 1 435 ? 53.387 5.202 -5.198 1.00 69.38 435 PHE A C 1
ATOM 3409 O O . PHE A 1 435 ? 54.433 5.780 -5.503 1.00 69.38 435 PHE A O 1
ATOM 3416 N N . LYS A 1 436 ? 53.241 3.880 -5.365 1.00 70.19 436 LYS A N 1
ATOM 3417 C CA . LYS A 1 436 ? 54.295 3.018 -5.935 1.00 70.19 436 LYS A CA 1
ATOM 3418 C C . LYS A 1 436 ? 54.568 3.344 -7.408 1.00 70.19 436 LYS A C 1
ATOM 3420 O O . LYS A 1 436 ? 55.731 3.408 -7.804 1.00 70.19 436 LYS A O 1
ATOM 3425 N N . SER A 1 437 ? 53.525 3.607 -8.198 1.00 64.75 437 SER A N 1
ATOM 3426 C CA . SER A 1 437 ? 53.670 3.955 -9.619 1.00 64.75 437 SER A CA 1
ATOM 3427 C C . SER A 1 437 ? 54.307 5.332 -9.860 1.00 64.75 437 SER A C 1
ATOM 3429 O O . SER A 1 437 ? 55.116 5.474 -10.779 1.00 64.75 437 SER A O 1
ATOM 3431 N N . ASP A 1 438 ? 54.011 6.327 -9.017 1.00 62.00 438 ASP A N 1
ATOM 3432 C CA . ASP A 1 438 ? 54.589 7.672 -9.129 1.00 62.00 438 ASP A CA 1
ATOM 3433 C C . ASP A 1 438 ? 56.029 7.732 -8.599 1.00 62.00 438 ASP A C 1
ATOM 3435 O O . ASP A 1 438 ? 56.852 8.477 -9.133 1.00 62.00 438 ASP A O 1
ATOM 3439 N N . GLY A 1 439 ? 56.369 6.910 -7.600 1.00 56.94 439 GLY A N 1
ATOM 3440 C CA . GLY A 1 439 ? 57.744 6.748 -7.117 1.00 56.94 439 GLY A CA 1
ATOM 3441 C C . GLY A 1 439 ? 58.681 6.107 -8.149 1.00 56.94 439 GLY A C 1
ATOM 3442 O O . GLY A 1 439 ? 59.833 6.514 -8.261 1.00 56.94 439 GLY A O 1
ATOM 3443 N N . GLN A 1 440 ? 58.188 5.165 -8.960 1.00 54.62 440 GLN A N 1
ATOM 3444 C CA . GLN A 1 440 ? 58.957 4.543 -10.050 1.00 54.62 440 GLN A CA 1
ATOM 3445 C C . GLN A 1 440 ? 59.110 5.421 -11.303 1.00 54.62 440 GLN A C 1
ATOM 3447 O O . GLN A 1 440 ? 60.003 5.160 -12.098 1.00 54.62 440 GLN A O 1
ATOM 3452 N N . ARG A 1 441 ? 58.271 6.448 -11.498 1.00 51.22 441 ARG A N 1
ATOM 3453 C CA . ARG A 1 441 ? 58.381 7.407 -12.621 1.00 51.22 441 ARG A CA 1
ATOM 3454 C C . ARG A 1 441 ? 59.287 8.611 -12.330 1.00 51.22 441 ARG A C 1
ATOM 3456 O O . ARG A 1 441 ? 59.531 9.410 -13.229 1.00 51.22 441 ARG A O 1
ATOM 3463 N N . ARG A 1 442 ? 59.729 8.781 -11.078 1.00 48.56 442 ARG A N 1
ATOM 3464 C CA . ARG A 1 442 ? 60.606 9.880 -10.619 1.00 48.56 442 ARG A CA 1
ATOM 3465 C C . ARG A 1 442 ? 62.079 9.472 -10.456 1.00 48.56 442 ARG A C 1
ATOM 3467 O O . ARG A 1 442 ? 62.874 10.273 -9.967 1.00 48.56 442 ARG A O 1
ATOM 3474 N N . HIS A 1 443 ? 62.425 8.263 -10.882 1.00 40.41 443 HIS A N 1
ATOM 3475 C CA . HIS A 1 443 ? 63.785 7.759 -11.074 1.00 40.41 443 HIS A CA 1
ATOM 3476 C C . HIS A 1 443 ? 63.966 7.409 -12.548 1.00 40.41 443 HIS A C 1
ATOM 3478 O O . HIS A 1 443 ? 65.121 7.501 -13.015 1.00 40.41 443 HIS A O 1
#

Mean predicted aligned error: 20.22 Å